Protein AF-0000000083335358 (afdb_homodimer)

Organism: NCBI:txid2582917

InterPro domains:
  IPR008397 Alginate lyase domain [PF05426] (50-325)
  IPR008929 Chondroitin AC/alginate lyase [G3DSA:1.50.10.100] (3-378)
  IPR008929 Chondroitin AC/alginate lyase [SSF48230] (53-332)

Radius of gyration: 29.23 Å; Cα contacts (8 Å, |Δi|>4): 1429; chains: 2; bounding box: 65×88×68 Å

Solvent-accessible surface area (backbone atoms only — not comparable to full-atom values): 38250 Å² total; per-residue (Å²): 116,65,55,59,79,57,47,67,66,18,42,51,33,29,56,57,46,56,70,41,86,86,32,70,56,47,50,11,50,51,47,39,44,54,51,28,60,54,54,54,73,47,80,69,52,42,45,48,70,33,71,57,64,39,96,85,66,44,47,33,46,42,27,27,49,34,50,31,42,34,70,22,87,90,30,95,84,21,55,46,45,39,81,39,77,83,46,75,30,68,74,36,62,37,67,43,30,33,50,40,46,50,48,51,43,23,51,48,23,32,41,14,15,49,37,19,67,77,68,66,45,62,64,28,30,46,39,28,40,51,33,50,37,33,32,60,61,35,87,90,28,20,40,50,52,55,47,76,23,13,30,15,37,63,78,77,44,66,37,32,27,71,25,56,67,67,55,58,51,52,59,32,42,55,31,19,55,16,54,30,50,87,70,64,60,65,53,70,67,52,51,53,48,51,34,46,43,42,49,47,27,48,47,35,35,64,73,34,71,48,35,31,59,24,59,38,36,50,47,49,62,18,40,40,46,50,34,46,48,29,53,40,26,50,72,60,63,36,51,67,59,24,43,50,53,55,59,47,32,45,35,51,38,42,35,44,37,16,39,73,75,9,50,38,59,72,30,58,71,42,58,36,15,62,42,40,46,47,54,33,47,45,28,50,51,48,41,32,47,45,24,57,79,61,76,39,70,51,69,75,44,68,46,93,70,8,27,67,59,40,33,51,61,54,46,46,63,32,65,52,39,56,86,69,51,90,63,76,51,79,75,52,77,53,61,71,55,52,49,50,46,35,37,50,43,32,54,72,36,57,94,68,18,64,67,39,54,57,34,59,71,55,50,64,74,73,60,50,39,34,56,62,59,42,49,42,19,71,113,118,65,57,60,80,58,46,68,66,16,43,50,33,29,56,59,47,55,70,40,84,87,31,70,56,48,50,11,50,52,46,40,43,55,52,28,61,54,54,54,74,48,81,68,53,41,46,49,69,33,71,58,65,40,94,85,67,43,46,32,46,42,27,27,48,32,50,31,42,33,70,22,88,90,30,96,86,22,56,45,43,39,80,38,78,81,45,73,31,68,75,39,64,37,66,44,31,32,51,41,47,51,48,50,42,24,50,48,23,31,40,14,16,49,38,19,67,78,68,66,44,61,65,29,30,45,36,28,40,51,30,50,37,33,32,60,62,37,88,89,29,20,41,49,53,53,47,75,24,12,31,16,37,62,76,75,42,67,34,32,26,71,27,55,66,66,55,59,51,51,60,33,42,55,31,21,56,16,55,31,49,87,69,63,60,64,54,70,66,52,51,53,49,49,33,47,42,43,48,48,26,47,47,37,35,63,72,33,72,47,36,30,59,25,58,38,36,52,46,50,62,19,39,41,45,50,34,47,50,29,54,40,26,50,72,58,64,36,51,66,59,25,42,49,52,55,59,45,31,46,34,50,37,42,35,44,38,17,40,73,75,10,50,37,60,73,29,58,73,42,57,36,16,61,42,42,46,48,55,33,47,46,27,51,52,49,40,32,48,47,24,59,80,59,76,40,71,50,70,75,44,67,43,91,72,8,26,67,58,41,33,52,61,53,46,46,62,34,64,52,38,56,88,66,51,88,64,76,50,79,77,52,79,53,61,70,55,53,48,51,45,36,35,50,43,32,53,71,35,58,95,69,20,64,68,38,55,56,34,58,70,56,52,62,73,74,61,51,40,33,55,60,58,42,49,42,19,72,113

Secondary structure (DSSP, 8-state):
---SSS-HHHHHHHHHHHTSTT-THHHHHHHHHHHHHHHTTSPPP-GGG-SSPPTT--TTS---B-TTEE--TTSTT--S-EE-TT---GGGTSSSSSHHHHHHHHHHHHHHHHHHHHH--HHHHHHHHHHHHHHHT-TTTPPPS--TTTTBBTTTBS--GGGGGTTGGGHHHHHHHHHTGGGT-S-HHHHHHHHHHHHHHHHHHHHSHHHHHHHT-SSHHHHHHHHHHHHHHHHHT-HHHHHHHHHHHIIIIIIHHS-TTS--HHHHTSSSHHHHHHHHHHHHHHHHHHHHTTT--GGG--BTTB-HHHHHHHHHHHHH-GGG--S--SS---HHHHHHHHHHHHHHTGGG-HHHHHHHHTS-GGGGGSTHHHHT---/---SSS-HHHHHHHHHHHTSTT-THHHHHHHHHHHHHHHTTSPPP-GGG-SS--TT--TTS---B-TTEE--TTSTT--S-EE-TT---GGGTSSSSSHHHHHHHHHHHHHHHHHHHHH--HHHHHHHHHHHHHHHT-TTTPPPS--TTTTBBTTTBS--GGGGGTTGGGHHHHHHHHHTGGGT-S-HHHHHHHHHHHHHHHHHHHHSHHHHHHHT-SSHHHHHHHHHHHHHHHHHT-HHHHHHHHHHHIIIIIIHHS-TTS--HHHHTSSSHHHHHHHHHHHHHHHHHHHHTTT--GGG--BTTB-HHHHHHHHHHHHH-GGG--S--SS---HHHHHHHHHHHHHHTGGG-HHHHHHHTTS-GGGGGSTHHHHT---

Structure (mmCIF, N/CA/C/O backbone):
data_AF-0000000083335358-model_v1
#
loop_
_entity.id
_entity.type
_entity.pdbx_description
1 polymer 'Alginate lyase family protein'
#
loop_
_atom_site.group_PDB
_atom_site.id
_atom_site.type_symbol
_atom_site.label_atom_id
_atom_site.label_alt_id
_atom_site.label_comp_id
_atom_site.label_asym_id
_atom_site.label_entity_id
_atom_site.label_seq_id
_atom_site.pdbx_PDB_ins_code
_atom_site.Cartn_x
_atom_site.Cartn_y
_atom_site.Cartn_z
_atom_site.occupancy
_atom_site.B_iso_or_equiv
_atom_site.auth_seq_id
_atom_site.auth_comp_id
_atom_site.auth_asym_id
_atom_site.auth_atom_id
_atom_site.pdbx_PDB_model_num
ATOM 1 N N . MET A 1 1 ? 4.684 21.297 28.047 1 70.94 1 MET A N 1
ATOM 2 C CA . MET A 1 1 ? 4.016 21.484 26.766 1 70.94 1 MET A CA 1
ATOM 3 C C . MET A 1 1 ? 4.246 20.297 25.844 1 70.94 1 MET A C 1
ATOM 5 O O . MET A 1 1 ? 5.387 19.891 25.609 1 70.94 1 MET A O 1
ATOM 9 N N . LYS A 1 2 ? 3.244 19.578 25.594 1 89.81 2 LYS A N 1
ATOM 10 C CA . LYS A 1 2 ? 3.428 18.422 24.703 1 89.81 2 LYS A CA 1
ATOM 11 C C . LYS A 1 2 ? 3.025 18.766 23.266 1 89.81 2 LYS A C 1
ATOM 13 O O . LYS A 1 2 ? 1.851 19.016 23 1 89.81 2 LYS A O 1
ATOM 18 N N . LEU A 1 3 ? 4.031 18.984 22.422 1 97.69 3 LEU A N 1
ATOM 19 C CA . LEU A 1 3 ? 3.852 19.219 20.984 1 97.69 3 LEU A CA 1
ATOM 20 C C . LEU A 1 3 ? 4.262 17.984 20.172 1 97.69 3 LEU A C 1
ATOM 22 O O . LEU A 1 3 ? 5.223 17.297 20.531 1 97.69 3 LEU A O 1
ATOM 26 N N . TYR A 1 4 ? 3.564 17.688 19.156 1 98.5 4 TYR A N 1
ATOM 27 C CA . TYR A 1 4 ? 3.859 16.5 18.359 1 98.5 4 TYR A CA 1
ATOM 28 C C . TYR A 1 4 ? 4.34 16.891 16.969 1 98.5 4 TYR A C 1
ATOM 30 O O . TYR A 1 4 ? 5.223 16.234 16.406 1 98.5 4 TYR A O 1
ATOM 38 N N . THR A 1 5 ? 3.758 17.922 16.375 1 98.75 5 THR A N 1
ATOM 39 C CA . THR A 1 5 ? 4.129 18.359 15.031 1 98.75 5 THR A CA 1
ATOM 40 C C . THR A 1 5 ? 5.211 19.438 15.086 1 98.75 5 THR A C 1
ATOM 42 O O . THR A 1 5 ? 6.254 19.297 14.445 1 98.75 5 THR A O 1
ATOM 45 N N . LEU A 1 6 ? 4.969 20.469 15.891 1 98.31 6 LEU A N 1
ATOM 46 C CA . LEU A 1 6 ? 5.973 21.516 16.078 1 98.31 6 LEU A CA 1
ATOM 47 C C . LEU A 1 6 ? 7.09 21.031 17 1 98.31 6 LEU A C 1
ATOM 49 O O . LEU A 1 6 ? 6.875 20.172 17.844 1 98.31 6 LEU A O 1
ATOM 53 N N . ASP A 1 7 ? 8.234 21.516 16.766 1 97.31 7 ASP A N 1
ATOM 54 C CA . ASP A 1 7 ? 9.414 21.25 17.594 1 97.31 7 ASP A CA 1
ATOM 55 C C . ASP A 1 7 ? 9.672 22.391 18.562 1 97.31 7 ASP A C 1
ATOM 57 O O . ASP A 1 7 ? 9.953 23.516 18.156 1 97.31 7 ASP A O 1
ATOM 61 N N . GLU A 1 8 ? 9.641 22.094 19.812 1 96.31 8 GLU A N 1
ATOM 62 C CA . GLU A 1 8 ? 9.859 23.109 20.844 1 96.31 8 GLU A CA 1
ATOM 63 C C . GLU A 1 8 ? 11.188 23.828 20.625 1 96.31 8 GLU A C 1
ATOM 65 O O . GLU A 1 8 ? 11.312 25.016 20.922 1 96.31 8 GLU A O 1
ATOM 70 N N . THR A 1 9 ? 12.164 23.078 20.188 1 96.38 9 THR A N 1
ATOM 71 C CA . THR A 1 9 ? 13.477 23.672 19.938 1 96.38 9 THR A CA 1
ATOM 72 C C . THR A 1 9 ? 13.391 24.75 18.859 1 96.38 9 THR A C 1
ATOM 74 O O . THR A 1 9 ? 14.031 25.797 18.953 1 96.38 9 THR A O 1
ATOM 77 N N . CYS A 1 10 ? 12.609 24.516 17.828 1 97.12 10 CYS A N 1
ATOM 78 C CA . CYS A 1 10 ? 12.422 25.5 16.766 1 97.12 10 CYS A CA 1
ATOM 79 C C . CYS A 1 10 ? 11.711 26.734 17.297 1 97.12 10 CYS A C 1
ATOM 81 O O . CYS A 1 10 ? 12.062 27.859 16.938 1 97.12 10 CYS A O 1
ATOM 83 N N . LEU A 1 11 ? 10.711 26.562 18.141 1 97.62 11 LEU A N 1
ATOM 84 C CA . LEU A 1 11 ? 9.992 27.688 18.719 1 97.62 11 LEU A CA 1
ATOM 85 C C . LEU A 1 11 ? 10.898 28.516 19.625 1 97.62 11 LEU A C 1
ATOM 87 O O . LEU A 1 11 ? 10.836 29.734 19.625 1 97.62 11 LEU A O 1
ATOM 91 N N . GLU A 1 12 ? 11.75 27.844 20.375 1 97.06 12 GLU A N 1
ATOM 92 C CA . GLU A 1 12 ? 12.711 28.531 21.234 1 97.06 12 GLU A CA 1
ATOM 93 C C . GLU A 1 12 ? 13.727 29.328 20.406 1 97.06 12 GLU A C 1
ATOM 95 O O . GLU A 1 12 ? 14.102 30.438 20.781 1 97.06 12 GLU A O 1
ATOM 100 N N . ASN A 1 13 ? 14.164 28.688 19.328 1 96.75 13 ASN A N 1
ATOM 101 C CA . ASN A 1 13 ? 15.047 29.391 18.406 1 96.75 13 ASN A CA 1
ATOM 102 C C . ASN A 1 13 ? 14.406 30.672 17.875 1 96.75 13 ASN A C 1
ATOM 104 O O . ASN A 1 13 ? 15.062 31.703 17.781 1 96.75 13 ASN A O 1
ATOM 108 N N . ALA A 1 14 ? 13.156 30.562 17.531 1 97.69 14 ALA A N 1
ATOM 109 C CA . ALA A 1 14 ? 12.438 31.734 17.047 1 97.69 14 ALA A CA 1
ATOM 110 C C . ALA A 1 14 ? 12.359 32.812 18.109 1 97.69 14 ALA A C 1
ATOM 112 O O . ALA A 1 14 ? 12.555 34 17.812 1 97.69 14 ALA A O 1
ATOM 113 N N . ARG A 1 15 ? 12.07 32.469 19.312 1 96.25 15 ARG A N 1
ATOM 114 C CA . ARG A 1 15 ? 12.023 33.406 20.406 1 96.25 15 ARG A CA 1
ATOM 115 C C . ARG A 1 15 ? 13.359 34.125 20.594 1 96.25 15 ARG A C 1
ATOM 117 O O . ARG A 1 15 ? 13.414 35.344 20.797 1 96.25 15 ARG A O 1
ATOM 124 N N . ALA A 1 16 ? 14.406 33.312 20.562 1 96.38 16 ALA A N 1
ATOM 125 C CA . ALA A 1 16 ? 15.75 33.875 20.688 1 96.38 16 ALA A CA 1
ATOM 126 C C . ALA A 1 16 ? 16.078 34.812 19.547 1 96.38 16 ALA A C 1
ATOM 128 O O . ALA A 1 16 ? 16.672 35.875 19.75 1 96.38 16 ALA A O 1
ATOM 129 N N . GLY A 1 17 ? 15.656 34.375 18.359 1 95.62 17 GLY A N 1
ATOM 130 C CA . GLY A 1 17 ? 15.883 35.219 17.188 1 95.62 17 GLY A CA 1
ATOM 131 C C . GLY A 1 17 ? 15.133 36.531 17.219 1 95.62 17 GLY A C 1
ATOM 132 O O . GLY A 1 17 ? 15.617 37.562 16.719 1 95.62 17 GLY A O 1
ATOM 133 N N . LEU A 1 18 ? 14.008 36.531 17.766 1 96.25 18 LEU A N 1
ATOM 134 C CA . LEU A 1 18 ? 13.148 37.719 17.844 1 96.25 18 LEU A CA 1
ATOM 135 C C . LEU A 1 18 ? 13.719 38.75 18.797 1 96.25 18 LEU A C 1
ATOM 137 O O . LEU A 1 18 ? 13.344 39.906 18.734 1 96.25 18 LEU A O 1
ATOM 141 N N . LYS A 1 19 ? 14.625 38.375 19.625 1 94.38 19 LYS A N 1
ATOM 142 C CA . LYS A 1 19 ? 15.25 39.281 20.562 1 94.38 19 LYS A CA 1
ATOM 143 C C . LYS A 1 19 ? 16.359 40.094 19.875 1 94.38 19 LYS A C 1
ATOM 145 O O . LYS A 1 19 ? 16.781 41.125 20.406 1 94.38 19 LYS A O 1
ATOM 150 N N . GLN A 1 20 ? 16.75 39.594 18.781 1 92.81 20 GLN A N 1
ATOM 151 C CA . GLN A 1 20 ? 17.797 40.312 18.047 1 92.81 20 GLN A CA 1
ATOM 152 C C . GLN A 1 20 ? 17.234 41.531 17.312 1 92.81 20 GLN A C 1
ATOM 154 O O . GLN A 1 20 ? 16.125 41.469 16.766 1 92.81 20 GLN A O 1
ATOM 159 N N . PRO A 1 21 ? 18.078 42.594 17.328 1 89.94 21 PRO A N 1
ATOM 160 C CA . PRO A 1 21 ? 17.625 43.781 16.594 1 89.94 21 PRO A CA 1
ATOM 161 C C . PRO A 1 21 ? 17.453 43.5 15.094 1 89.94 21 PRO A C 1
ATOM 163 O O . PRO A 1 21 ? 18.281 42.812 14.492 1 89.94 21 PRO A O 1
ATOM 166 N N . PHE A 1 22 ? 16.438 43.969 14.484 1 90.12 22 PHE A N 1
ATOM 167 C CA . PHE A 1 22 ? 16.141 43.875 13.055 1 90.12 22 PHE A CA 1
ATOM 168 C C . PHE A 1 22 ? 15.984 42.438 12.617 1 90.12 22 PHE A C 1
ATOM 170 O O . PHE A 1 22 ? 16.375 42.062 11.508 1 90.12 22 PHE A O 1
ATOM 177 N N . SER A 1 23 ? 15.531 41.625 13.508 1 92.44 23 SER A N 1
ATOM 178 C CA . SER A 1 23 ? 15.281 40.219 13.172 1 92.44 23 SER A CA 1
ATOM 179 C C . SER A 1 23 ? 14.289 40.094 12.016 1 92.44 23 SER A C 1
ATOM 181 O O . SER A 1 23 ? 13.219 40.719 12.047 1 92.44 23 SER A O 1
ATOM 183 N N . PRO A 1 24 ? 14.711 39.312 11.086 1 91.25 24 PRO A N 1
ATOM 184 C CA . PRO A 1 24 ? 13.781 39.094 9.977 1 91.25 24 PRO A CA 1
ATOM 185 C C . PRO A 1 24 ? 12.5 38.375 10.414 1 91.25 24 PRO A C 1
ATOM 187 O O . PRO A 1 24 ? 11.492 38.438 9.711 1 91.25 24 PRO A O 1
ATOM 190 N N . LEU A 1 25 ? 12.477 37.781 11.586 1 96.44 25 LEU A N 1
ATOM 191 C CA . LEU A 1 25 ? 11.32 37.062 12.094 1 96.44 25 LEU A CA 1
ATOM 192 C C . LEU A 1 25 ? 10.234 38.031 12.562 1 96.44 25 LEU A C 1
ATOM 194 O O . LEU A 1 25 ? 9.086 37.625 12.766 1 96.44 25 LEU A O 1
ATOM 198 N N . GLN A 1 26 ? 10.602 39.281 12.703 1 96.25 26 GLN A N 1
ATOM 199 C CA . GLN A 1 26 ? 9.641 40.25 13.188 1 96.25 26 GLN A CA 1
ATOM 200 C C . GLN A 1 26 ? 8.477 40.406 12.211 1 96.25 26 GLN A C 1
ATOM 202 O O . GLN A 1 26 ? 7.34 40.656 12.625 1 96.25 26 GLN A O 1
ATOM 207 N N . LEU A 1 27 ? 8.789 40.281 10.938 1 96 27 LEU A N 1
ATOM 208 C CA . LEU A 1 27 ? 7.727 40.375 9.938 1 96 27 LEU A CA 1
ATOM 209 C C . LEU A 1 27 ? 6.684 39.281 10.164 1 96 27 LEU A C 1
ATOM 211 O O . LEU A 1 27 ? 5.48 39.562 10.117 1 96 27 LEU A O 1
ATOM 215 N N . ALA A 1 28 ? 7.141 38.094 10.383 1 97.44 28 ALA A N 1
ATOM 216 C CA . ALA A 1 28 ? 6.25 36.969 10.617 1 97.44 28 ALA A CA 1
ATOM 217 C C . ALA A 1 28 ? 5.488 37.125 11.93 1 97.44 28 ALA A C 1
ATOM 219 O O . ALA A 1 28 ? 4.293 36.812 12 1 97.44 28 ALA A O 1
ATOM 220 N N . LEU A 1 29 ? 6.16 37.594 12.977 1 98.12 29 LEU A N 1
ATOM 221 C CA . LEU A 1 29 ? 5.504 37.781 14.266 1 98.12 29 LEU A CA 1
ATOM 222 C C . LEU A 1 29 ? 4.426 38.844 14.172 1 98.12 29 LEU A C 1
ATOM 224 O O . LEU A 1 29 ? 3.332 38.688 14.719 1 98.12 29 LEU A O 1
ATOM 228 N N . SER A 1 30 ? 4.758 39.938 13.492 1 97.69 30 SER A N 1
ATOM 229 C CA . SER A 1 30 ? 3.801 41.031 13.359 1 97.69 30 SER A CA 1
ATOM 230 C C . SER A 1 30 ? 2.535 40.594 12.641 1 97.69 30 SER A C 1
ATOM 232 O O . SER A 1 30 ? 1.423 40.906 13.062 1 97.69 30 SER A O 1
ATOM 234 N N . LYS A 1 31 ? 2.74 39.875 11.633 1 98.12 31 LYS A N 1
ATOM 235 C CA . LYS A 1 31 ? 1.587 39.344 10.898 1 98.12 31 LYS A CA 1
ATOM 236 C C . LYS A 1 31 ? 0.794 38.375 11.75 1 98.12 31 LYS A C 1
ATOM 238 O O . LYS A 1 31 ? -0.438 38.406 11.773 1 98.12 31 LYS A O 1
ATOM 243 N N . LEU A 1 32 ? 1.484 37.469 12.414 1 98.56 32 LEU A N 1
ATOM 244 C CA . LEU A 1 32 ? 0.855 36.5 13.297 1 98.56 32 LEU A CA 1
ATOM 245 C C . LEU A 1 32 ? -0.016 37.188 14.336 1 98.56 32 LEU A C 1
ATOM 247 O O . LEU A 1 32 ? -1.168 36.781 14.547 1 98.56 32 LEU A O 1
ATOM 251 N N . VAL A 1 33 ? 0.506 38.188 14.969 1 98.56 33 VAL A N 1
ATOM 252 C CA . VAL A 1 33 ? -0.184 38.906 16.047 1 98.56 33 VAL A CA 1
ATOM 253 C C . VAL A 1 33 ? -1.38 39.656 15.492 1 98.56 33 VAL A C 1
ATOM 255 O O . VAL A 1 33 ? -2.453 39.688 16.094 1 98.56 33 VAL A O 1
ATOM 258 N N . ALA A 1 34 ? -1.176 40.281 14.344 1 98.69 34 ALA A N 1
ATOM 259 C CA . ALA A 1 34 ? -2.275 41 13.695 1 98.69 34 ALA A CA 1
ATOM 260 C C . ALA A 1 34 ? -3.436 40.062 13.391 1 98.69 34 ALA A C 1
ATOM 262 O O . ALA A 1 34 ? -4.598 40.375 13.625 1 98.69 34 ALA A O 1
ATOM 263 N N . GLU A 1 35 ? -3.111 38.906 12.859 1 98.69 35 GLU A N 1
ATOM 264 C CA . GLU A 1 35 ? -4.133 37.938 12.555 1 98.69 35 GLU A CA 1
ATOM 265 C C . GLU A 1 35 ? -4.797 37.406 13.828 1 98.69 35 GLU A C 1
ATOM 267 O O . GLU A 1 35 ? -6.016 37.25 13.867 1 98.69 35 GLU A O 1
ATOM 272 N N . ALA A 1 36 ? -4.02 37.156 14.844 1 98.81 36 ALA A N 1
ATOM 273 C CA . ALA A 1 36 ? -4.539 36.688 16.125 1 98.81 36 ALA A CA 1
ATOM 274 C C . ALA A 1 36 ? -5.496 37.688 16.75 1 98.81 36 ALA A C 1
ATOM 276 O O . ALA A 1 36 ? -6.504 37.312 17.344 1 98.81 36 ALA A O 1
ATOM 277 N N . ASP A 1 37 ? -5.18 38.938 16.594 1 98.75 37 ASP A N 1
ATOM 278 C CA . ASP A 1 37 ? -6.02 40 17.141 1 98.75 37 ASP A CA 1
ATOM 279 C C . ASP A 1 37 ? -7.398 40 16.484 1 98.75 37 ASP A C 1
ATOM 281 O O . ASP A 1 37 ? -8.406 40.281 17.156 1 98.75 37 ASP A O 1
ATOM 285 N N . ILE A 1 38 ? -7.359 39.781 15.273 1 98.62 38 ILE A N 1
ATOM 286 C CA . ILE A 1 38 ? -8.633 39.688 14.562 1 98.62 38 ILE A CA 1
ATOM 287 C C . ILE A 1 38 ? -9.398 38.438 14.992 1 98.62 38 ILE A C 1
ATOM 289 O O . ILE A 1 38 ? -10.578 38.531 15.344 1 98.62 38 ILE A O 1
ATOM 293 N N . LEU A 1 39 ? -8.75 37.312 15.031 1 98.62 39 LEU A N 1
ATOM 294 C CA . LEU A 1 39 ? -9.367 36 15.273 1 98.62 39 LEU A CA 1
ATOM 295 C C . LEU A 1 39 ? -9.93 35.938 16.688 1 98.62 39 LEU A C 1
ATOM 297 O O . LEU A 1 39 ? -10.977 35.312 16.906 1 98.62 39 LEU A O 1
ATOM 301 N N . ARG A 1 40 ? -9.266 36.531 17.656 1 98.25 40 ARG A N 1
ATOM 302 C CA . ARG A 1 40 ? -9.695 36.406 19.047 1 98.25 40 ARG A CA 1
ATOM 303 C C . ARG A 1 40 ? -11.031 37.125 19.266 1 98.25 40 ARG A C 1
ATOM 305 O O . ARG A 1 40 ? -11.727 36.844 20.25 1 98.25 40 ARG A O 1
ATOM 312 N N . ARG A 1 41 ? -11.414 38.031 18.359 1 97.25 41 ARG A N 1
ATOM 313 C CA . ARG A 1 41 ? -12.648 38.781 18.484 1 97.25 41 ARG A CA 1
ATOM 314 C C . ARG A 1 41 ? -13.773 38.188 17.672 1 97.25 41 ARG A C 1
ATOM 316 O O . ARG A 1 41 ? -14.938 38.5 17.859 1 97.25 41 ARG A O 1
ATOM 323 N N . GLU A 1 42 ? -13.414 37.281 16.844 1 97.5 42 GLU A N 1
ATOM 324 C CA . GLU A 1 42 ? -14.391 36.625 15.984 1 97.5 42 GLU A CA 1
ATOM 325 C C . GLU A 1 42 ? -15.047 35.438 16.688 1 97.5 42 GLU A C 1
ATOM 327 O O . GLU A 1 42 ? -14.43 34.781 17.531 1 97.5 42 GLU A O 1
ATOM 332 N N . ALA A 1 43 ? -16.297 35.188 16.297 1 97.5 43 ALA A N 1
ATOM 333 C CA . ALA A 1 43 ? -17 34.031 16.828 1 97.5 43 ALA A CA 1
ATOM 334 C C . ALA A 1 43 ? -16.328 32.719 16.391 1 97.5 43 ALA A C 1
ATOM 336 O O . ALA A 1 43 ? -15.836 32.625 15.258 1 97.5 43 ALA A O 1
ATOM 337 N N . PRO A 1 44 ? -16.328 31.688 17.25 1 98.25 44 PRO A N 1
ATOM 338 C CA . PRO A 1 44 ? -15.734 30.406 16.875 1 98.25 44 PRO A CA 1
ATOM 339 C C . PRO A 1 44 ? -16.453 29.734 15.703 1 98.25 44 PRO A C 1
ATOM 341 O O . PRO A 1 44 ? -17.641 29.984 15.492 1 98.25 44 PRO A O 1
ATOM 344 N N . GLU A 1 45 ? -15.719 28.938 14.969 1 98.31 45 GLU A N 1
ATOM 345 C CA . GLU A 1 45 ? -16.25 28.125 13.867 1 98.31 45 GLU A CA 1
ATOM 346 C C . GLU A 1 45 ? -16.891 26.844 14.391 1 98.31 45 GLU A C 1
ATOM 348 O O . GLU A 1 45 ? -16.438 26.281 15.383 1 98.31 45 GLU A O 1
ATOM 353 N N . SER A 1 46 ? -17.953 26.422 13.734 1 98.56 46 SER A N 1
ATOM 354 C CA . SER A 1 46 ? -18.562 25.141 14.062 1 98.56 46 SER A CA 1
ATOM 355 C C . SER A 1 46 ? -19.172 24.484 12.828 1 98.56 46 SER A C 1
ATOM 357 O O . SER A 1 46 ? -19.641 25.172 11.914 1 98.56 46 SER A O 1
ATOM 359 N N . VAL A 1 47 ? -19.266 23.172 12.859 1 98.25 47 VAL A N 1
ATOM 360 C CA . VAL A 1 47 ? -19.844 22.422 11.758 1 98.25 47 VAL A CA 1
ATOM 361 C C . VAL A 1 47 ? -21.344 22.703 11.68 1 98.25 47 VAL A C 1
ATOM 363 O O . VAL A 1 47 ? -21.953 22.547 10.617 1 98.25 47 VAL A O 1
ATOM 366 N N . VAL A 1 48 ? -21.953 23.172 12.773 1 98.44 48 VAL A N 1
ATOM 367 C CA . VAL A 1 48 ? -23.391 23.344 12.797 1 98.44 48 VAL A CA 1
ATOM 368 C C . VAL A 1 48 ? -23.766 24.656 12.117 1 98.44 48 VAL A C 1
ATOM 370 O O . VAL A 1 48 ? -24.953 24.938 11.898 1 98.44 48 VAL A O 1
ATOM 373 N N . HIS A 1 49 ? -22.797 25.438 11.766 1 97.62 49 HIS A N 1
ATOM 374 C CA . HIS A 1 49 ? -23.062 26.734 11.164 1 97.62 49 HIS A CA 1
ATOM 375 C C . HIS A 1 49 ? -23.219 26.625 9.656 1 97.62 49 HIS A C 1
ATOM 377 O O . HIS A 1 49 ? -23.531 27.625 8.984 1 97.62 49 HIS A O 1
ATOM 383 N N . LYS A 1 50 ? -23.031 25.453 9.094 1 96.88 50 LYS A N 1
ATOM 384 C CA . LYS A 1 50 ? -23.156 25.281 7.648 1 96.88 50 LYS A CA 1
ATOM 385 C C . LYS A 1 50 ? -24.609 25.438 7.203 1 96.88 50 LYS A C 1
ATOM 387 O O . LYS A 1 50 ? -25.531 25.141 7.973 1 96.88 50 LYS A O 1
ATOM 392 N N . LYS A 1 51 ? -24.719 25.812 6 1 96.38 51 LYS A N 1
ATOM 393 C CA . LYS A 1 51 ? -26.047 26.016 5.445 1 96.38 51 LYS A CA 1
ATOM 394 C C . LYS A 1 51 ? -26.641 24.688 4.961 1 96.38 51 LYS A C 1
ATOM 396 O O . LYS A 1 51 ? -27.828 24.406 5.203 1 96.38 51 LYS A O 1
ATOM 401 N N . LEU A 1 52 ? -25.859 23.906 4.297 1 95.38 52 LEU A N 1
ATOM 402 C CA . LEU A 1 52 ? -26.328 22.656 3.709 1 95.38 52 LEU A CA 1
ATOM 403 C C . LEU A 1 52 ? -26.125 21.5 4.664 1 95.38 52 LEU A C 1
ATOM 405 O O . LEU A 1 52 ? -25.062 21.375 5.281 1 95.38 52 LEU A O 1
ATOM 409 N N . ARG A 1 53 ? -27.109 20.656 4.789 1 95.5 53 ARG A N 1
ATOM 410 C CA . ARG A 1 53 ? -27 19.484 5.641 1 95.5 53 ARG A CA 1
ATOM 411 C C . ARG A 1 53 ? -26.656 18.25 4.82 1 95.5 53 ARG A C 1
ATOM 413 O O . ARG A 1 53 ? -27.078 18.109 3.674 1 95.5 53 ARG A O 1
ATOM 420 N N . PRO A 1 54 ? -25.828 17.359 5.418 1 96.81 54 PRO A N 1
ATOM 421 C CA . PRO A 1 54 ? -25.656 16.062 4.754 1 96.81 54 PRO A CA 1
ATOM 422 C C . PRO A 1 54 ? -26.938 15.219 4.754 1 96.81 54 PRO A C 1
ATOM 424 O O . PRO A 1 54 ? -27.938 15.625 5.34 1 96.81 54 PRO A O 1
ATOM 427 N N . VAL A 1 55 ? -26.938 14.102 4.074 1 96.81 55 VAL A N 1
ATOM 428 C CA . VAL A 1 55 ? -28.109 13.258 3.906 1 96.81 55 VAL A CA 1
ATOM 429 C C . VAL A 1 55 ? -28.547 12.719 5.262 1 96.81 55 VAL A C 1
ATOM 431 O O . VAL A 1 55 ? -29.719 12.352 5.438 1 96.81 55 VAL A O 1
ATOM 434 N N . SER A 1 56 ? -27.688 12.664 6.25 1 97.12 56 SER A N 1
ATOM 435 C CA . SER A 1 56 ? -28.047 12.211 7.586 1 97.12 56 SER A CA 1
ATOM 436 C C . SER A 1 56 ? -29.047 13.156 8.242 1 97.12 56 SER A C 1
ATOM 438 O O . SER A 1 56 ? -29.75 12.781 9.188 1 97.12 56 SER A O 1
ATOM 440 N N . GLY A 1 57 ? -29.047 14.414 7.926 1 97.75 57 GLY A N 1
ATOM 441 C CA . GLY A 1 57 ? -29.875 15.445 8.539 1 97.75 57 GLY A CA 1
ATOM 442 C C . GLY A 1 57 ? -29.281 16.016 9.805 1 97.75 57 GLY A C 1
ATOM 443 O O . GLY A 1 57 ? -29.797 16.984 10.367 1 97.75 57 GLY A O 1
ATOM 444 N N . ASP A 1 58 ? -28.172 15.516 10.227 1 98.25 58 ASP A N 1
ATOM 445 C CA . ASP A 1 58 ? -27.531 15.938 11.469 1 98.25 58 ASP A CA 1
ATOM 446 C C . ASP A 1 58 ? -26.531 17.062 11.219 1 98.25 58 ASP A C 1
ATOM 448 O O . ASP A 1 58 ? -25.531 16.875 10.539 1 98.25 58 ASP A O 1
ATOM 452 N N . ALA A 1 59 ? -26.719 18.203 11.812 1 97.94 59 ALA A N 1
ATOM 45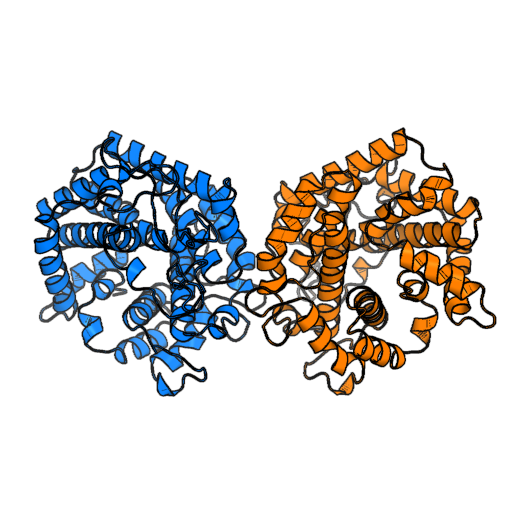3 C CA . ALA A 1 59 ? -25.844 19.359 11.625 1 97.94 59 ALA A CA 1
ATOM 454 C C . ALA A 1 59 ? -24.469 19.094 12.203 1 97.94 59 ALA A C 1
ATOM 456 O O . ALA A 1 59 ? -23.5 19.781 11.852 1 97.94 59 ALA A O 1
ATOM 457 N N . HIS A 1 60 ? -24.375 18.109 13.062 1 98.75 60 HIS A N 1
ATOM 458 C CA . HIS A 1 60 ? -23.109 17.812 13.711 1 98.75 60 HIS A CA 1
ATOM 459 C C . HIS A 1 60 ? -22.219 16.953 12.82 1 98.75 60 HIS A C 1
ATOM 461 O O . HIS A 1 60 ? -21.031 16.781 13.109 1 98.75 60 HIS A O 1
ATOM 467 N N . ASP A 1 61 ? -22.797 16.406 11.742 1 98.75 61 ASP A N 1
ATOM 468 C CA . ASP A 1 61 ? -22 15.641 10.789 1 98.75 61 ASP A CA 1
ATOM 469 C C . ASP A 1 61 ? -21.25 16.562 9.82 1 98.75 61 ASP A C 1
ATOM 471 O O . ASP A 1 61 ? -21.859 17.469 9.234 1 98.75 61 ASP A O 1
ATOM 475 N N . TYR A 1 62 ? -20 16.359 9.695 1 98.69 62 TYR A N 1
ATOM 476 C CA . TYR A 1 62 ? -19.188 17.094 8.727 1 98.69 62 TYR A CA 1
ATOM 477 C C . TYR A 1 62 ? -19.703 16.859 7.309 1 98.69 62 TYR A C 1
ATOM 479 O O . TYR A 1 62 ? -20.047 15.734 6.941 1 98.69 62 TYR A O 1
ATOM 487 N N . TYR A 1 63 ? -19.766 17.922 6.547 1 98.31 63 TYR A N 1
ATOM 488 C CA . TYR A 1 63 ? -20.266 17.828 5.176 1 98.31 63 TYR A CA 1
ATOM 489 C C . TYR A 1 63 ? -19.422 18.688 4.234 1 98.31 63 TYR A C 1
ATOM 491 O O . TYR A 1 63 ? -19.203 19.875 4.484 1 98.31 63 TYR A O 1
ATOM 499 N N . SER A 1 64 ? -18.922 18.094 3.195 1 97.81 64 SER A N 1
ATOM 500 C CA . SER A 1 64 ? -18.203 18.797 2.15 1 97.81 64 SER A CA 1
ATOM 501 C C . SER A 1 64 ? -18.422 18.156 0.786 1 97.81 64 SER A C 1
ATOM 503 O O . SER A 1 64 ? -18.906 17.031 0.698 1 97.81 64 SER A O 1
ATOM 505 N N . LEU A 1 65 ? -18.141 18.938 -0.24 1 96.19 65 LEU A N 1
ATOM 506 C CA . LEU A 1 65 ? -18.234 18.469 -1.618 1 96.19 65 LEU A CA 1
ATOM 507 C C . LEU A 1 65 ? -16.844 18.156 -2.178 1 96.19 65 LEU A C 1
ATOM 509 O O . LEU A 1 65 ? -15.852 18.734 -1.737 1 96.19 65 LEU A O 1
ATOM 513 N N . GLY A 1 66 ? -16.844 17.203 -3.127 1 95.5 66 GLY A N 1
ATOM 514 C CA . GLY A 1 66 ? -15.586 16.922 -3.797 1 95.5 66 GLY A CA 1
ATOM 515 C C . GLY A 1 66 ? -14.961 18.141 -4.441 1 95.5 66 GLY A C 1
ATOM 516 O O . GLY A 1 66 ? -15.594 18.812 -5.262 1 95.5 66 GLY A O 1
ATOM 517 N N . THR A 1 67 ? -13.742 18.391 -4.078 1 93 67 THR A N 1
ATOM 518 C CA . THR A 1 67 ? -13.047 19.625 -4.43 1 93 67 THR A CA 1
ATOM 519 C C . THR A 1 67 ? -12.992 19.797 -5.941 1 93 67 THR A C 1
ATOM 521 O O . THR A 1 67 ? -13.156 20.922 -6.445 1 93 67 THR A O 1
ATOM 524 N N . TYR A 1 68 ? -12.836 18.688 -6.695 1 92.94 68 TYR A N 1
ATOM 525 C CA . TYR A 1 68 ? -12.617 18.766 -8.133 1 92.94 68 TYR A CA 1
ATOM 526 C C . TYR A 1 68 ? -13.82 18.234 -8.906 1 92.94 68 TYR A C 1
ATOM 528 O O . TYR A 1 68 ? -13.695 17.828 -10.055 1 92.94 68 TYR A O 1
ATOM 536 N N . TRP A 1 69 ? -14.969 18.188 -8.281 1 94.62 69 TRP A N 1
ATOM 537 C CA . TRP A 1 69 ? -16.188 17.719 -8.93 1 94.62 69 TRP A CA 1
ATOM 538 C C . TRP A 1 69 ? -17.125 18.875 -9.234 1 94.62 69 TRP A C 1
ATOM 540 O O . TRP A 1 69 ? -17.469 19.656 -8.352 1 94.62 69 TRP A O 1
ATOM 550 N N . TRP A 1 70 ? -17.562 18.938 -10.445 1 95.44 70 TRP A N 1
ATOM 551 C CA . TRP A 1 70 ? -18.312 20.047 -11 1 95.44 70 TRP A CA 1
ATOM 552 C C . TRP A 1 70 ? -19.656 19.578 -11.555 1 95.44 70 TRP A C 1
ATOM 554 O O . TRP 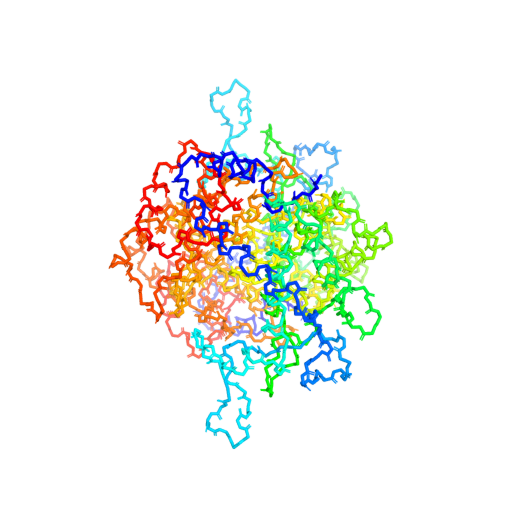A 1 70 ? -19.797 18.422 -11.953 1 95.44 70 TRP A O 1
ATOM 564 N N . PRO A 1 71 ? -20.594 20.531 -11.555 1 94.44 71 PRO A N 1
ATOM 565 C CA . PRO A 1 71 ? -21.828 20.172 -12.281 1 94.44 71 PRO A CA 1
ATOM 566 C C . PRO A 1 71 ? -21.562 19.781 -13.727 1 94.44 71 PRO A C 1
ATOM 568 O O . PRO A 1 71 ? -20.703 20.375 -14.391 1 94.44 71 PRO A O 1
ATOM 571 N N . ASN A 1 72 ? -22.312 18.781 -14.141 1 94.88 72 ASN A N 1
ATOM 572 C CA . ASN A 1 72 ? -22.203 18.312 -15.516 1 94.88 72 ASN A CA 1
ATOM 573 C C . ASN A 1 72 ? -22.938 19.25 -16.484 1 94.88 72 ASN A C 1
ATOM 575 O O . ASN A 1 72 ? -24.172 19.281 -16.5 1 94.88 72 ASN A O 1
ATOM 579 N N . PRO A 1 73 ? -22.297 19.922 -17.328 1 92.38 73 PRO A N 1
ATOM 580 C CA . PRO A 1 73 ? -22.969 20.875 -18.203 1 92.38 73 PRO A CA 1
ATOM 581 C C . PRO A 1 73 ? -23.828 20.203 -19.266 1 92.38 73 PRO A C 1
ATOM 583 O O . PRO A 1 73 ? -24.703 20.844 -19.859 1 92.38 73 PRO A O 1
ATOM 586 N N . ARG A 1 74 ? -23.734 18.969 -19.438 1 93.12 74 ARG A N 1
ATOM 587 C CA . ARG A 1 74 ? -24.453 18.25 -20.469 1 93.12 74 ARG A CA 1
ATOM 588 C C . ARG A 1 74 ? -25.719 17.594 -19.922 1 93.12 74 ARG A C 1
ATOM 590 O O . ARG A 1 74 ? -26.438 16.891 -20.641 1 93.12 74 ARG A O 1
ATOM 597 N N . ARG A 1 75 ? -25.844 17.844 -18.656 1 91.12 75 ARG A N 1
ATOM 598 C CA . ARG A 1 75 ? -27 17.25 -18 1 91.12 75 ARG A CA 1
ATOM 599 C C . ARG A 1 75 ? -27.922 18.328 -17.438 1 91.12 75 ARG A C 1
ATOM 601 O O . ARG A 1 75 ? -27.453 19.344 -16.922 1 91.12 75 ARG A O 1
ATOM 608 N N . PRO A 1 76 ? -29.219 18.203 -17.672 1 89 76 PRO A N 1
ATOM 609 C CA . PRO A 1 76 ? -30.188 19.219 -17.281 1 89 76 PRO A CA 1
ATOM 610 C C . PRO A 1 76 ? -30.031 19.656 -15.836 1 89 76 PRO A C 1
ATOM 612 O O . PRO A 1 76 ? -30.062 20.859 -15.539 1 89 76 PRO A O 1
ATOM 615 N N . ASN A 1 77 ? -29.906 18.875 -14.805 1 92.12 77 ASN A N 1
ATOM 616 C CA . ASN A 1 77 ? -29.781 19.281 -13.406 1 92.12 77 ASN A CA 1
ATOM 617 C C . ASN A 1 77 ? -28.328 19.234 -12.938 1 92.12 77 ASN A C 1
ATOM 619 O O . ASN A 1 77 ? -28.047 19.359 -11.742 1 92.12 77 ASN A O 1
ATOM 623 N N . GLY A 1 78 ? -27.453 19.141 -13.906 1 94 78 GLY A N 1
ATOM 624 C CA . GLY A 1 78 ? -26.016 19.156 -13.625 1 94 78 GLY A CA 1
ATOM 625 C C . GLY A 1 78 ? -25.516 17.875 -12.984 1 94 78 GLY A C 1
ATOM 626 O O . GLY A 1 78 ? -24.375 17.797 -12.562 1 94 78 GLY A O 1
ATOM 627 N N . LEU A 1 79 ? -26.5 16.922 -12.844 1 93.62 79 LEU A N 1
ATOM 628 C CA . LEU A 1 79 ? -26.125 15.695 -12.156 1 93.62 79 LEU A CA 1
ATOM 629 C C . LEU A 1 79 ? -26.016 14.531 -13.141 1 93.62 79 LEU A C 1
ATOM 631 O O . LEU A 1 79 ? -26.766 14.461 -14.109 1 93.62 79 LEU A O 1
ATOM 635 N N . PRO A 1 80 ? -25.062 13.641 -12.867 1 95.56 80 PRO A N 1
ATOM 636 C CA . PRO A 1 80 ? -24.047 13.609 -11.805 1 95.56 80 PRO A CA 1
ATOM 637 C C . PRO A 1 80 ? -22.891 14.562 -12.062 1 95.56 80 PRO A C 1
ATOM 639 O O . PRO A 1 80 ? -22.609 14.898 -13.219 1 95.56 80 PRO A O 1
ATOM 642 N N . TYR A 1 81 ? -22.281 15.062 -10.992 1 95.62 81 TYR A N 1
ATOM 643 C CA . TYR A 1 81 ? -21.094 15.906 -11.117 1 95.62 81 TYR A CA 1
ATOM 644 C C . TYR A 1 81 ? -19.984 15.18 -11.867 1 95.62 81 TYR A C 1
ATOM 646 O O . TYR A 1 81 ? -19.938 13.945 -11.883 1 95.62 81 TYR A O 1
ATOM 654 N N . ILE A 1 82 ? -19.156 15.93 -12.516 1 95 82 ILE A N 1
ATOM 655 C CA . ILE A 1 82 ? -18.031 15.359 -13.242 1 95 82 ILE A CA 1
ATOM 656 C C . ILE A 1 82 ? -16.719 15.898 -12.672 1 95 82 ILE A C 1
ATOM 658 O O . ILE A 1 82 ? -16.688 17.016 -12.133 1 95 82 ILE A O 1
ATOM 662 N N . ARG A 1 83 ? -15.688 15.094 -12.797 1 93 83 ARG A N 1
ATOM 663 C CA . ARG A 1 83 ? -14.406 15.422 -12.18 1 93 83 ARG A CA 1
ATOM 664 C C . ARG A 1 83 ? -13.57 16.312 -13.102 1 93 83 ARG A C 1
ATOM 666 O O . ARG A 1 83 ? -13.523 16.078 -14.312 1 93 83 ARG A O 1
ATOM 673 N N . ARG A 1 84 ? -12.969 17.312 -12.562 1 91.81 84 ARG A N 1
ATOM 674 C CA . ARG A 1 84 ? -11.977 18.172 -13.211 1 91.81 84 ARG A CA 1
ATOM 675 C C . ARG A 1 84 ? -10.766 18.375 -12.305 1 91.81 84 ARG A C 1
ATOM 677 O O . ARG A 1 84 ? -10.664 19.406 -11.625 1 91.81 84 ARG A O 1
ATOM 684 N N . ASP A 1 85 ? -9.82 17.5 -12.406 1 89 85 ASP A N 1
ATOM 685 C CA . ASP A 1 85 ? -8.672 17.484 -11.5 1 89 85 ASP A CA 1
ATOM 686 C C . ASP A 1 85 ? -7.887 18.797 -11.594 1 89 85 ASP A C 1
ATOM 688 O O . ASP A 1 85 ? -7.605 19.281 -12.695 1 89 85 ASP A O 1
ATOM 692 N N . GLY A 1 86 ? -7.613 19.297 -10.523 1 88 86 GLY A N 1
ATOM 693 C CA . GLY A 1 86 ? -6.812 20.516 -10.453 1 88 86 GLY A CA 1
ATOM 694 C C . GLY A 1 86 ? -7.641 21.781 -10.547 1 88 86 GLY A C 1
ATOM 695 O O . GLY A 1 86 ? -7.125 22.875 -10.32 1 88 86 GLY A O 1
ATOM 696 N N . HIS A 1 87 ? -8.898 21.625 -10.852 1 91 87 HIS A N 1
ATOM 697 C CA . HIS A 1 87 ? -9.812 22.766 -10.891 1 91 87 HIS A CA 1
ATOM 698 C C . HIS A 1 87 ? -10.773 22.75 -9.711 1 91 87 HIS A C 1
ATOM 700 O O . HIS A 1 87 ? -11.742 21.984 -9.703 1 91 87 HIS A O 1
ATOM 706 N N . VAL A 1 88 ? -10.578 23.641 -8.867 1 92.19 88 VAL A N 1
ATOM 707 C CA . VAL A 1 88 ? -11.375 23.688 -7.645 1 92.19 88 VAL A CA 1
ATOM 708 C C . VAL A 1 88 ? -12.773 24.203 -7.961 1 92.19 88 VAL A C 1
ATOM 710 O O . VAL A 1 88 ? -12.938 25.219 -8.641 1 92.19 88 VAL A O 1
ATOM 713 N N . ASN A 1 89 ? -13.805 23.453 -7.531 1 93.19 89 ASN A N 1
ATOM 714 C CA . ASN A 1 89 ? -15.188 23.922 -7.574 1 93.19 89 ASN A CA 1
ATOM 715 C C . ASN A 1 89 ? -15.438 25.016 -6.547 1 93.19 89 ASN A C 1
ATOM 717 O O . ASN A 1 89 ? -15.336 24.781 -5.34 1 93.19 89 ASN A O 1
ATOM 721 N N . PRO A 1 90 ? -15.797 26.125 -6.969 1 92.88 90 PRO A N 1
ATOM 722 C CA . PRO A 1 90 ? -15.977 27.234 -6.031 1 92.88 90 PRO A CA 1
ATOM 723 C C . PRO A 1 90 ? -17.016 26.938 -4.957 1 92.88 90 PRO A C 1
ATOM 725 O O . PRO A 1 90 ? -16.969 27.516 -3.869 1 92.88 90 PRO A O 1
ATOM 728 N N . GLN A 1 91 ? -17.875 26.047 -5.234 1 90.31 91 GLN A N 1
ATOM 729 C CA . GLN A 1 91 ? -18.875 25.672 -4.246 1 90.31 91 GLN A CA 1
ATOM 730 C C . GLN A 1 91 ? -18.219 25.062 -3.008 1 90.31 91 GLN A C 1
ATOM 732 O O . GLN A 1 91 ? -18.828 25.047 -1.929 1 90.31 91 GLN A O 1
ATOM 737 N N . CYS A 1 92 ? -17.016 24.594 -3.166 1 89.69 92 CYS A N 1
ATOM 738 C CA . CYS A 1 92 ? -16.312 23.953 -2.064 1 89.69 92 CYS A CA 1
ATOM 739 C C . CYS A 1 92 ? -15.633 24.984 -1.175 1 89.69 92 CYS A C 1
ATOM 741 O O . CYS A 1 92 ? -15.211 24.672 -0.062 1 89.69 92 CYS A O 1
ATOM 743 N N . GLU A 1 93 ? -15.609 26.188 -1.612 1 90.06 93 GLU A N 1
ATOM 744 C CA . GLU A 1 93 ? -14.836 27.188 -0.899 1 90.06 93 GLU A CA 1
ATOM 745 C C . GLU A 1 93 ? -15.75 28.156 -0.156 1 90.06 93 GLU A C 1
ATOM 747 O O . GLU A 1 93 ? -15.273 29.031 0.581 1 90.06 93 GLU A O 1
ATOM 752 N N . ASN A 1 94 ? -17.031 27.984 -0.362 1 90.25 94 ASN A N 1
ATOM 753 C CA . ASN A 1 94 ? -17.938 28.891 0.344 1 90.25 94 ASN A CA 1
ATOM 754 C C . ASN A 1 94 ? -18.328 28.328 1.707 1 90.25 94 ASN A C 1
ATOM 756 O O . ASN A 1 94 ? -17.719 27.375 2.193 1 90.25 94 ASN A O 1
ATOM 760 N N . ASN A 1 95 ? -19.266 28.969 2.365 1 93.19 95 ASN A N 1
ATOM 761 C CA . ASN A 1 95 ? -19.609 28.609 3.736 1 93.19 95 ASN A CA 1
ATOM 762 C C . ASN A 1 95 ? -20.828 27.688 3.785 1 93.19 95 ASN A C 1
ATOM 764 O O . ASN A 1 95 ? -21.406 27.469 4.855 1 93.19 95 ASN A O 1
ATOM 768 N N . ASP A 1 96 ? -21.188 27.188 2.613 1 95.12 96 ASP A N 1
ATOM 769 C CA . ASP A 1 96 ? -22.359 26.328 2.588 1 95.12 96 ASP A CA 1
ATOM 770 C C . ASP A 1 96 ? -22.031 24.938 3.139 1 95.12 96 ASP A C 1
ATOM 772 O O . ASP A 1 96 ? -22.922 24.234 3.607 1 95.12 96 ASP A O 1
ATOM 776 N N . THR A 1 97 ? -20.797 24.578 3.004 1 96.5 97 THR A N 1
ATOM 777 C CA . THR A 1 97 ? -20.312 23.328 3.547 1 96.5 97 THR A CA 1
ATOM 778 C C . THR A 1 97 ? -19.141 23.562 4.508 1 96.5 97 THR A C 1
ATOM 780 O O . THR A 1 97 ? -18.891 24.703 4.906 1 96.5 97 THR A O 1
ATOM 783 N N . ASP A 1 98 ? -18.469 22.5 4.898 1 97.81 98 ASP A N 1
ATOM 784 C CA . ASP A 1 98 ? -17.594 22.641 6.055 1 97.81 98 ASP A CA 1
ATOM 785 C C . ASP A 1 98 ? -16.125 22.766 5.625 1 97.81 98 ASP A C 1
ATOM 787 O O . ASP A 1 98 ? -15.25 23.016 6.453 1 97.81 98 ASP A O 1
ATOM 791 N N . THR A 1 99 ? -15.781 22.656 4.348 1 96.5 99 THR A N 1
ATOM 792 C CA . THR A 1 99 ? -14.391 22.562 3.914 1 96.5 99 THR A CA 1
ATOM 793 C C . THR A 1 99 ? -13.609 23.812 4.344 1 96.5 99 THR A C 1
ATOM 795 O O . THR A 1 99 ? -12.57 23.703 4.996 1 96.5 99 THR A O 1
ATOM 798 N N . SER A 1 100 ? -14.117 24.984 3.957 1 96.38 100 SER A N 1
ATOM 799 C CA . SER A 1 100 ? -13.414 26.219 4.316 1 96.38 100 SER A CA 1
ATOM 800 C C . SER A 1 100 ? -13.445 26.438 5.824 1 96.38 100 SER A C 1
ATOM 802 O O . SER A 1 100 ? -12.484 26.969 6.395 1 96.38 100 SER A O 1
ATOM 804 N N . ARG A 1 101 ? -14.477 26.031 6.445 1 97.38 101 ARG A N 1
ATOM 805 C CA . ARG A 1 101 ? -14.664 26.266 7.875 1 97.38 101 ARG A CA 1
ATOM 806 C C . ARG A 1 101 ? -13.641 25.469 8.688 1 97.38 101 ARG A C 1
ATOM 808 O O . ARG A 1 101 ? -13.094 25.984 9.664 1 97.38 101 ARG A O 1
ATOM 815 N N . ILE A 1 102 ? -13.445 24.203 8.344 1 98.25 102 ILE A N 1
ATOM 816 C CA . ILE A 1 102 ? -12.508 23.406 9.117 1 98.25 102 ILE A CA 1
ATOM 817 C C . ILE A 1 102 ? -11.086 23.938 8.93 1 98.25 102 ILE A C 1
ATOM 819 O O . ILE A 1 102 ? -10.273 23.906 9.859 1 98.25 102 ILE A O 1
ATOM 823 N N . ILE A 1 103 ? -10.758 24.406 7.742 1 97.69 103 ILE A N 1
ATOM 824 C CA . ILE A 1 103 ? -9.453 25 7.492 1 97.69 103 ILE A CA 1
ATOM 825 C C . ILE A 1 103 ? -9.281 26.234 8.359 1 97.69 103 ILE A C 1
ATOM 827 O O . ILE A 1 103 ? -8.273 26.375 9.062 1 97.69 103 ILE A O 1
ATOM 831 N N . ARG A 1 104 ? -10.305 27.109 8.359 1 97.94 104 ARG A N 1
ATOM 832 C CA . ARG A 1 104 ? -10.25 28.312 9.18 1 97.94 104 ARG A CA 1
ATOM 833 C C . ARG A 1 104 ? -10.148 27.969 10.656 1 97.94 104 ARG A C 1
ATOM 835 O O . ARG A 1 104 ? -9.422 28.625 11.406 1 97.94 104 ARG A O 1
ATOM 842 N N . MET A 1 105 ? -10.906 26.984 11.047 1 98.75 105 MET A N 1
ATOM 843 C CA . MET A 1 105 ? -10.883 26.562 12.445 1 98.75 105 MET A CA 1
ATOM 844 C C . MET A 1 105 ? -9.492 26.094 12.852 1 98.75 105 MET A C 1
ATOM 846 O O . MET A 1 105 ? -8.969 26.516 13.883 1 98.75 105 MET A O 1
ATOM 850 N N . CYS A 1 106 ? -8.852 25.219 12.07 1 98.81 106 CYS A N 1
ATOM 851 C CA . CYS A 1 106 ? -7.52 24.719 12.367 1 98.81 106 CYS A CA 1
ATOM 852 C C . CYS A 1 106 ? -6.496 25.844 12.391 1 98.81 106 CYS A C 1
ATOM 854 O O . CYS A 1 106 ? -5.691 25.938 13.32 1 98.81 106 CYS A O 1
ATOM 856 N N . GLU A 1 107 ? -6.539 26.688 11.375 1 98.56 107 GLU A N 1
ATOM 857 C CA . GLU A 1 107 ? -5.613 27.812 11.281 1 98.56 107 GLU A CA 1
ATOM 858 C C . GLU A 1 107 ? -5.805 28.781 12.445 1 98.56 107 GLU A C 1
ATOM 860 O O . GLU A 1 107 ? -4.836 29.328 12.969 1 98.56 107 GLU A O 1
ATOM 865 N N . ARG A 1 108 ? -7.035 29.031 12.781 1 98.69 108 ARG A N 1
ATOM 866 C CA . ARG A 1 108 ? -7.367 29.875 13.914 1 98.69 108 ARG A CA 1
ATOM 867 C C . ARG A 1 108 ? -6.727 29.359 15.195 1 98.69 108 ARG A C 1
ATOM 869 O O . ARG A 1 108 ? -6.098 30.109 15.938 1 98.69 108 ARG A O 1
ATOM 876 N N . CYS A 1 109 ? -6.91 28.094 15.445 1 98.88 109 CYS A N 1
ATOM 877 C CA . CYS A 1 109 ? -6.316 27.484 16.625 1 98.88 109 CYS A CA 1
ATOM 878 C C . CYS A 1 109 ? -4.809 27.688 16.656 1 98.88 109 CYS A C 1
ATOM 880 O O . CYS A 1 109 ? -4.266 28.203 17.625 1 98.88 109 CYS A O 1
ATOM 882 N N . LEU A 1 110 ? -4.145 27.344 15.578 1 98.81 110 LEU A N 1
ATOM 883 C CA . LEU A 1 110 ? -2.689 27.422 15.555 1 98.81 110 LEU A CA 1
ATOM 884 C C . LEU A 1 110 ? -2.217 28.859 15.695 1 98.81 110 LEU A C 1
ATOM 886 O O . LEU A 1 110 ? -1.258 29.141 16.422 1 98.81 110 LEU A O 1
ATOM 890 N N . THR A 1 111 ? -2.893 29.75 14.953 1 98.88 111 THR A N 1
ATOM 891 C CA . THR A 1 111 ? -2.527 31.156 15.023 1 98.88 111 THR A CA 1
ATOM 892 C C . THR A 1 111 ? -2.639 31.672 16.453 1 98.88 111 THR A C 1
ATOM 894 O O . THR A 1 111 ? -1.714 32.312 16.969 1 98.88 111 THR A O 1
ATOM 897 N N . LEU A 1 112 ? -3.715 31.438 17.125 1 98.94 112 LEU A N 1
ATOM 898 C CA . LEU A 1 112 ? -3.943 31.891 18.484 1 98.94 112 LEU A CA 1
ATOM 899 C C . LEU A 1 112 ? -2.971 31.219 19.453 1 98.94 112 LEU A C 1
ATOM 901 O O . LEU A 1 112 ? -2.447 31.859 20.359 1 98.94 112 LEU A O 1
ATOM 905 N N . GLY A 1 113 ? -2.775 29.938 19.25 1 98.81 113 GLY A N 1
ATOM 906 C CA . GLY A 1 113 ? -1.808 29.234 20.078 1 98.81 113 GLY A CA 1
ATOM 907 C C . GLY A 1 113 ? -0.407 29.812 19.984 1 98.81 113 GLY A C 1
ATOM 908 O O . GLY A 1 113 ? 0.253 30.031 21 1 98.81 113 GLY A O 1
ATOM 909 N N . LEU A 1 114 ? 0.036 30.047 18.766 1 98.81 114 LEU A N 1
ATOM 910 C CA . LEU A 1 114 ? 1.359 30.625 18.547 1 98.81 114 LEU A CA 1
ATOM 911 C C . LEU A 1 114 ? 1.436 32.031 19.094 1 98.81 114 LEU A C 1
ATOM 913 O O . LEU A 1 114 ? 2.465 32.438 19.641 1 98.81 114 LEU A O 1
ATOM 917 N N . ALA A 1 115 ? 0.372 32.812 18.891 1 98.81 115 ALA A N 1
ATOM 918 C CA . ALA A 1 115 ? 0.352 34.188 19.453 1 98.81 115 ALA A CA 1
ATOM 919 C C . ALA A 1 115 ? 0.524 34.156 20.969 1 98.81 115 ALA A C 1
ATOM 921 O O . ALA A 1 115 ? 1.278 34.969 21.531 1 98.81 115 ALA A O 1
ATOM 922 N N . TRP A 1 116 ? -0.179 33.281 21.625 1 98.56 116 TRP A N 1
ATOM 923 C CA . TRP A 1 116 ? 0.012 33.125 23.062 1 98.56 116 TRP A CA 1
ATOM 924 C C . TRP A 1 116 ? 1.463 32.781 23.391 1 98.56 116 TRP A C 1
ATOM 926 O O . TRP A 1 116 ? 2.074 33.406 24.266 1 98.56 116 TRP A O 1
ATOM 936 N N . TYR A 1 117 ? 2.02 31.828 22.672 1 98.19 117 TYR A N 1
ATOM 937 C CA . TYR A 1 117 ? 3.375 31.359 22.953 1 98.19 117 TYR A CA 1
ATOM 938 C C . TYR A 1 117 ? 4.375 32.5 22.828 1 98.19 117 TYR A C 1
ATOM 940 O O . TYR A 1 117 ? 5.27 32.656 23.672 1 98.19 117 TYR A O 1
ATOM 948 N N . PHE A 1 118 ? 4.242 33.375 21.812 1 98 118 PHE A N 1
ATOM 949 C CA . PHE A 1 118 ? 5.27 34.344 21.5 1 98 118 PHE A CA 1
ATOM 950 C C . PHE A 1 118 ? 5.023 35.656 22.266 1 98 118 PHE A C 1
ATOM 952 O O . PHE A 1 118 ? 5.949 36.438 22.484 1 98 118 PHE A O 1
ATOM 959 N N . THR A 1 119 ? 3.756 35.906 22.734 1 97.62 119 THR A N 1
ATOM 960 C CA . THR A 1 119 ? 3.467 37.219 23.328 1 97.62 119 THR A CA 1
ATOM 961 C C . THR A 1 119 ? 3.166 37.094 24.812 1 97.62 119 THR A C 1
ATOM 963 O O . THR A 1 119 ? 3.246 38.062 25.562 1 97.62 119 THR A O 1
ATOM 966 N N . GLY A 1 120 ? 2.633 35.938 25.219 1 97.56 120 GLY A N 1
ATOM 967 C CA . GLY A 1 120 ? 2.25 35.719 26.609 1 97.56 120 GLY A CA 1
ATOM 968 C C . GLY A 1 120 ? 0.896 36.312 26.953 1 97.56 120 GLY A C 1
ATOM 969 O O . GLY A 1 120 ? 0.5 36.344 28.109 1 97.56 120 GLY A O 1
ATOM 970 N N . GLN A 1 121 ? 0.204 36.75 25.969 1 98.31 121 GLN A N 1
ATOM 971 C CA . GLN A 1 121 ? -1.104 37.344 26.219 1 98.31 121 GLN A CA 1
ATOM 972 C C . GLN A 1 121 ? -2.182 36.281 26.344 1 98.31 121 GLN A C 1
ATOM 974 O O . GLN A 1 121 ? -2.59 35.688 25.344 1 98.31 121 GLN A O 1
ATOM 979 N N . ARG A 1 122 ? -2.783 36.156 27.438 1 98.12 122 ARG A N 1
ATOM 980 C CA . ARG A 1 122 ? -3.654 35.031 27.812 1 98.12 122 ARG A CA 1
ATOM 981 C C . ARG A 1 122 ? -4.93 35.031 26.984 1 98.12 122 ARG A C 1
ATOM 983 O O . ARG A 1 122 ? -5.555 34 26.797 1 98.12 122 ARG A O 1
ATOM 990 N N . GLN A 1 123 ? -5.324 36.219 26.484 1 98.38 123 GLN A N 1
ATOM 991 C CA . GLN A 1 123 ? -6.547 36.312 25.703 1 98.38 123 GLN A CA 1
ATOM 992 C C . GLN A 1 123 ? -6.473 35.438 24.453 1 98.38 123 GLN A C 1
ATOM 994 O O . GLN A 1 123 ? -7.492 34.906 24 1 98.38 123 GLN A O 1
ATOM 999 N N . TYR A 1 124 ? -5.289 35.25 23.891 1 98.88 124 TYR A N 1
ATOM 1000 C CA . TYR A 1 124 ? -5.129 34.375 22.734 1 98.88 124 TYR A CA 1
ATOM 1001 C C . TYR A 1 124 ? -5.383 32.938 23.109 1 98.88 124 TYR A C 1
ATOM 1003 O O . TYR A 1 124 ? -6.074 32.188 22.391 1 98.88 124 TYR A O 1
ATOM 1011 N N . ALA A 1 125 ? -4.84 32.5 24.234 1 98.81 125 ALA A N 1
ATOM 1012 C CA . ALA A 1 125 ? -5.051 31.125 24.703 1 98.81 125 ALA A CA 1
ATOM 1013 C C . ALA A 1 125 ? -6.523 30.875 25.016 1 98.81 125 ALA A C 1
ATOM 1015 O O . ALA A 1 125 ? -7.051 29.797 24.703 1 98.81 125 ALA A O 1
ATOM 1016 N N . GLN A 1 126 ? -7.172 31.859 25.625 1 98.75 126 GLN A N 1
ATOM 1017 C CA . GLN A 1 126 ? -8.586 31.734 25.953 1 98.75 126 GLN A CA 1
ATOM 1018 C C . GLN A 1 126 ? -9.438 31.578 24.688 1 98.75 126 GLN A C 1
ATOM 1020 O O . GLN A 1 126 ? -10.344 30.75 24.641 1 98.75 126 GLN A O 1
ATOM 1025 N N . ALA A 1 127 ? -9.086 32.406 23.734 1 98.88 127 ALA A N 1
ATOM 1026 C CA . ALA A 1 127 ? -9.82 32.344 22.469 1 98.88 127 ALA A CA 1
ATOM 1027 C C . ALA A 1 127 ? -9.602 30.984 21.781 1 98.88 127 ALA A C 1
ATOM 1029 O O . ALA A 1 127 ? -10.523 30.422 21.203 1 98.88 127 ALA A O 1
ATOM 1030 N N . ALA A 1 128 ? -8.375 30.469 21.797 1 98.88 128 ALA A N 1
ATOM 1031 C CA . ALA A 1 128 ? -8.078 29.156 21.234 1 98.88 128 ALA A CA 1
ATOM 1032 C C . ALA A 1 128 ? -8.875 28.062 21.922 1 98.88 128 ALA A C 1
ATOM 1034 O O . ALA A 1 128 ? -9.445 27.188 21.266 1 98.88 128 ALA A O 1
ATOM 1035 N N . ALA A 1 129 ? -8.945 28.125 23.234 1 98.88 129 ALA A N 1
ATOM 1036 C CA . ALA A 1 129 ? -9.688 27.141 24.016 1 98.88 129 ALA A CA 1
ATOM 1037 C C . ALA A 1 129 ? -11.172 27.188 23.672 1 98.88 129 ALA A C 1
ATOM 1039 O O . ALA A 1 129 ? -11.82 26.141 23.562 1 98.88 129 ALA A O 1
ATOM 1040 N N . GLN A 1 130 ? -11.656 28.391 23.531 1 98.81 130 GLN A N 1
ATOM 1041 C CA . GLN A 1 130 ? -13.055 28.547 23.172 1 98.81 130 GLN A CA 1
ATOM 1042 C C . GLN A 1 130 ? -13.344 27.906 21.812 1 98.81 130 GLN A C 1
ATOM 1044 O O . GLN A 1 130 ? -14.352 27.203 21.656 1 98.81 130 GLN A O 1
ATOM 1049 N N . GLN A 1 131 ? -12.492 28.094 20.875 1 98.94 131 GLN A N 1
ATOM 1050 C CA . GLN A 1 131 ? -12.648 27.5 19.547 1 98.94 131 GLN A CA 1
ATOM 1051 C C . GLN A 1 131 ? -12.602 25.969 19.625 1 98.94 131 GLN A C 1
ATOM 1053 O O . GLN A 1 131 ? -13.414 25.297 19 1 98.94 131 GLN A O 1
ATOM 1058 N N . ILE A 1 132 ? -11.688 25.453 20.375 1 98.94 132 ILE A N 1
ATOM 1059 C CA . ILE A 1 132 ? -11.508 24.016 20.469 1 98.94 132 ILE A CA 1
ATOM 1060 C C . ILE A 1 132 ? -12.742 23.375 21.109 1 98.94 132 ILE A C 1
ATOM 1062 O O . ILE A 1 132 ? -13.273 22.391 20.594 1 98.94 132 ILE A O 1
ATOM 1066 N N . ARG A 1 133 ? -13.297 24 22.203 1 98.88 133 ARG A N 1
ATOM 1067 C CA . ARG A 1 133 ? -14.5 23.484 22.844 1 98.88 133 ARG A CA 1
ATOM 1068 C C . ARG A 1 133 ? -15.68 23.5 21.875 1 98.88 133 ARG A C 1
ATOM 1070 O O . ARG A 1 133 ? -16.438 22.531 21.812 1 98.88 133 ARG A O 1
ATOM 1077 N N . CYS A 1 134 ? -15.75 24.516 21.156 1 98.88 134 CYS A N 1
ATOM 1078 C CA . CYS A 1 134 ? -16.875 24.719 20.25 1 98.88 134 CYS A CA 1
ATOM 1079 C C . CYS A 1 134 ? -16.906 23.625 19.188 1 98.88 134 CYS A C 1
ATOM 1081 O O . CYS A 1 134 ? -17.984 23.109 18.859 1 98.88 134 CYS A O 1
ATOM 1083 N N . TRP A 1 135 ? -15.789 23.188 18.672 1 98.94 135 TRP A N 1
ATOM 1084 C CA . TRP A 1 135 ? -15.75 22.266 17.547 1 98.94 135 TRP A CA 1
ATOM 1085 C C . TRP A 1 135 ? -15.797 20.812 18.031 1 98.94 135 TRP A C 1
ATOM 1087 O O . TRP A 1 135 ? -16.359 19.953 17.359 1 98.94 135 TRP A O 1
ATOM 1097 N N . PHE A 1 136 ? -15.297 20.547 19.266 1 98.94 136 PHE A N 1
ATOM 1098 C CA . PHE A 1 136 ? -15.031 19.156 19.578 1 98.94 136 PHE A CA 1
ATOM 1099 C C . PHE A 1 136 ? -15.828 18.703 20.797 1 98.94 136 PHE A C 1
ATOM 1101 O O . PHE A 1 136 ? -16.078 17.516 20.984 1 98.94 136 PHE A O 1
ATOM 1108 N N . LEU A 1 137 ? -16.281 19.641 21.688 1 98.88 137 LEU A N 1
ATOM 1109 C CA . LEU A 1 137 ? -16.75 19.219 23 1 98.88 137 LEU A CA 1
ATOM 1110 C C . LEU A 1 137 ? -18.188 19.656 23.25 1 98.88 137 LEU A C 1
ATOM 1112 O O . LEU A 1 137 ? -19 18.875 23.766 1 98.88 137 LEU A O 1
ATOM 1116 N N . ASP A 1 138 ? -18.516 20.875 22.859 1 98.62 138 ASP A N 1
ATOM 1117 C CA . ASP A 1 138 ? -19.797 21.453 23.219 1 98.62 138 ASP A CA 1
ATOM 1118 C C . ASP A 1 138 ? -20.938 20.719 22.531 1 98.62 138 ASP A C 1
ATOM 1120 O O . ASP A 1 138 ? -21 20.672 21.297 1 98.62 138 ASP A O 1
ATOM 1124 N N . THR A 1 139 ? -21.875 20.25 23.25 1 98.31 139 THR A N 1
ATOM 1125 C CA . THR A 1 139 ? -22.953 19.391 22.766 1 98.31 139 THR A CA 1
ATOM 1126 C C . THR A 1 139 ? -23.766 20.078 21.672 1 98.31 139 THR A C 1
ATOM 1128 O O . THR A 1 139 ? -24.25 19.422 20.75 1 98.31 139 THR A O 1
ATOM 1131 N N . ASP A 1 140 ? -23.859 21.344 21.703 1 98.38 140 ASP A N 1
ATOM 1132 C CA . ASP A 1 140 ? -24.703 22.078 20.766 1 98.38 140 ASP A CA 1
ATOM 1133 C C . ASP A 1 140 ? -23.984 22.344 19.453 1 98.38 140 ASP A C 1
ATOM 1135 O O . ASP A 1 140 ? -24.609 22.625 18.438 1 98.38 140 ASP A O 1
ATOM 1139 N N . THR A 1 141 ? -22.578 22.219 19.469 1 98.75 141 THR A N 1
ATOM 1140 C CA . THR A 1 141 ? -21.859 22.734 18.297 1 98.75 141 THR A CA 1
ATOM 1141 C C . THR A 1 141 ? -20.844 21.719 17.797 1 98.75 141 THR A C 1
ATOM 1143 O O . THR A 1 141 ? -20.312 21.859 16.688 1 98.75 141 THR A O 1
ATOM 1146 N N . ARG A 1 142 ? -20.578 20.641 18.453 1 98.81 142 ARG A N 1
ATOM 1147 C CA . ARG A 1 142 ? -19.453 19.766 18.203 1 98.81 142 ARG A CA 1
ATOM 1148 C C . ARG A 1 142 ? -19.641 18.969 16.922 1 98.81 142 ARG A C 1
ATOM 1150 O O . ARG A 1 142 ? -20.781 18.688 16.531 1 98.81 142 ARG A O 1
ATOM 1157 N N . MET A 1 143 ? -18.547 18.641 16.359 1 98.88 143 MET A N 1
ATOM 1158 C CA . MET A 1 143 ? -18.516 17.75 15.195 1 98.88 143 MET A CA 1
ATOM 1159 C C . MET A 1 143 ? -18.484 16.281 15.633 1 98.88 143 MET A C 1
ATOM 1161 O O . MET A 1 143 ? -17.719 15.906 16.516 1 98.88 143 MET A O 1
ATOM 1165 N N . ASN A 1 144 ? -19.344 15.477 15.055 1 98.88 144 ASN A N 1
ATOM 1166 C CA . ASN A 1 144 ? -19.203 14.039 15.25 1 98.88 144 ASN A CA 1
ATOM 1167 C C . ASN A 1 144 ? -17.875 13.516 14.688 1 98.88 144 ASN A C 1
ATOM 1169 O O . ASN A 1 144 ? -17.438 13.961 13.625 1 98.88 144 ASN A O 1
ATOM 1173 N N . PRO A 1 145 ? -17.25 12.609 15.367 1 98.81 145 PRO A N 1
ATOM 1174 C CA . PRO A 1 145 ? -15.891 12.211 15.016 1 98.81 145 PRO A CA 1
ATOM 1175 C C . PRO A 1 145 ? -15.852 11.219 13.852 1 98.81 145 PRO A C 1
ATOM 1177 O O . PRO A 1 145 ? -15.352 10.102 14.008 1 98.81 145 PRO A O 1
ATOM 1180 N N . HIS A 1 146 ? -16.375 11.594 12.719 1 98.69 146 HIS A N 1
ATOM 1181 C CA . HIS A 1 146 ? -16.297 10.844 11.477 1 98.69 146 HIS A CA 1
ATOM 1182 C C . HIS A 1 146 ? -16.484 11.758 10.266 1 98.69 146 HIS A C 1
ATOM 1184 O O . HIS A 1 146 ? -16.812 12.93 10.422 1 98.69 146 HIS A O 1
ATOM 1190 N N . LEU A 1 147 ? -16.25 11.312 9.086 1 98.62 147 LEU A N 1
ATOM 1191 C CA . LEU A 1 147 ? -16.438 12.047 7.84 1 98.62 147 LEU A CA 1
ATOM 1192 C C . LEU A 1 147 ? -17.312 11.258 6.879 1 98.62 147 LEU A C 1
ATOM 1194 O O . LEU A 1 147 ? -17.047 11.219 5.676 1 98.62 147 LEU A O 1
ATOM 1198 N N . ASN A 1 148 ? -18.281 10.633 7.383 1 98.44 148 ASN A N 1
ATOM 1199 C CA . ASN A 1 148 ? -19.172 9.82 6.57 1 98.44 148 ASN A CA 1
ATOM 1200 C C . ASN A 1 148 ? -19.719 10.602 5.379 1 98.44 148 ASN A C 1
ATOM 1202 O O . ASN A 1 148 ? -20.125 10.016 4.371 1 98.44 148 ASN A O 1
ATOM 1206 N N . TYR A 1 149 ? -19.75 11.938 5.477 1 98.44 149 TYR A N 1
ATOM 1207 C CA . TYR A 1 149 ? -20.359 12.773 4.461 1 98.44 149 TYR A CA 1
ATOM 1208 C C . TYR A 1 149 ? -19.375 13.812 3.936 1 98.44 149 TYR A C 1
ATOM 1210 O O . TYR A 1 149 ? -19.781 14.891 3.494 1 98.44 149 TYR A O 1
ATOM 1218 N N . GLY A 1 150 ? -18.078 13.516 4.109 1 97.88 150 GLY A N 1
ATOM 1219 C CA . GLY A 1 150 ? -17.031 14.352 3.553 1 97.88 150 GLY A CA 1
ATOM 1220 C C . GLY A 1 150 ? -16.797 14.102 2.076 1 97.88 150 GLY A C 1
ATOM 1221 O O . GLY A 1 150 ? -16.781 12.953 1.63 1 97.88 150 GLY A O 1
ATOM 1222 N N . GLN A 1 151 ? -16.625 15.172 1.317 1 97 151 GLN A N 1
ATOM 1223 C CA . GLN A 1 151 ? -16.328 15.172 -0.111 1 97 151 GLN A CA 1
ATOM 1224 C C . GLN A 1 151 ? -17.359 14.367 -0.89 1 97 151 GLN A C 1
ATOM 1226 O O . GLN A 1 151 ? -17.016 13.508 -1.701 1 97 151 GLN A O 1
ATOM 1231 N N . ALA A 1 152 ? -18.594 14.625 -0.602 1 96.62 152 ALA A N 1
ATOM 1232 C CA . ALA A 1 152 ? -19.703 14.062 -1.354 1 96.62 152 ALA A CA 1
ATOM 1233 C C . ALA A 1 152 ? -19.656 14.484 -2.82 1 96.62 152 ALA A C 1
ATOM 1235 O O . ALA A 1 152 ? -19.094 15.539 -3.148 1 96.62 152 ALA A O 1
ATOM 1236 N N . ILE A 1 153 ? -20.156 13.633 -3.684 1 96.38 153 ILE A N 1
ATOM 1237 C CA . ILE A 1 153 ? -20.297 13.93 -5.105 1 96.38 153 ILE A CA 1
ATOM 1238 C C . ILE A 1 153 ? -21.781 13.883 -5.504 1 96.38 153 ILE A C 1
ATOM 1240 O O . ILE A 1 153 ? -22.328 12.797 -5.703 1 96.38 153 ILE A O 1
ATOM 1244 N N . PRO A 1 154 ? -22.328 15.055 -5.645 1 93.94 154 PRO A N 1
ATOM 1245 C CA . PRO A 1 154 ? -23.75 15.07 -5.984 1 93.94 154 PRO A CA 1
ATOM 1246 C C . PRO A 1 154 ? -24.094 14.172 -7.172 1 93.94 154 PRO A C 1
ATOM 1248 O O . PRO A 1 154 ? -23.453 14.266 -8.219 1 93.94 154 PRO A O 1
ATOM 1251 N N . GLY A 1 155 ? -25.047 13.344 -6.93 1 94.75 155 GLY A N 1
ATOM 1252 C CA . GLY A 1 155 ? -25.5 12.438 -7.973 1 94.75 155 GLY A CA 1
ATOM 1253 C C . GLY A 1 155 ? -24.734 11.125 -7.992 1 94.75 155 GLY A C 1
ATOM 1254 O O . GLY A 1 155 ? -25.062 10.227 -8.766 1 94.75 155 GLY A O 1
ATOM 1255 N N . ILE A 1 156 ? -23.719 10.992 -7.152 1 94.81 156 ILE A N 1
ATOM 1256 C CA . ILE A 1 156 ? -22.906 9.789 -7.219 1 94.81 156 ILE A CA 1
ATOM 1257 C C . ILE A 1 156 ? -22.781 9.172 -5.824 1 94.81 156 ILE A C 1
ATOM 1259 O O . ILE A 1 156 ? -23.156 8.016 -5.617 1 94.81 156 ILE A O 1
ATOM 1263 N N . VAL A 1 157 ? -22.297 9.891 -4.785 1 96.06 157 VAL A N 1
ATOM 1264 C CA . VAL A 1 157 ? -22.031 9.312 -3.469 1 96.06 157 VAL A CA 1
ATOM 1265 C C . VAL A 1 157 ? -22.188 10.391 -2.395 1 96.06 157 VAL A C 1
ATOM 1267 O O . VAL A 1 157 ? -21.922 11.562 -2.639 1 96.06 157 VAL A O 1
ATOM 1270 N N . SER A 1 158 ? -22.578 9.984 -1.177 1 97 158 SER A N 1
ATOM 1271 C CA . SER A 1 158 ? -22.859 10.93 -0.099 1 97 158 SER A CA 1
ATOM 1272 C C . SER A 1 158 ? -21.609 11.25 0.702 1 97 158 SER A C 1
ATOM 1274 O O . SER A 1 158 ? -21.594 12.195 1.496 1 97 158 SER A O 1
ATOM 1276 N N . GLY A 1 159 ? -20.609 10.484 0.527 1 96.81 159 GLY A N 1
ATOM 1277 C CA . GLY A 1 159 ? -19.328 10.672 1.196 1 96.81 159 GLY A CA 1
ATOM 1278 C C . GLY A 1 159 ? -18.25 9.703 0.719 1 96.81 159 GLY A C 1
ATOM 1279 O O . GLY A 1 159 ? -18.578 8.609 0.237 1 96.81 159 GLY A O 1
ATOM 1280 N N . ARG A 1 160 ? -16.984 10.094 0.86 1 95.62 160 ARG A N 1
ATOM 1281 C CA . ARG A 1 160 ? -15.844 9.297 0.429 1 95.62 160 ARG A CA 1
ATOM 1282 C C . ARG A 1 160 ? -14.68 9.43 1.406 1 95.62 160 ARG A C 1
ATOM 1284 O O . ARG A 1 160 ? -14.578 10.43 2.121 1 95.62 160 ARG A O 1
ATOM 1291 N N . GLY A 1 161 ? -13.812 8.406 1.336 1 96.56 161 GLY A N 1
ATOM 1292 C CA . GLY A 1 161 ? -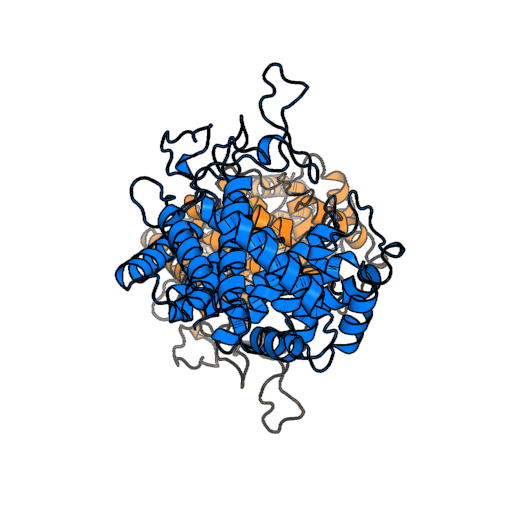12.602 8.484 2.141 1 96.56 161 GLY A CA 1
ATOM 1293 C C . GLY A 1 161 ? -11.734 9.672 1.793 1 96.56 161 GLY A C 1
ATOM 1294 O O . GLY A 1 161 ? -11.023 10.203 2.652 1 96.56 161 GLY A O 1
ATOM 1295 N N . THR A 1 162 ? -11.875 10.172 0.593 1 95.75 162 THR A N 1
ATOM 1296 C CA . THR A 1 162 ? -11.117 11.328 0.122 1 95.75 162 THR A CA 1
ATOM 1297 C C . THR A 1 162 ? -11.367 12.539 1.018 1 95.75 162 THR A C 1
ATOM 1299 O O . THR A 1 162 ? -10.547 13.461 1.059 1 95.75 162 THR A O 1
ATOM 1302 N N . GLY A 1 163 ? -12.461 12.516 1.71 1 97.31 163 GLY A N 1
ATOM 1303 C CA . GLY A 1 163 ? -12.766 13.586 2.648 1 97.31 163 GLY A CA 1
ATOM 1304 C C . GLY A 1 163 ? -11.703 13.758 3.723 1 97.31 163 GLY A C 1
ATOM 1305 O O . GLY A 1 163 ? -11.586 14.828 4.316 1 97.31 163 GLY A O 1
ATOM 1306 N N . LEU A 1 164 ? -10.906 12.781 3.895 1 98.06 164 LEU A N 1
ATOM 1307 C CA . LEU A 1 164 ? -9.875 12.828 4.93 1 98.06 164 LEU A CA 1
ATOM 1308 C C . LEU A 1 164 ? -8.789 13.836 4.57 1 98.06 164 LEU A C 1
ATOM 1310 O O . LEU A 1 164 ? -7.9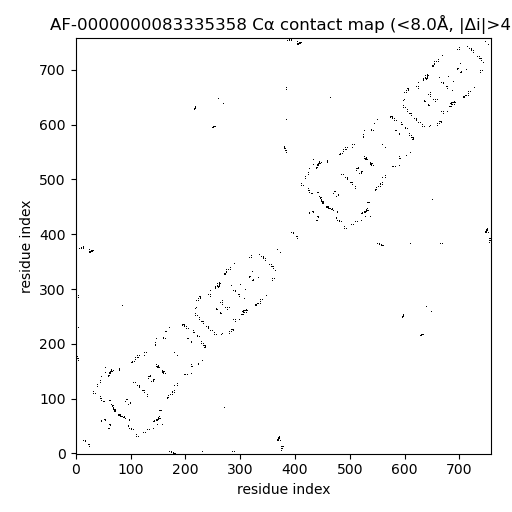96 14.227 5.43 1 98.06 164 LEU A O 1
ATOM 1314 N N . ILE A 1 165 ? -8.734 14.289 3.355 1 97.56 165 ILE A N 1
ATOM 1315 C CA . ILE A 1 165 ? -7.828 15.375 2.988 1 97.56 165 ILE A CA 1
ATOM 1316 C C . ILE A 1 165 ? -8.25 16.656 3.697 1 97.56 165 ILE A C 1
ATOM 1318 O O . ILE A 1 165 ? -7.41 17.5 4.035 1 97.56 165 ILE A O 1
ATOM 1322 N N . ASP A 1 166 ? -9.562 16.797 4 1 97.81 166 ASP A N 1
ATOM 1323 C CA . ASP A 1 166 ? -10.086 18 4.633 1 97.81 166 ASP A CA 1
ATOM 1324 C C . ASP A 1 166 ? -9.562 18.141 6.062 1 97.81 166 ASP A C 1
ATOM 1326 O O . ASP A 1 166 ? -9.445 19.266 6.578 1 97.81 166 ASP A O 1
ATOM 1330 N N . THR A 1 167 ? -9.305 17.031 6.703 1 98.5 167 THR A N 1
ATOM 1331 C CA . THR A 1 167 ? -8.961 17.078 8.117 1 98.5 167 THR A CA 1
ATOM 1332 C C . THR A 1 167 ? -7.453 16.984 8.312 1 98.5 167 THR A C 1
ATOM 1334 O O . THR A 1 167 ? -6.973 16.812 9.438 1 98.5 167 THR A O 1
ATOM 1337 N N . ARG A 1 168 ? -6.648 17.141 7.27 1 98.25 168 ARG A N 1
ATOM 1338 C CA . ARG A 1 168 ? -5.203 16.938 7.328 1 98.25 168 ARG A CA 1
ATOM 1339 C C . ARG A 1 168 ? -4.547 17.953 8.258 1 98.25 168 ARG A C 1
ATOM 1341 O O . ARG A 1 168 ? -3.445 17.719 8.758 1 98.25 168 ARG A O 1
ATOM 1348 N N . LEU A 1 169 ? -5.254 19.047 8.578 1 98.62 169 LEU A N 1
ATOM 1349 C CA . LEU A 1 169 ? -4.648 20.125 9.359 1 98.62 169 LEU A CA 1
ATOM 1350 C C . LEU A 1 169 ? -5.016 20 10.836 1 98.62 169 LEU A C 1
ATOM 1352 O O . LEU A 1 169 ? -4.602 20.812 11.656 1 98.62 169 LEU A O 1
ATOM 1356 N N . LEU A 1 170 ? -5.699 18.922 11.234 1 98.88 170 LEU A N 1
ATOM 1357 C CA . LEU A 1 170 ? -6.141 18.781 12.617 1 98.88 170 LEU A CA 1
ATOM 1358 C C . LEU A 1 170 ? -4.949 18.688 13.562 1 98.88 170 LEU A C 1
ATOM 1360 O O . LEU A 1 170 ? -5.094 18.891 14.773 1 98.88 170 LEU A O 1
ATOM 1364 N N . TRP A 1 171 ? -3.781 18.438 13.016 1 98.75 171 TRP A N 1
ATOM 1365 C CA . TRP A 1 171 ? -2.594 18.469 13.867 1 98.75 171 TRP A CA 1
ATOM 1366 C C . TRP A 1 171 ? -2.404 19.844 14.484 1 98.75 171 TRP A C 1
ATOM 1368 O O . TRP A 1 171 ? -1.85 19.969 15.578 1 98.75 171 TRP A O 1
ATOM 1378 N N . MET A 1 172 ? -2.881 20.906 13.812 1 98.88 172 MET A N 1
ATOM 1379 C CA . MET A 1 172 ? -2.771 22.266 14.328 1 98.88 172 MET A CA 1
ATOM 1380 C C . MET A 1 172 ? -3.549 22.422 15.633 1 98.88 172 MET A C 1
ATOM 1382 O O . MET A 1 172 ? -3.119 23.141 16.531 1 98.88 172 MET A O 1
ATOM 1386 N N . VAL A 1 173 ? -4.68 21.766 15.711 1 98.88 173 VAL A N 1
ATOM 1387 C CA . VAL A 1 173 ? -5.469 21.766 16.938 1 98.88 173 VAL A CA 1
ATOM 1388 C C . VAL A 1 173 ? -4.715 21.016 18.031 1 98.88 173 VAL A C 1
ATOM 1390 O O . VAL A 1 173 ? -4.594 21.516 19.156 1 98.88 173 VAL A O 1
ATOM 1393 N N . VAL A 1 174 ? -4.18 19.875 17.688 1 98.88 174 VAL A N 1
ATOM 1394 C CA . VAL A 1 174 ? -3.457 19.047 18.641 1 98.88 174 VAL A CA 1
ATOM 1395 C C . VAL A 1 174 ? -2.297 19.844 19.25 1 98.88 174 VAL A C 1
ATOM 1397 O O . VAL A 1 174 ? -2.148 19.906 20.469 1 98.88 174 VAL A O 1
ATOM 1400 N N . ASP A 1 175 ? -1.522 20.484 18.422 1 98.75 175 ASP A N 1
ATOM 1401 C CA . ASP A 1 175 ? -0.366 21.219 18.938 1 98.75 175 ASP A CA 1
ATOM 1402 C C . ASP A 1 175 ? -0.797 22.5 19.641 1 98.75 175 ASP A C 1
ATOM 1404 O O . ASP A 1 175 ? -0.108 22.969 20.547 1 98.75 175 ASP A O 1
ATOM 1408 N N . THR A 1 176 ? -1.919 23.047 19.266 1 98.88 176 THR A N 1
ATOM 1409 C CA . THR A 1 176 ? -2.439 24.203 19.984 1 98.88 176 THR A CA 1
ATOM 1410 C C . THR A 1 176 ? -2.773 23.828 21.422 1 98.88 176 THR A C 1
ATOM 1412 O O . THR A 1 176 ? -2.496 24.609 22.344 1 98.88 176 THR A O 1
ATOM 1415 N N . ILE A 1 177 ? -3.385 22.703 21.594 1 98.81 177 ILE A N 1
ATOM 1416 C CA . ILE A 1 177 ? -3.682 22.219 22.938 1 98.81 177 ILE A CA 1
ATOM 1417 C C . ILE A 1 177 ? -2.402 22.203 23.781 1 98.81 177 ILE A C 1
ATOM 1419 O O . ILE A 1 177 ? -2.408 22.609 24.938 1 98.81 177 ILE A O 1
ATOM 1423 N N . GLY A 1 178 ? -1.323 21.719 23.172 1 98.25 178 GLY A N 1
ATOM 1424 C CA . GLY A 1 178 ? -0.036 21.734 23.844 1 98.25 178 GLY A CA 1
ATOM 1425 C C . GLY A 1 178 ? 0.488 23.141 24.109 1 98.25 178 GLY A C 1
ATOM 1426 O O . GLY A 1 178 ? 1.009 23.422 25.188 1 98.25 178 GLY A O 1
ATOM 1427 N N . LEU A 1 179 ? 0.365 24 23.156 1 98.44 179 LEU A N 1
ATOM 1428 C CA . LEU A 1 179 ? 0.875 25.375 23.266 1 98.44 179 LEU A CA 1
ATOM 1429 C C . LEU A 1 179 ? 0.198 26.109 24.406 1 98.44 179 LEU A C 1
ATOM 1431 O O . LEU A 1 179 ? 0.853 26.859 25.141 1 98.44 179 LEU A O 1
ATOM 1435 N N . ILE A 1 180 ? -1.085 25.891 24.594 1 98.38 180 ILE A N 1
ATOM 1436 C CA . ILE A 1 180 ? -1.828 26.75 25.516 1 98.38 180 ILE A CA 1
ATOM 1437 C C . ILE A 1 180 ? -1.963 26.031 26.859 1 98.38 180 ILE A C 1
ATOM 1439 O O . ILE A 1 180 ? -2.668 26.516 27.75 1 98.38 180 ILE A O 1
ATOM 1443 N N . ASN A 1 181 ? -1.337 24.875 26.984 1 96 181 ASN A N 1
ATOM 1444 C CA . ASN A 1 181 ? -1.454 24.078 28.203 1 96 181 ASN A CA 1
ATOM 1445 C C . ASN A 1 181 ? -1.087 24.891 29.438 1 96 181 ASN A C 1
ATOM 1447 O O . ASN A 1 181 ? -1.747 24.797 30.469 1 96 181 ASN A O 1
ATOM 1451 N N . THR A 1 182 ? -0.065 25.719 29.375 1 93.69 182 THR A N 1
ATOM 1452 C CA . THR A 1 182 ? 0.444 26.438 30.531 1 93.69 182 THR A CA 1
ATOM 1453 C C . THR A 1 182 ? -0.484 27.594 30.906 1 93.69 182 THR A C 1
ATOM 1455 O O . THR A 1 182 ? -0.379 28.156 31.984 1 93.69 182 THR A O 1
ATOM 1458 N N . ALA A 1 183 ? -1.321 27.984 29.984 1 96.62 183 ALA A N 1
ATOM 1459 C CA . ALA A 1 183 ? -2.281 29.047 30.266 1 96.62 183 ALA A CA 1
ATOM 1460 C C . ALA A 1 183 ? -3.434 28.531 31.125 1 96.62 183 ALA A C 1
ATOM 1462 O O . ALA A 1 183 ? -4.234 29.312 31.641 1 96.62 183 ALA A O 1
ATOM 1463 N N . SER A 1 184 ? -3.592 27.219 31.297 1 96.5 184 SER A N 1
ATOM 1464 C CA . SER A 1 184 ? -4.598 26.562 32.125 1 96.5 184 SER A CA 1
ATOM 1465 C C . SER A 1 184 ? -6.008 26.969 31.719 1 96.5 184 SER A C 1
ATOM 1467 O O . SER A 1 184 ? -6.844 27.281 32.562 1 96.5 184 SER A O 1
ATOM 1469 N N . VAL A 1 185 ? -6.152 27.125 30.453 1 98.12 185 VAL A N 1
ATOM 1470 C CA . VAL A 1 185 ? -7.441 27.562 29.938 1 98.12 185 VAL A CA 1
ATOM 1471 C C . VAL A 1 185 ? -8.266 26.359 29.484 1 98.12 185 VAL A C 1
ATOM 1473 O O . VAL A 1 185 ? -9.453 26.484 29.203 1 98.12 185 VAL A O 1
ATOM 1476 N N . LEU A 1 186 ? -7.746 25.156 29.359 1 97.94 186 LEU A N 1
ATOM 1477 C CA . LEU A 1 186 ? -8.422 23.875 29.203 1 97.94 186 LEU A CA 1
ATOM 1478 C C . LEU A 1 186 ? -8.289 23.031 30.453 1 97.94 186 LEU A C 1
ATOM 1480 O O . LEU A 1 186 ? -7.188 22.844 30.969 1 97.94 186 LEU A O 1
ATOM 1484 N N . ASN A 1 187 ? -9.375 22.531 30.984 1 97 187 ASN A N 1
ATOM 1485 C CA . ASN A 1 187 ? -9.312 21.719 32.188 1 97 187 ASN A CA 1
ATOM 1486 C C . ASN A 1 187 ? -9.172 20.234 31.875 1 97 187 ASN A C 1
ATOM 1488 O O . ASN A 1 187 ? -9.094 19.859 30.703 1 97 187 ASN A O 1
ATOM 1492 N N . THR A 1 188 ? -9.156 19.453 32.906 1 96.94 188 THR A N 1
ATOM 1493 C CA . THR A 1 188 ? -8.906 18.031 32.75 1 96.94 188 THR A CA 1
ATOM 1494 C C . THR A 1 188 ? -10.031 17.359 31.969 1 96.94 188 THR A C 1
ATOM 1496 O O . THR A 1 188 ? -9.781 16.484 31.141 1 96.94 188 THR A O 1
ATOM 1499 N N . ASP A 1 189 ? -11.195 17.766 32.219 1 97.69 189 ASP A N 1
ATOM 1500 C CA . ASP A 1 189 ? -12.344 17.188 31.5 1 97.69 189 ASP A CA 1
ATOM 1501 C C . ASP A 1 189 ? -12.281 17.516 30 1 97.69 189 ASP A C 1
ATOM 1503 O O . ASP A 1 189 ? -12.656 16.703 29.172 1 97.69 189 ASP A O 1
ATOM 1507 N N . ASP A 1 190 ? -11.852 18.766 29.734 1 98.25 190 ASP A N 1
ATOM 1508 C CA . ASP A 1 190 ? -11.656 19.141 28.328 1 98.25 190 ASP A CA 1
ATOM 1509 C C . ASP A 1 190 ? -10.672 18.203 27.641 1 98.25 190 ASP A C 1
ATOM 1511 O O . ASP A 1 190 ? -10.945 17.688 26.547 1 98.25 190 ASP A O 1
ATOM 1515 N N . ILE A 1 191 ? -9.625 17.938 28.328 1 98 191 ILE A N 1
ATOM 1516 C CA . ILE A 1 191 ? -8.547 17.156 27.75 1 98 191 ILE A CA 1
ATOM 1517 C C . ILE A 1 191 ? -9.016 15.711 2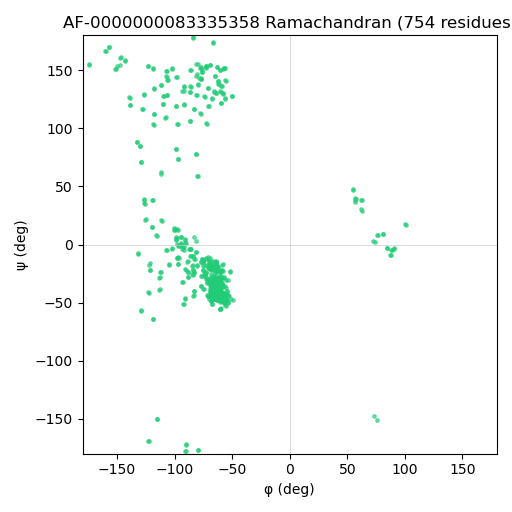7.547 1 98 191 ILE A C 1
ATOM 1519 O O . ILE A 1 191 ? -8.75 15.102 26.5 1 98 191 ILE A O 1
ATOM 1523 N N . ILE A 1 192 ? -9.734 15.148 28.5 1 98.19 192 ILE A N 1
ATOM 1524 C CA . ILE A 1 192 ? -10.273 13.797 28.391 1 98.19 192 ILE A CA 1
ATOM 1525 C C . ILE A 1 192 ? -11.227 13.703 27.203 1 98.19 192 ILE A C 1
ATOM 1527 O O . ILE A 1 192 ? -11.172 12.75 26.422 1 98.19 192 ILE A O 1
ATOM 1531 N N . GLY A 1 193 ? -12.086 14.727 27.109 1 98.62 193 GLY A N 1
ATOM 1532 C CA . GLY A 1 193 ? -13.023 14.766 26.016 1 98.62 193 GLY A CA 1
ATOM 1533 C C . GLY A 1 193 ? -12.344 14.859 24.656 1 98.62 193 GLY A C 1
ATOM 1534 O O . GLY A 1 193 ? -12.781 14.219 23.688 1 98.62 193 GLY A O 1
ATOM 1535 N N . LEU A 1 194 ? -11.289 15.641 24.609 1 98.81 194 LEU A N 1
ATOM 1536 C CA . LEU A 1 194 ? -10.547 15.805 23.359 1 98.81 194 LEU A CA 1
ATOM 1537 C C . LEU A 1 194 ? -9.828 14.516 22.984 1 98.81 194 LEU A C 1
ATOM 1539 O O . LEU A 1 194 ? -9.844 14.102 21.828 1 98.81 194 LEU A O 1
ATOM 1543 N N . HIS A 1 195 ? -9.203 13.812 23.969 1 98.69 195 HIS A N 1
ATOM 1544 C CA . HIS A 1 195 ? -8.594 12.516 23.719 1 98.69 195 HIS A CA 1
ATOM 1545 C C . HIS A 1 195 ? -9.609 11.531 23.156 1 98.69 195 HIS A C 1
ATOM 1547 O O . HIS A 1 195 ? -9.32 10.805 22.203 1 98.69 195 HIS A O 1
ATOM 1553 N N . GLN A 1 196 ? -10.742 11.586 23.719 1 98.75 196 GLN A N 1
ATOM 1554 C CA . GLN A 1 196 ? -11.781 10.648 23.312 1 98.75 196 GLN A CA 1
ATOM 1555 C C . GLN A 1 196 ? -12.242 10.938 21.875 1 98.75 196 GLN A C 1
ATOM 1557 O O . GLN A 1 196 ? -12.445 10.016 21.094 1 98.75 196 GLN A O 1
ATOM 1562 N N . TRP A 1 197 ? -12.469 12.203 21.594 1 98.81 197 TRP A N 1
ATOM 1563 C CA . TRP A 1 197 ? -12.898 12.57 20.25 1 98.81 197 TRP A CA 1
ATOM 1564 C C . TRP A 1 197 ? -11.906 12.086 19.203 1 98.81 197 TRP A C 1
ATOM 1566 O O . TRP A 1 197 ? -12.297 11.469 18.203 1 98.81 197 TRP A O 1
ATOM 1576 N N . PHE A 1 198 ? -10.602 12.32 19.406 1 98.88 198 PHE A N 1
ATOM 1577 C CA . PHE A 1 198 ? -9.578 11.938 18.453 1 98.88 198 PHE A CA 1
ATOM 1578 C C . PHE A 1 198 ? -9.438 10.422 18.391 1 98.88 198 PHE A C 1
ATOM 1580 O O . PHE A 1 198 ? -9.141 9.867 17.328 1 98.88 198 PHE A O 1
ATOM 1587 N N . ARG A 1 199 ? -9.656 9.773 19.516 1 98.75 199 ARG A N 1
ATOM 1588 C CA . ARG A 1 199 ? -9.648 8.312 19.516 1 98.75 199 ARG A CA 1
ATOM 1589 C C . ARG A 1 199 ? -10.797 7.75 18.688 1 98.75 199 ARG A C 1
ATOM 1591 O O . ARG A 1 199 ? -10.594 6.828 17.891 1 98.75 199 ARG A O 1
ATOM 1598 N N . ASP A 1 200 ? -11.992 8.297 18.875 1 98.88 200 ASP A N 1
ATOM 1599 C CA . ASP A 1 200 ? -13.156 7.867 18.109 1 98.88 200 ASP A CA 1
ATOM 1600 C C . ASP A 1 200 ? -12.953 8.125 16.625 1 98.88 200 ASP A C 1
ATOM 1602 O O . ASP A 1 200 ? -13.328 7.297 15.789 1 98.88 200 ASP A O 1
ATOM 1606 N N . PHE A 1 201 ? -12.398 9.266 16.344 1 98.81 201 PHE A N 1
ATOM 1607 C CA . PHE A 1 201 ? -12.148 9.625 14.953 1 98.81 201 PHE A CA 1
ATOM 1608 C C . PHE A 1 201 ? -11.156 8.656 14.32 1 98.81 201 PHE A C 1
ATOM 1610 O O . PHE A 1 201 ? -11.367 8.18 13.203 1 98.81 201 PHE A O 1
ATOM 1617 N N . ASN A 1 202 ? -10.078 8.359 15.023 1 98.75 202 ASN A N 1
ATOM 1618 C CA . ASN A 1 202 ? -9.07 7.41 14.547 1 98.75 202 ASN A CA 1
ATOM 1619 C C . ASN A 1 202 ? -9.664 6.016 14.359 1 98.75 202 ASN A C 1
ATOM 1621 O O . ASN A 1 202 ? -9.289 5.293 13.438 1 98.75 202 ASN A O 1
ATOM 1625 N N . HIS A 1 203 ? -10.516 5.664 15.258 1 98.44 203 HIS A N 1
ATOM 1626 C CA . HIS A 1 203 ? -11.219 4.391 15.156 1 98.44 203 HIS A CA 1
ATOM 1627 C C . HIS A 1 203 ? -12.078 4.336 13.906 1 98.44 203 HIS A C 1
ATOM 1629 O O . HIS A 1 203 ? -12.031 3.355 13.156 1 98.44 203 HIS A O 1
ATOM 1635 N N . TRP A 1 204 ? -12.828 5.379 13.68 1 98.62 204 TRP A N 1
ATOM 1636 C CA . TRP A 1 204 ? -13.648 5.469 12.477 1 98.62 204 TRP A CA 1
ATOM 1637 C C . TRP A 1 204 ? -12.781 5.371 11.227 1 98.62 204 TRP A C 1
ATOM 1639 O O . TRP A 1 204 ? -13.141 4.688 10.266 1 98.62 204 TRP A O 1
ATOM 1649 N N . MET A 1 205 ? -11.641 6.043 11.211 1 98.56 205 MET A N 1
ATOM 1650 C CA . MET A 1 205 ? -10.742 6.059 10.062 1 98.56 205 MET A CA 1
ATOM 1651 C C . MET A 1 205 ? -10.359 4.641 9.656 1 98.56 205 MET A C 1
ATOM 1653 O O . MET A 1 205 ? -10.328 4.32 8.461 1 98.56 205 MET A O 1
ATOM 1657 N N . TYR A 1 206 ? -10.078 3.812 10.594 1 96.62 206 TYR A N 1
ATOM 1658 C CA . TYR A 1 206 ? -9.516 2.51 10.258 1 96.62 206 TYR A CA 1
ATOM 1659 C C . TYR A 1 206 ? -10.609 1.457 10.133 1 96.62 206 TYR A C 1
ATOM 1661 O O . TYR A 1 206 ? -10.523 0.563 9.289 1 96.62 206 TYR A O 1
ATOM 1669 N N . TYR A 1 207 ? -11.656 1.559 10.875 1 95.38 207 TYR A N 1
ATOM 1670 C CA . TYR A 1 207 ? -12.578 0.432 10.977 1 95.38 207 TYR A CA 1
ATOM 1671 C C . TYR A 1 207 ? -13.844 0.684 10.164 1 95.38 207 TYR A C 1
ATOM 1673 O O . TYR A 1 207 ? -14.609 -0.242 9.898 1 95.38 207 TYR A O 1
ATOM 1681 N N . SER A 1 208 ? -14.102 1.895 9.797 1 96.38 208 SER A N 1
ATOM 1682 C CA . SER A 1 208 ? -15.25 2.148 8.93 1 96.38 208 SER A CA 1
ATOM 1683 C C . SER A 1 208 ? -14.906 1.871 7.465 1 96.38 208 SER A C 1
ATOM 1685 O O . SER A 1 208 ? -13.742 1.952 7.07 1 96.38 208 SER A O 1
ATOM 1687 N N . GLU A 1 209 ? -15.867 1.584 6.664 1 93.75 209 GLU A N 1
ATOM 1688 C CA . GLU A 1 209 ? -15.656 1.354 5.238 1 93.75 209 GLU A CA 1
ATOM 1689 C C . GLU A 1 209 ? -15.148 2.615 4.543 1 93.75 209 GLU A C 1
ATOM 1691 O O . GLU A 1 209 ? -14.18 2.564 3.783 1 93.75 209 GLU A O 1
ATOM 1696 N N . ILE A 1 210 ? -15.758 3.723 4.871 1 95.44 210 ILE A N 1
ATOM 1697 C CA . ILE A 1 210 ? -15.414 4.988 4.23 1 95.44 210 ILE A CA 1
ATOM 1698 C C . ILE A 1 210 ? -14.008 5.418 4.66 1 95.44 210 ILE A C 1
ATOM 1700 O O . ILE A 1 210 ? -13.164 5.734 3.818 1 95.44 210 ILE A O 1
ATOM 1704 N N . GLY A 1 211 ? -13.781 5.375 5.938 1 96.94 211 GLY A N 1
ATOM 1705 C CA . GLY A 1 211 ? -12.469 5.766 6.43 1 96.94 211 GLY A CA 1
ATOM 1706 C C . GLY A 1 211 ? -11.352 4.887 5.898 1 96.94 211 GLY A C 1
ATOM 1707 O O . GLY A 1 211 ? -10.32 5.391 5.457 1 96.94 211 GLY A O 1
ATOM 1708 N N . HIS A 1 212 ? -11.578 3.613 5.844 1 94.12 212 HIS A N 1
ATOM 1709 C CA . HIS A 1 212 ? -10.547 2.654 5.457 1 94.12 212 HIS A CA 1
ATOM 1710 C C . HIS A 1 212 ? -10.258 2.732 3.961 1 94.12 212 HIS A C 1
ATOM 1712 O O . HIS A 1 212 ? -9.148 2.404 3.521 1 94.12 212 HIS A O 1
ATOM 1718 N N . SER A 1 213 ? -11.203 3.199 3.215 1 93.38 213 SER A N 1
ATOM 1719 C CA . SER A 1 213 ? -11.023 3.27 1.768 1 93.38 213 SER A CA 1
ATOM 1720 C C . SER A 1 213 ? -9.922 4.254 1.393 1 93.38 213 SER A C 1
ATOM 1722 O O . SER A 1 213 ? -9.352 4.168 0.303 1 93.38 213 SER A O 1
ATOM 1724 N N . GLU A 1 214 ? -9.625 5.172 2.326 1 95.44 214 GLU A N 1
ATOM 1725 C CA . GLU A 1 214 ? -8.531 6.109 2.07 1 95.44 214 GLU A CA 1
ATOM 1726 C C . GLU A 1 214 ? -7.18 5.496 2.422 1 95.44 214 GLU A C 1
ATOM 1728 O O . GLU A 1 214 ? -6.152 5.871 1.853 1 95.44 214 GLU A O 1
ATOM 1733 N N . TYR A 1 215 ? -7.203 4.543 3.291 1 94.75 215 TYR A N 1
ATOM 1734 C CA . TYR A 1 215 ? -5.992 3.863 3.738 1 94.75 215 TYR A CA 1
ATOM 1735 C C . TYR A 1 215 ? -5.273 3.207 2.566 1 94.75 215 TYR A C 1
ATOM 1737 O O . TYR A 1 215 ? -4.039 3.213 2.506 1 94.75 215 TYR A O 1
ATOM 1745 N N . VAL A 1 216 ? -6.016 2.715 1.62 1 92.38 216 VAL A N 1
ATOM 1746 C CA . VAL A 1 216 ? -5.43 1.838 0.612 1 92.38 216 VAL A CA 1
ATOM 1747 C C . VAL A 1 216 ? -5.031 2.654 -0.616 1 92.38 216 VAL A C 1
ATOM 1749 O O . VAL A 1 216 ? -4.605 2.096 -1.629 1 92.38 216 VAL A O 1
ATOM 1752 N N . TRP A 1 217 ? -5.133 3.967 -0.534 1 91.25 217 TRP A N 1
ATOM 1753 C CA . TRP A 1 217 ? -4.781 4.789 -1.688 1 91.25 217 TRP A CA 1
ATOM 1754 C C . TRP A 1 217 ? -3.271 4.816 -1.896 1 91.25 217 TRP A C 1
ATOM 1756 O O . TRP A 1 217 ? -2.504 4.738 -0.933 1 91.25 217 TRP A O 1
ATOM 1766 N N . HIS A 1 218 ? -2.875 5.035 -3.1 1 87.5 218 HIS A N 1
ATOM 1767 C CA . HIS A 1 218 ? -1.506 4.789 -3.539 1 87.5 218 HIS A CA 1
ATOM 1768 C C . HIS A 1 218 ? -0.681 6.07 -3.521 1 87.5 218 HIS A C 1
ATOM 1770 O O . HIS A 1 218 ? 0.551 6.02 -3.545 1 87.5 218 HIS A O 1
ATOM 1776 N N . ASN A 1 219 ? -1.316 7.195 -3.469 1 94.81 219 ASN A N 1
ATOM 1777 C CA . ASN A 1 219 ? -0.622 8.469 -3.617 1 94.81 219 ASN A CA 1
ATOM 1778 C C . ASN A 1 219 ? -0.689 9.297 -2.336 1 94.81 219 ASN A C 1
ATOM 1780 O O . ASN A 1 219 ? -0.683 8.75 -1.234 1 94.81 219 ASN A O 1
ATOM 1784 N N . ASN A 1 220 ? -0.666 10.617 -2.465 1 97.94 220 ASN A N 1
ATOM 1785 C CA . ASN A 1 220 ? -0.617 11.477 -1.291 1 97.94 220 ASN A CA 1
ATOM 1786 C C . ASN A 1 220 ? -1.785 11.211 -0.347 1 97.94 220 ASN A C 1
ATOM 1788 O O . ASN A 1 220 ? -1.667 11.406 0.864 1 97.94 220 ASN A O 1
ATOM 1792 N N . HIS A 1 221 ? -2.916 10.758 -0.862 1 97.38 221 HIS A N 1
ATOM 1793 C CA . HIS A 1 221 ? -4.07 10.445 -0.022 1 97.38 221 HIS A CA 1
ATOM 1794 C C . HIS A 1 221 ? -3.703 9.445 1.067 1 97.38 221 HIS A C 1
ATOM 1796 O O . HIS A 1 221 ? -4.059 9.633 2.234 1 97.38 221 HIS A O 1
ATOM 1802 N N . GLY A 1 222 ? -3.002 8.406 0.66 1 97.56 222 GLY A N 1
ATOM 1803 C CA . GLY A 1 222 ? -2.551 7.434 1.644 1 97.56 222 GLY A CA 1
ATOM 1804 C C . GLY A 1 222 ? -1.576 8.016 2.652 1 97.56 222 GLY A C 1
ATOM 1805 O O . GLY A 1 222 ? -1.644 7.699 3.842 1 97.56 222 GLY A O 1
ATOM 1806 N N . THR A 1 223 ? -0.648 8.859 2.211 1 98.56 223 THR A N 1
ATOM 1807 C CA . THR A 1 223 ? 0.351 9.461 3.086 1 98.56 223 THR A CA 1
ATOM 1808 C C . THR A 1 223 ? -0.311 10.367 4.121 1 98.56 223 THR A C 1
ATOM 1810 O O . THR A 1 223 ? 0.017 10.305 5.309 1 98.56 223 THR A O 1
ATOM 1813 N N . TRP A 1 224 ? -1.213 11.203 3.643 1 98.81 224 TRP A N 1
ATOM 1814 C CA . TRP A 1 224 ? -1.923 12.094 4.555 1 98.81 224 TRP A CA 1
ATOM 1815 C C . TRP A 1 224 ? -2.777 11.297 5.539 1 98.81 224 TRP A C 1
ATOM 1817 O O . TRP A 1 224 ? -2.945 11.703 6.691 1 98.81 224 TRP A O 1
ATOM 1827 N N . TYR A 1 225 ? -3.385 10.195 5.07 1 98.62 225 TYR A N 1
ATOM 1828 C CA . TYR A 1 225 ? -4.098 9.289 5.961 1 98.62 225 TYR A CA 1
ATOM 1829 C C . TYR A 1 225 ? -3.207 8.844 7.117 1 98.62 225 TYR A C 1
ATOM 1831 O O . TYR A 1 225 ? -3.596 8.945 8.281 1 98.62 225 TYR A O 1
ATOM 1839 N N . ASP A 1 226 ? -1.989 8.391 6.82 1 98.75 226 ASP A N 1
ATOM 1840 C CA . ASP A 1 226 ? -1.05 7.902 7.828 1 98.75 226 ASP A CA 1
ATOM 1841 C C . ASP A 1 226 ? -0.62 9.023 8.766 1 98.75 226 ASP A C 1
ATOM 1843 O O . ASP A 1 226 ? -0.49 8.82 9.977 1 98.75 226 ASP A O 1
ATOM 1847 N N . ALA A 1 227 ? -0.372 10.211 8.211 1 98.88 227 ALA A N 1
ATOM 1848 C CA . ALA A 1 227 ? 0.047 11.336 9.031 1 98.88 227 ALA A CA 1
ATOM 1849 C C . ALA A 1 227 ? -1.009 11.672 10.086 1 98.88 227 ALA A C 1
ATOM 1851 O O . ALA A 1 227 ? -0.685 11.883 11.258 1 98.88 227 ALA A O 1
ATOM 1852 N N . GLN A 1 228 ? -2.246 11.688 9.656 1 98.88 228 GLN A N 1
ATOM 1853 C CA . GLN A 1 228 ? -3.34 12.016 10.562 1 98.88 228 GLN A CA 1
ATOM 1854 C C . GLN A 1 228 ? -3.494 10.953 11.648 1 98.88 228 GLN A C 1
ATOM 1856 O O . GLN A 1 228 ? -3.576 11.273 12.836 1 98.88 228 GLN A O 1
ATOM 1861 N N . ARG A 1 229 ? -3.484 9.688 11.242 1 98.81 229 ARG A N 1
ATOM 1862 C CA . ARG A 1 229 ? -3.666 8.609 12.219 1 98.81 229 ARG A CA 1
ATOM 1863 C C . ARG A 1 229 ? -2.541 8.609 13.25 1 98.81 229 ARG A C 1
ATOM 1865 O O . ARG A 1 229 ? -2.77 8.32 14.422 1 98.81 229 ARG A O 1
ATOM 1872 N N . THR A 1 230 ? -1.383 8.914 12.773 1 98.88 230 THR A N 1
ATOM 1873 C CA . THR A 1 230 ? -0.216 8.883 13.648 1 98.88 230 THR A CA 1
ATOM 1874 C C . THR A 1 230 ? -0.299 9.984 14.703 1 98.88 230 THR A C 1
ATOM 1876 O O . THR A 1 230 ? -0.135 9.727 15.891 1 98.88 230 THR A O 1
ATOM 1879 N N . VAL A 1 231 ? -0.541 11.219 14.281 1 98.88 231 VAL A N 1
ATOM 1880 C CA . VAL A 1 231 ? -0.553 12.32 15.234 1 98.88 231 VAL A CA 1
ATOM 1881 C C . VAL A 1 231 ? -1.741 12.172 16.188 1 98.88 231 VAL A C 1
ATOM 1883 O O . VAL A 1 231 ? -1.644 12.5 17.375 1 98.88 231 VAL A O 1
ATOM 1886 N N . ASN A 1 232 ? -2.908 11.68 15.68 1 98.88 232 ASN A N 1
ATOM 1887 C CA . ASN A 1 232 ? -4.023 11.375 16.562 1 98.88 232 ASN A CA 1
ATOM 1888 C C . ASN A 1 232 ? -3.621 10.383 17.656 1 98.88 232 ASN A C 1
ATOM 1890 O O . ASN A 1 232 ? -3.889 10.609 18.844 1 98.88 232 ASN A O 1
ATOM 1894 N N . ALA A 1 233 ? -2.957 9.32 17.234 1 98.88 233 ALA A N 1
ATOM 1895 C CA . ALA A 1 233 ? -2.527 8.289 18.172 1 98.88 233 ALA A CA 1
ATOM 1896 C C . ALA A 1 233 ? -1.554 8.852 19.203 1 98.88 233 ALA A C 1
ATOM 1898 O O . ALA A 1 233 ? -1.659 8.562 20.391 1 98.88 233 ALA A O 1
ATOM 1899 N N . LEU A 1 234 ? -0.596 9.641 18.766 1 98.81 234 LEU A N 1
ATOM 1900 C CA . LEU A 1 234 ? 0.336 10.281 19.688 1 98.81 234 LEU A CA 1
ATOM 1901 C C . LEU A 1 234 ? -0.408 11.141 20.703 1 98.81 234 LEU A C 1
ATOM 1903 O O . LEU A 1 234 ? -0.108 11.102 21.891 1 98.81 234 LEU A O 1
ATOM 1907 N N . PHE A 1 235 ? -1.386 11.891 20.281 1 98.69 235 PHE A N 1
ATOM 1908 C CA . PHE A 1 235 ? -2.117 12.828 21.125 1 98.69 235 PHE A CA 1
ATOM 1909 C C . PHE A 1 235 ? -2.854 12.102 22.234 1 98.69 235 PHE A C 1
ATOM 1911 O O . PHE A 1 235 ? -2.779 12.5 23.406 1 98.69 235 PHE A O 1
ATOM 1918 N N . TYR A 1 236 ? -3.576 10.969 21.844 1 98.25 236 TYR A N 1
ATOM 1919 C CA . TYR A 1 236 ? -4.328 10.297 22.891 1 98.25 236 TYR A CA 1
ATOM 1920 C C . TYR A 1 236 ? -3.488 9.211 23.547 1 98.25 236 TYR A C 1
ATOM 1922 O O . TYR A 1 236 ? -4.004 8.406 24.328 1 98.25 236 TYR A O 1
ATOM 1930 N N . GLY A 1 237 ? -2.217 9.055 23.188 1 98 237 GLY A N 1
ATOM 1931 C CA . GLY A 1 237 ? -1.251 8.328 23.984 1 98 237 GLY A CA 1
ATOM 1932 C C . GLY A 1 237 ? -1 6.918 23.484 1 98 237 GLY A C 1
ATOM 1933 O O . GLY A 1 237 ? -0.469 6.078 24.203 1 98 237 GLY A O 1
ATOM 1934 N N . ASP A 1 238 ? -1.329 6.594 22.312 1 98.12 238 ASP A N 1
ATOM 1935 C CA . ASP A 1 238 ? -1.096 5.273 21.75 1 98.12 238 ASP A CA 1
ATOM 1936 C C . ASP A 1 238 ? 0.181 5.254 20.906 1 98.12 238 ASP A C 1
ATOM 1938 O O . ASP A 1 238 ? 0.128 5.074 19.688 1 98.12 238 ASP A O 1
ATOM 1942 N N . LYS A 1 239 ? 1.259 5.285 21.562 1 98.06 239 LYS A N 1
ATOM 1943 C CA . LYS A 1 239 ? 2.557 5.324 20.891 1 98.06 239 LYS A CA 1
ATOM 1944 C C . LYS A 1 239 ? 2.799 4.047 20.078 1 98.06 239 LYS A C 1
ATOM 1946 O O . LYS A 1 239 ? 3.488 4.074 19.062 1 98.06 239 LYS A O 1
ATOM 1951 N N . GLY A 1 240 ? 2.225 2.947 20.594 1 97.94 240 GLY A N 1
ATOM 1952 C CA . GLY A 1 240 ? 2.354 1.7 19.859 1 97.94 240 GLY A CA 1
ATOM 1953 C C . GLY A 1 240 ? 1.744 1.76 18.469 1 97.94 240 GLY A C 1
ATOM 1954 O O . GLY A 1 240 ? 2.355 1.31 17.5 1 97.94 240 GLY A O 1
ATOM 1955 N N . LEU A 1 241 ? 0.54 2.275 18.406 1 97.75 241 LEU A N 1
ATOM 1956 C CA . LEU A 1 241 ? -0.114 2.432 17.109 1 97.75 241 LEU A CA 1
ATOM 1957 C C . LEU A 1 241 ? 0.674 3.383 16.219 1 97.75 241 LEU A C 1
ATOM 1959 O O . LEU A 1 241 ? 0.853 3.115 15.023 1 97.75 241 LEU A O 1
ATOM 1963 N N . ALA A 1 242 ? 1.152 4.504 16.797 1 98.62 242 ALA A N 1
ATOM 1964 C CA . ALA A 1 242 ? 1.947 5.457 16.031 1 98.62 242 ALA A CA 1
ATOM 1965 C C . ALA A 1 242 ? 3.178 4.781 15.43 1 98.62 242 ALA A C 1
ATOM 1967 O O . ALA A 1 242 ? 3.467 4.953 14.242 1 98.62 242 ALA A O 1
ATOM 1968 N N . ALA A 1 243 ? 3.85 3.984 16.203 1 98.31 243 ALA A N 1
ATOM 1969 C CA . ALA A 1 243 ? 5.051 3.291 15.75 1 98.31 243 ALA A CA 1
ATOM 1970 C C . ALA A 1 243 ? 4.727 2.314 14.625 1 98.31 243 ALA A C 1
ATOM 1972 O O . ALA A 1 243 ? 5.457 2.23 13.633 1 98.31 243 ALA A O 1
ATOM 1973 N N . ARG A 1 244 ? 3.676 1.603 14.781 1 96.56 244 ARG A N 1
ATOM 1974 C CA . ARG A 1 244 ? 3.275 0.619 13.781 1 96.56 244 ARG A CA 1
ATOM 1975 C C . ARG A 1 244 ? 2.969 1.289 12.445 1 96.56 244 ARG A C 1
ATOM 1977 O O . ARG A 1 244 ? 3.379 0.8 11.391 1 96.56 244 ARG A O 1
ATOM 1984 N N . ILE A 1 245 ? 2.227 2.381 12.469 1 97.69 245 ILE A N 1
ATOM 1985 C CA . ILE A 1 245 ? 1.879 3.098 11.242 1 97.69 245 ILE A CA 1
ATOM 1986 C C . ILE A 1 245 ? 3.15 3.582 10.555 1 97.69 245 ILE A C 1
ATOM 1988 O O . ILE A 1 245 ? 3.303 3.42 9.336 1 97.69 245 ILE A O 1
ATOM 1992 N N . ILE A 1 246 ? 4.043 4.145 11.336 1 98.19 246 ILE A N 1
ATOM 1993 C CA . ILE A 1 246 ? 5.285 4.691 10.805 1 98.19 246 ILE A CA 1
ATOM 1994 C C . ILE A 1 246 ? 6.117 3.574 10.18 1 98.19 246 ILE A C 1
ATOM 1996 O O . ILE A 1 246 ? 6.617 3.711 9.062 1 98.19 246 ILE A O 1
ATOM 2000 N N . GLU A 1 247 ? 6.238 2.469 10.852 1 96.44 247 GLU A N 1
ATOM 2001 C CA . GLU A 1 247 ? 7.043 1.347 10.383 1 96.44 247 GLU A CA 1
ATOM 2002 C C . GLU A 1 247 ? 6.457 0.742 9.109 1 96.44 247 GLU A C 1
ATOM 2004 O O . GLU A 1 247 ? 7.184 0.476 8.148 1 96.44 247 GLU A O 1
ATOM 2009 N N . GLN A 1 248 ? 5.188 0.558 9.125 1 94.62 248 GLN A N 1
ATOM 2010 C CA . GLN A 1 248 ? 4.523 0 7.953 1 94.62 248 GLN A CA 1
ATOM 2011 C C . GLN A 1 248 ? 4.605 0.958 6.766 1 94.62 248 GLN A C 1
ATOM 2013 O O . GLN A 1 248 ? 4.699 0.523 5.617 1 94.62 248 GLN A O 1
ATOM 2018 N N . GLY A 1 249 ? 4.594 2.209 7.094 1 96.56 249 GLY A N 1
ATOM 2019 C CA . GLY A 1 249 ? 4.621 3.23 6.059 1 96.56 249 GLY A CA 1
ATOM 2020 C C . GLY A 1 249 ? 5.945 3.297 5.32 1 96.56 249 GLY A C 1
ATOM 2021 O O . GLY A 1 249 ? 6.031 3.891 4.242 1 96.56 249 GLY A O 1
ATOM 2022 N N . ILE A 1 250 ? 7.008 2.703 5.852 1 95.94 250 ILE A N 1
ATOM 2023 C CA . ILE A 1 250 ? 8.297 2.678 5.168 1 95.94 250 ILE A CA 1
ATOM 2024 C C . ILE A 1 250 ? 8.156 1.966 3.826 1 95.94 250 ILE A C 1
ATOM 2026 O O . ILE A 1 250 ? 8.656 2.449 2.805 1 95.94 250 ILE A O 1
ATOM 2030 N N . THR A 1 251 ? 7.414 0.863 3.799 1 92.94 251 THR A N 1
ATOM 2031 C CA . THR A 1 251 ? 7.207 0.11 2.568 1 92.94 251 THR A CA 1
ATOM 2032 C C . THR A 1 251 ? 5.957 0.596 1.841 1 92.94 251 THR A C 1
ATOM 2034 O O . THR A 1 251 ? 6.016 0.953 0.662 1 92.94 251 THR A O 1
ATOM 2037 N N . GLN A 1 252 ? 4.867 0.756 2.598 1 93.62 252 GLN A N 1
ATOM 2038 C CA . GLN A 1 252 ? 3.545 1.007 2.035 1 93.62 252 GLN A CA 1
ATOM 2039 C C . GLN A 1 252 ? 3.467 2.4 1.416 1 93.62 252 GLN A C 1
ATOM 2041 O O . GLN A 1 252 ? 2.707 2.623 0.471 1 93.62 252 GLN A O 1
ATOM 2046 N N . ARG A 1 253 ? 4.242 3.355 1.931 1 97.19 253 ARG A N 1
ATOM 2047 C CA . ARG A 1 253 ? 4.156 4.746 1.489 1 97.19 253 ARG A CA 1
ATOM 2048 C C . ARG A 1 253 ? 5.473 5.211 0.881 1 97.19 253 ARG A C 1
ATOM 2050 O O . ARG A 1 253 ? 5.605 5.293 -0.342 1 97.19 253 ARG A O 1
ATOM 2057 N N . MET A 1 254 ? 6.531 5.246 1.734 1 96.88 254 MET A N 1
ATOM 2058 C CA . MET A 1 254 ? 7.793 5.848 1.32 1 96.88 254 MET A CA 1
ATOM 2059 C C . MET A 1 254 ? 8.375 5.121 0.111 1 96.88 254 MET A C 1
ATOM 2061 O O . MET A 1 254 ? 8.539 5.715 -0.956 1 96.88 254 MET A O 1
ATOM 2065 N N . ALA A 1 255 ? 8.578 3.834 0.202 1 95.12 255 ALA A N 1
ATOM 2066 C CA . ALA A 1 255 ? 9.195 3.074 -0.881 1 95.12 255 ALA A CA 1
ATOM 2067 C C . ALA A 1 255 ? 8.25 2.943 -2.07 1 95.12 255 ALA A C 1
ATOM 2069 O O . ALA A 1 255 ? 8.688 2.92 -3.223 1 95.12 255 ALA A O 1
ATOM 2070 N N . ALA A 1 256 ? 6.934 2.926 -1.776 1 95 256 ALA A N 1
ATOM 2071 C CA . ALA A 1 256 ? 5.938 2.766 -2.83 1 95 256 ALA A CA 1
ATOM 2072 C C . ALA A 1 256 ? 5.797 4.043 -3.652 1 95 256 ALA A C 1
ATOM 2074 O O . ALA A 1 256 ? 5.449 3.994 -4.836 1 95 256 ALA A O 1
ATOM 2075 N N . GLN A 1 257 ? 6.133 5.215 -3.061 1 97.12 257 GLN A N 1
ATOM 2076 C CA . GLN A 1 257 ? 5.711 6.473 -3.672 1 97.12 257 GLN A CA 1
ATOM 2077 C C . GLN A 1 257 ? 6.91 7.246 -4.215 1 97.12 257 GLN A C 1
ATOM 2079 O O . GLN A 1 257 ? 6.758 8.109 -5.086 1 97.12 257 GLN A O 1
ATOM 2084 N N . ILE A 1 258 ? 8.117 6.961 -3.656 1 97.69 258 ILE A N 1
ATOM 2085 C CA . ILE A 1 258 ? 9.312 7.688 -4.059 1 97.69 258 ILE A CA 1
ATOM 2086 C C . ILE A 1 258 ? 10.32 6.715 -4.684 1 97.69 258 ILE A C 1
ATOM 2088 O O . ILE A 1 258 ? 10.867 5.855 -3.99 1 97.69 258 ILE A O 1
ATOM 2092 N N . ASP A 1 259 ? 10.523 6.895 -5.945 1 96.31 259 ASP A N 1
ATOM 2093 C CA . ASP A 1 259 ? 11.398 5.93 -6.605 1 96.31 259 ASP A CA 1
ATOM 2094 C C . ASP A 1 259 ? 12.867 6.25 -6.34 1 96.31 259 ASP A C 1
ATOM 2096 O O . ASP A 1 259 ? 13.18 7.145 -5.551 1 96.31 259 ASP A O 1
ATOM 2100 N N . GLN A 1 260 ? 13.812 5.488 -6.926 1 95.5 260 GLN A N 1
ATOM 2101 C CA . GLN A 1 260 ? 15.234 5.594 -6.613 1 95.5 260 GLN A CA 1
ATOM 2102 C C . GLN A 1 260 ? 15.805 6.93 -7.078 1 95.5 260 GLN A C 1
ATOM 2104 O O . GLN A 1 260 ? 16.828 7.387 -6.566 1 95.5 260 GLN A O 1
ATOM 2109 N N . ASP A 1 261 ? 15.094 7.621 -7.996 1 96.31 261 ASP A N 1
ATOM 2110 C CA . ASP A 1 261 ? 15.516 8.93 -8.484 1 96.31 261 ASP A CA 1
ATOM 2111 C C . ASP A 1 261 ? 14.82 10.055 -7.715 1 96.31 261 ASP A C 1
ATOM 2113 O O . ASP A 1 261 ? 15.047 11.234 -7.988 1 96.31 261 ASP A O 1
ATOM 2117 N N . GLY A 1 262 ? 13.977 9.688 -6.789 1 97.62 262 GLY A N 1
ATOM 2118 C CA . GLY A 1 262 ? 13.266 10.648 -5.969 1 97.62 262 GLY A CA 1
ATOM 2119 C C . GLY A 1 262 ? 11.93 11.062 -6.562 1 97.62 262 GLY A C 1
ATOM 2120 O O . GLY A 1 262 ? 11.188 11.836 -5.953 1 97.62 262 GLY A O 1
ATOM 2121 N N . LYS A 1 263 ? 11.633 10.547 -7.773 1 97.5 263 LYS A N 1
ATOM 2122 C CA . LYS A 1 263 ? 10.398 10.922 -8.469 1 97.5 263 LYS A CA 1
ATOM 2123 C C . LYS A 1 263 ? 9.18 10.312 -7.785 1 97.5 263 LYS A C 1
ATOM 2125 O O . LYS A 1 263 ? 9.219 9.164 -7.332 1 97.5 263 LYS A O 1
ATOM 2130 N N . GLN A 1 264 ? 8.141 11.102 -7.598 1 97.94 264 GLN A N 1
ATOM 2131 C CA . GLN A 1 264 ? 6.828 10.664 -7.137 1 97.94 264 GLN A CA 1
ATOM 2132 C C . GLN A 1 264 ? 5.863 10.5 -8.305 1 97.94 264 GLN A C 1
ATOM 2134 O O . GLN A 1 264 ? 5.016 11.359 -8.547 1 97.94 264 GLN A O 1
ATOM 2139 N N . THR A 1 265 ? 5.945 9.391 -8.945 1 95 265 THR A N 1
ATOM 2140 C CA . THR A 1 265 ? 5.32 9.18 -10.242 1 95 265 THR A CA 1
ATOM 2141 C C . THR A 1 265 ? 3.816 9.43 -10.172 1 95 265 THR A C 1
ATOM 2143 O O . THR A 1 265 ? 3.24 10.039 -11.07 1 95 265 THR A O 1
ATOM 2146 N N . MET A 1 266 ? 3.168 8.977 -9.156 1 95.06 266 MET A N 1
ATOM 2147 C CA . MET A 1 266 ? 1.725 9.156 -9.023 1 95.06 266 MET A CA 1
ATOM 2148 C C . MET A 1 266 ? 1.365 10.641 -8.961 1 95.06 266 MET A C 1
ATOM 2150 O O . MET A 1 266 ? 0.327 11.055 -9.477 1 95.06 266 MET A O 1
ATOM 2154 N N . GLU A 1 267 ? 2.195 11.453 -8.312 1 96.81 267 GLU A N 1
ATOM 2155 C CA . GLU A 1 267 ? 1.978 12.898 -8.219 1 96.81 267 GLU A CA 1
ATOM 2156 C C . GLU A 1 267 ? 2.303 13.586 -9.547 1 96.81 267 GLU A C 1
ATOM 2158 O O . GLU A 1 267 ? 1.612 14.523 -9.945 1 96.81 267 GLU A O 1
ATOM 2163 N N . LEU A 1 268 ? 3.365 13.094 -10.203 1 95.56 268 LEU A N 1
ATOM 2164 C CA . LEU A 1 268 ? 3.848 13.719 -11.43 1 95.56 268 LEU A CA 1
ATOM 2165 C C . LEU A 1 268 ? 2.852 13.516 -12.57 1 95.56 268 LEU A C 1
ATOM 2167 O O . LEU A 1 268 ? 2.836 14.289 -13.531 1 95.56 268 LEU A O 1
ATOM 2171 N N . GLU A 1 269 ? 1.978 12.5 -12.461 1 93.38 269 GLU A N 1
ATOM 2172 C CA . GLU A 1 269 ? 1.014 12.18 -13.508 1 93.38 269 GLU A CA 1
ATOM 2173 C C . GLU A 1 269 ? -0.26 13.008 -13.359 1 93.38 269 GLU A C 1
ATOM 2175 O O . GLU A 1 269 ? -1.146 12.945 -14.211 1 93.38 269 GLU A O 1
ATOM 2180 N N . ARG A 1 270 ? -0.352 13.805 -12.297 1 92.88 270 ARG A N 1
ATOM 2181 C CA . ARG A 1 270 ? -1.526 14.633 -12.039 1 92.88 270 ARG A CA 1
ATOM 2182 C C . ARG A 1 270 ? -1.456 15.945 -12.812 1 92.88 270 ARG A C 1
ATOM 2184 O O . ARG A 1 270 ? -0.486 16.188 -13.531 1 92.88 270 ARG A O 1
ATOM 2191 N N . THR A 1 271 ? -2.484 16.781 -12.703 1 91.75 271 THR A N 1
ATOM 2192 C CA . THR A 1 271 ? -2.631 17.953 -13.555 1 91.75 271 THR A CA 1
ATOM 2193 C C . THR A 1 271 ? -1.824 19.125 -13 1 91.75 271 THR A C 1
ATOM 2195 O O . THR A 1 271 ? -1.476 20.047 -13.734 1 91.75 271 THR A O 1
ATOM 2198 N N . ILE A 1 272 ? -1.52 19.094 -11.727 1 94.19 272 ILE A N 1
ATOM 2199 C CA . ILE A 1 272 ? -0.666 20.078 -11.078 1 94.19 272 ILE A CA 1
ATOM 2200 C C . ILE A 1 272 ? 0.436 19.375 -10.289 1 94.19 272 ILE A C 1
ATOM 2202 O O . ILE A 1 272 ? 0.504 19.5 -9.062 1 94.19 272 ILE A O 1
ATOM 2206 N N . PRO A 1 273 ? 1.356 18.797 -11.023 1 95.25 273 PRO A N 1
ATOM 2207 C CA . PRO A 1 273 ? 2.285 17.828 -10.43 1 95.25 273 PRO A CA 1
ATOM 2208 C C . PRO A 1 273 ? 3.23 18.469 -9.414 1 95.25 273 PRO A C 1
ATOM 2210 O O . PRO A 1 273 ? 3.617 17.828 -8.438 1 95.25 273 PRO A O 1
ATOM 2213 N N . PHE A 1 274 ? 3.645 19.719 -9.57 1 95.81 274 PHE A N 1
ATOM 2214 C CA . PHE A 1 274 ? 4.52 20.359 -8.594 1 95.81 274 PHE A CA 1
ATOM 2215 C C . PHE A 1 274 ? 3.83 20.484 -7.246 1 95.81 274 PHE A C 1
ATOM 2217 O O . PHE A 1 274 ? 4.41 20.156 -6.211 1 95.81 274 PHE A O 1
ATOM 2224 N N . HIS A 1 275 ? 2.623 20.922 -7.316 1 95.5 275 HIS A N 1
ATOM 2225 C CA . HIS A 1 275 ? 1.823 21.031 -6.105 1 95.5 275 HIS A CA 1
ATOM 2226 C C . HIS A 1 275 ? 1.693 19.688 -5.402 1 95.5 275 HIS A C 1
ATOM 2228 O O . HIS A 1 275 ? 1.938 19.578 -4.195 1 95.5 275 HIS A O 1
ATOM 2234 N N . TYR A 1 276 ? 1.361 18.656 -6.207 1 96.62 276 TYR A N 1
ATOM 2235 C CA . TYR A 1 276 ? 1.092 17.359 -5.605 1 96.62 276 TYR A CA 1
ATOM 2236 C C . TYR A 1 276 ? 2.367 16.75 -5.043 1 96.62 276 TYR A C 1
ATOM 2238 O O . TYR A 1 276 ? 2.33 16.047 -4.035 1 96.62 276 TYR A O 1
ATOM 2246 N N . SER A 1 277 ? 3.486 16.984 -5.691 1 97.81 277 SER A N 1
ATOM 2247 C CA . SER A 1 277 ? 4.758 16.469 -5.195 1 97.81 277 SER A CA 1
ATOM 2248 C C . SER A 1 277 ? 5.125 17.109 -3.855 1 97.81 277 SER A C 1
ATOM 2250 O O . SER A 1 277 ? 5.539 16.406 -2.926 1 97.81 277 SER A O 1
ATOM 2252 N N . LEU A 1 278 ? 4.949 18.406 -3.787 1 97.94 278 LEU A N 1
ATOM 2253 C CA . LEU A 1 278 ? 5.203 19.094 -2.525 1 97.94 278 LEU A CA 1
ATOM 2254 C C . LEU A 1 278 ? 4.215 18.641 -1.455 1 97.94 278 LEU A C 1
ATOM 2256 O O . LEU A 1 278 ? 4.602 18.391 -0.313 1 97.94 278 LEU A O 1
ATOM 2260 N N . PHE A 1 279 ? 3.01 18.594 -1.895 1 98.12 279 PHE A N 1
ATOM 2261 C CA . PHE A 1 279 ? 1.916 18.234 -1 1 98.12 279 PHE A CA 1
ATOM 2262 C C . PHE A 1 279 ? 2.164 16.875 -0.356 1 98.12 279 PHE A C 1
ATOM 2264 O O . PHE A 1 279 ? 1.973 16.719 0.85 1 98.12 279 PHE A O 1
ATOM 2271 N N . ASN A 1 280 ? 2.59 15.898 -1.114 1 98.69 280 ASN A N 1
ATOM 2272 C CA . ASN A 1 280 ? 2.914 14.562 -0.61 1 98.69 280 ASN A CA 1
ATOM 2273 C C . ASN A 1 280 ? 4.105 14.602 0.344 1 98.69 280 ASN A C 1
ATOM 2275 O O . ASN A 1 280 ? 4.098 13.93 1.379 1 98.69 280 ASN A O 1
ATOM 2279 N N . LEU A 1 281 ? 5.137 15.375 0.026 1 98.75 281 LEU A N 1
ATOM 2280 C CA . LEU A 1 281 ? 6.34 15.461 0.848 1 98.75 281 LEU A CA 1
ATOM 2281 C C . LEU A 1 281 ? 6.043 16.125 2.186 1 98.75 281 LEU A C 1
ATOM 2283 O O . LEU A 1 281 ? 6.645 15.781 3.205 1 98.75 281 LEU A O 1
ATOM 2287 N N . GLU A 1 282 ? 5.078 17.078 2.186 1 98.56 282 GLU A N 1
ATOM 2288 C CA . GLU A 1 282 ? 4.664 17.656 3.457 1 98.56 282 GLU A CA 1
ATOM 2289 C C . GLU A 1 282 ? 4.184 16.578 4.426 1 98.56 282 GLU A C 1
ATOM 2291 O O . GLU A 1 282 ? 4.547 16.578 5.602 1 98.56 282 GLU A O 1
ATOM 2296 N N . ALA A 1 283 ? 3.398 15.68 3.916 1 98.81 283 ALA A N 1
ATOM 2297 C CA . ALA A 1 283 ? 2.883 14.594 4.754 1 98.81 283 ALA A CA 1
ATOM 2298 C C . ALA A 1 283 ? 4.004 13.648 5.18 1 98.81 283 ALA A C 1
ATOM 2300 O O . ALA A 1 283 ? 4.051 13.211 6.332 1 98.81 283 ALA A O 1
ATOM 2301 N N . HIS A 1 284 ? 4.91 13.32 4.254 1 98.81 284 HIS A N 1
ATOM 2302 C CA . HIS A 1 284 ? 6.047 12.477 4.602 1 98.81 284 HIS A CA 1
ATOM 2303 C C . HIS A 1 284 ? 6.906 13.125 5.68 1 98.81 284 HIS A C 1
ATOM 2305 O O . HIS A 1 284 ? 7.414 12.438 6.57 1 98.81 284 HIS A O 1
ATOM 2311 N N . LEU A 1 285 ? 7.109 14.414 5.598 1 98.69 285 LEU A N 1
ATOM 2312 C CA . LEU A 1 285 ? 7.938 15.117 6.57 1 98.69 285 LEU A CA 1
ATOM 2313 C C . LEU A 1 285 ? 7.262 15.133 7.941 1 98.69 285 LEU A C 1
ATOM 2315 O O . LEU A 1 285 ? 7.938 15.07 8.969 1 98.69 285 LEU A O 1
ATOM 2319 N N . LEU A 1 286 ? 5.938 15.281 7.965 1 98.75 286 LEU A N 1
ATOM 2320 C CA . LEU A 1 286 ? 5.227 15.148 9.234 1 98.75 286 LEU A CA 1
ATOM 2321 C C . LEU A 1 286 ? 5.445 13.766 9.836 1 98.75 286 LEU A C 1
ATOM 2323 O O . LEU A 1 286 ? 5.664 13.633 11.039 1 98.75 286 LEU A O 1
ATOM 2327 N N . LEU A 1 287 ? 5.383 12.773 8.992 1 98.88 287 LEU A N 1
ATOM 2328 C CA . LEU A 1 287 ? 5.613 11.422 9.469 1 98.88 287 LEU A CA 1
ATOM 2329 C C . LEU A 1 287 ? 7.039 11.266 10 1 98.88 287 LEU A C 1
ATOM 2331 O O . LEU A 1 287 ? 7.266 10.562 10.984 1 98.88 287 LEU A O 1
ATOM 2335 N N . ASN A 1 288 ? 8.039 11.875 9.312 1 98.75 288 ASN A N 1
ATOM 2336 C CA . ASN A 1 288 ? 9.391 11.914 9.859 1 98.75 288 ASN A CA 1
ATOM 2337 C C . ASN A 1 288 ? 9.406 12.523 11.258 1 98.75 288 ASN A C 1
ATOM 2339 O O . ASN A 1 288 ? 10.039 11.984 12.172 1 98.75 288 ASN A O 1
ATOM 2343 N N . ARG A 1 289 ? 8.758 13.625 11.422 1 98.56 289 ARG A N 1
ATOM 2344 C CA . ARG A 1 289 ? 8.688 14.312 12.703 1 98.56 289 ARG A CA 1
ATOM 2345 C C . ARG A 1 289 ? 8.023 13.438 13.766 1 98.56 289 ARG A C 1
ATOM 2347 O O . ARG A 1 289 ? 8.531 13.312 14.883 1 98.56 289 ARG A O 1
ATOM 2354 N N . TYR A 1 290 ? 6.941 12.828 13.422 1 98.81 290 TYR A N 1
ATOM 2355 C CA . TYR A 1 290 ? 6.207 12 14.375 1 98.81 290 TYR A CA 1
ATOM 2356 C C . TYR A 1 290 ? 7.023 10.781 14.773 1 98.81 290 TYR A C 1
ATOM 2358 O O . TYR A 1 290 ? 6.93 10.305 15.906 1 98.81 290 TYR A O 1
ATOM 2366 N N . ALA A 1 291 ? 7.844 10.289 13.859 1 98.81 291 ALA A N 1
ATOM 2367 C CA . ALA A 1 291 ? 8.695 9.141 14.148 1 98.81 291 ALA A CA 1
ATOM 2368 C C . ALA A 1 291 ? 9.664 9.445 15.289 1 98.81 291 ALA A C 1
ATOM 2370 O O . ALA A 1 291 ? 10.055 8.547 16.031 1 98.81 291 ALA A O 1
ATOM 2371 N N . GLU A 1 292 ? 10.039 10.68 15.477 1 98.31 292 GLU A N 1
ATOM 2372 C CA . GLU A 1 292 ? 10.93 11.086 16.562 1 98.31 292 GLU A CA 1
ATOM 2373 C C . GLU A 1 292 ? 10.312 10.758 17.922 1 98.31 292 GLU A C 1
ATOM 2375 O O . GLU A 1 292 ? 11.031 10.461 18.891 1 98.31 292 GLU A O 1
ATOM 2380 N N . HIS A 1 293 ? 9.023 10.781 18 1 98.44 293 HIS A N 1
ATOM 2381 C CA . HIS A 1 293 ? 8.328 10.57 19.266 1 98.44 293 HIS A CA 1
ATOM 2382 C C . HIS A 1 293 ? 8.297 9.094 19.641 1 98.44 293 HIS A C 1
ATOM 2384 O O . HIS A 1 293 ? 7.973 8.742 20.781 1 98.44 293 HIS A O 1
ATOM 2390 N N . VAL A 1 294 ? 8.586 8.234 18.703 1 97.88 294 VAL A N 1
ATOM 2391 C CA . VAL A 1 294 ? 8.578 6.805 18.984 1 97.88 294 VAL A CA 1
ATOM 2392 C C . VAL A 1 294 ? 9.969 6.223 18.719 1 97.88 294 VAL A C 1
ATOM 2394 O O . VAL A 1 294 ? 10.109 5.023 18.469 1 97.88 294 VAL A O 1
ATOM 2397 N N . GLU A 1 295 ? 10.945 7.047 18.609 1 96.31 295 GLU A N 1
ATOM 2398 C CA . GLU A 1 295 ? 12.359 6.715 18.531 1 96.31 295 GLU A CA 1
ATOM 2399 C C . GLU A 1 295 ? 12.664 5.875 17.297 1 96.31 295 GLU A C 1
ATOM 2401 O O . GLU A 1 295 ? 13.383 4.875 17.375 1 96.31 295 GLU A O 1
ATOM 2406 N N . PHE A 1 296 ? 12.055 6.176 16.281 1 96.94 296 PHE A N 1
ATOM 2407 C CA . PHE A 1 296 ? 12.305 5.582 14.977 1 96.94 296 PHE A CA 1
ATOM 2408 C C . PHE A 1 296 ? 12.945 6.598 14.039 1 96.94 296 PHE A C 1
ATOM 2410 O O . PHE A 1 296 ? 12.383 7.668 13.797 1 96.94 296 PHE A O 1
ATOM 2417 N N . ASP A 1 297 ? 14.094 6.332 13.531 1 97.69 297 ASP A N 1
ATOM 2418 C CA . ASP A 1 297 ? 14.789 7.27 12.648 1 97.69 297 ASP A CA 1
ATOM 2419 C C . ASP A 1 297 ? 14.266 7.172 11.219 1 97.69 297 ASP A C 1
ATOM 2421 O O . ASP A 1 297 ? 14.969 6.691 10.328 1 97.69 297 ASP A O 1
ATOM 2425 N N . ARG A 1 298 ? 13.148 7.742 10.992 1 98.06 298 ARG A N 1
ATOM 2426 C CA . ARG A 1 298 ? 12.531 7.738 9.664 1 98.06 298 ARG A CA 1
ATOM 2427 C C . ARG A 1 298 ? 13.234 8.711 8.734 1 98.06 298 ARG A C 1
ATOM 2429 O O . ARG A 1 298 ? 13.172 8.562 7.508 1 98.06 298 ARG A O 1
ATOM 2436 N N . TRP A 1 299 ? 13.945 9.711 9.25 1 98 299 TRP A N 1
ATOM 2437 C CA . TRP A 1 299 ? 14.672 10.68 8.438 1 98 299 TRP A CA 1
ATOM 2438 C C . TRP A 1 299 ? 15.695 9.992 7.543 1 98 299 TRP A C 1
ATOM 2440 O O . TRP A 1 299 ? 15.883 10.391 6.391 1 98 299 TRP A O 1
ATOM 2450 N N . ASN A 1 300 ? 16.266 8.914 8.039 1 96.94 300 ASN A N 1
ATOM 2451 C CA . ASN A 1 300 ? 17.359 8.281 7.312 1 96.94 300 ASN A CA 1
ATOM 2452 C C . ASN A 1 300 ? 16.984 6.867 6.867 1 96.94 300 ASN A C 1
ATOM 2454 O O . ASN A 1 300 ? 17.844 6.102 6.43 1 96.94 300 ASN A O 1
ATOM 2458 N N . ALA A 1 301 ? 15.758 6.551 7.062 1 96.94 301 ALA A N 1
ATOM 2459 C CA . ALA A 1 301 ? 15.312 5.23 6.621 1 96.94 301 ALA A CA 1
ATOM 2460 C C . ALA A 1 301 ? 15.375 5.117 5.098 1 96.94 301 ALA A C 1
ATOM 2462 O O . ALA A 1 301 ? 14.984 6.039 4.383 1 96.94 301 ALA A O 1
ATOM 2463 N N . ILE A 1 302 ? 15.953 4.035 4.613 1 95.75 302 ILE A N 1
ATOM 2464 C CA . ILE A 1 302 ? 16.016 3.695 3.197 1 95.75 302 ILE A CA 1
ATOM 2465 C C . ILE A 1 302 ? 15.484 2.283 2.977 1 95.75 302 ILE A C 1
ATOM 2467 O O . ILE A 1 302 ? 15.797 1.368 3.744 1 95.75 302 ILE A O 1
ATOM 2471 N N . ARG A 1 303 ? 14.594 2.131 2.068 1 93.81 303 ARG A N 1
ATOM 2472 C CA . ARG A 1 303 ? 14.086 0.831 1.643 1 93.81 303 ARG A CA 1
ATOM 2473 C C . ARG A 1 303 ? 14.172 0.676 0.128 1 93.81 303 ARG A C 1
ATOM 2475 O O . ARG A 1 303 ? 13.562 1.444 -0.618 1 93.81 303 ARG A O 1
ATOM 2482 N N . ASP A 1 304 ? 15 -0.323 -0.334 1 90.62 304 ASP A N 1
ATOM 2483 C CA . ASP A 1 304 ? 15.211 -0.582 -1.754 1 90.62 304 ASP A CA 1
ATOM 2484 C C . ASP A 1 304 ? 15.734 0.665 -2.467 1 90.62 304 ASP A C 1
ATOM 2486 O O . ASP A 1 304 ? 15.281 0.988 -3.568 1 90.62 304 ASP A O 1
ATOM 2490 N N . GLY A 1 305 ? 16.609 1.382 -1.781 1 93.31 305 GLY A N 1
ATOM 2491 C CA . GLY A 1 305 ? 17.234 2.562 -2.359 1 93.31 305 GLY A CA 1
ATOM 2492 C C . GLY A 1 305 ? 16.312 3.768 -2.387 1 93.31 305 GLY A C 1
ATOM 2493 O O . GLY A 1 305 ? 16.641 4.793 -2.988 1 93.31 305 GLY A O 1
ATOM 2494 N N . ARG A 1 306 ? 15.195 3.654 -1.771 1 95.5 306 ARG A N 1
ATOM 2495 C CA . ARG A 1 306 ? 14.164 4.684 -1.811 1 95.5 306 ARG A CA 1
ATOM 2496 C C . ARG A 1 306 ? 13.992 5.344 -0.446 1 95.5 306 ARG A C 1
ATOM 2498 O O . ARG A 1 306 ? 14.047 4.672 0.585 1 95.5 306 ARG A O 1
ATOM 2505 N N . GLY A 1 307 ? 13.852 6.727 -0.385 1 97.19 307 GLY A N 1
ATOM 2506 C CA . GLY A 1 307 ? 13.734 7.461 0.864 1 97.19 307 GLY A CA 1
ATOM 2507 C C . GLY A 1 307 ? 13.125 8.836 0.691 1 97.19 307 GLY A C 1
ATOM 2508 O O . GLY A 1 307 ? 13.039 9.352 -0.427 1 97.19 307 GLY A O 1
ATOM 2509 N N . VAL A 1 308 ? 12.727 9.461 1.77 1 98.5 308 VAL A N 1
ATOM 2510 C CA . VAL A 1 308 ? 12.078 10.773 1.757 1 98.5 308 VAL A CA 1
ATOM 2511 C C . VAL A 1 308 ? 13.062 11.828 1.271 1 98.5 308 VAL A C 1
ATOM 2513 O O . VAL A 1 308 ? 12.703 12.711 0.491 1 98.5 308 VAL A O 1
ATOM 2516 N N . LYS A 1 309 ? 14.328 11.695 1.682 1 97.94 309 LYS A N 1
ATOM 2517 C CA . LYS A 1 309 ? 15.344 12.672 1.302 1 97.94 309 LYS A CA 1
ATOM 2518 C C . LYS A 1 309 ? 15.508 12.734 -0.214 1 97.94 309 LYS A C 1
ATOM 2520 O O . LYS A 1 309 ? 15.695 13.812 -0.78 1 97.94 309 LYS A O 1
ATOM 2525 N N . GLN A 1 310 ? 15.438 11.594 -0.844 1 97.19 310 GLN A N 1
ATOM 2526 C CA . GLN A 1 310 ? 15.555 11.547 -2.297 1 97.19 310 GLN A CA 1
ATOM 2527 C C . GLN A 1 310 ? 14.422 12.328 -2.967 1 97.19 310 GLN A C 1
ATOM 2529 O O . GLN A 1 310 ? 14.641 13 -3.977 1 97.19 310 GLN A O 1
ATOM 2534 N N . GLY A 1 311 ? 13.234 12.227 -2.424 1 98.25 311 GLY A N 1
ATOM 2535 C CA . GLY A 1 311 ? 12.102 12.969 -2.949 1 98.25 311 GLY A CA 1
ATOM 2536 C C . GLY A 1 311 ? 12.273 14.477 -2.826 1 98.25 311 GLY A C 1
ATOM 2537 O O . GLY A 1 311 ? 11.938 15.219 -3.75 1 98.25 311 GLY A O 1
ATOM 2538 N N . ILE A 1 312 ? 12.797 14.898 -1.688 1 98.38 312 ILE A N 1
ATOM 2539 C CA . ILE A 1 312 ? 13.039 16.312 -1.456 1 98.38 312 ILE A CA 1
ATOM 2540 C C . ILE A 1 312 ? 14.125 16.812 -2.404 1 98.38 312 ILE A C 1
ATOM 2542 O O . ILE A 1 312 ? 13.945 17.828 -3.084 1 98.38 312 ILE A O 1
ATOM 2546 N N . ASP A 1 313 ? 15.227 16.047 -2.496 1 97.94 313 ASP A N 1
ATOM 2547 C CA . ASP A 1 313 ? 16.375 16.453 -3.311 1 97.94 313 ASP A CA 1
ATOM 2548 C C . ASP A 1 313 ? 15.984 16.547 -4.785 1 97.94 313 ASP A C 1
ATOM 2550 O O . ASP A 1 313 ? 16.516 17.375 -5.52 1 97.94 313 ASP A O 1
ATOM 2554 N N . TYR A 1 314 ? 15.047 15.773 -5.191 1 97.81 314 TYR A N 1
ATOM 2555 C CA . TYR A 1 314 ? 14.57 15.812 -6.57 1 97.81 314 TYR A CA 1
ATOM 2556 C C . TYR A 1 314 ? 13.898 17.156 -6.875 1 97.81 314 TYR A C 1
ATOM 2558 O O . TYR A 1 314 ? 14.039 17.688 -7.977 1 97.81 314 TYR A O 1
ATOM 2566 N N . LEU A 1 315 ? 13.18 17.734 -5.879 1 97.19 315 LEU A N 1
ATOM 2567 C CA . LEU A 1 315 ? 12.367 18.922 -6.129 1 97.19 315 LEU A CA 1
ATOM 2568 C C . LEU A 1 315 ? 13.18 20.188 -5.938 1 97.19 315 LEU A C 1
ATOM 2570 O O . LEU A 1 315 ? 12.844 21.234 -6.5 1 97.19 315 LEU A O 1
ATOM 2574 N N . VAL A 1 316 ? 14.258 20.125 -5.148 1 97.19 316 VAL A N 1
ATOM 2575 C CA . VAL A 1 316 ? 14.992 21.297 -4.691 1 97.19 316 VAL A CA 1
ATOM 2576 C C . VAL A 1 316 ? 15.484 22.109 -5.891 1 97.19 316 VAL A C 1
ATOM 2578 O O . VAL A 1 316 ? 15.312 23.328 -5.945 1 97.19 316 VAL A O 1
ATOM 2581 N N . PRO A 1 317 ? 16.062 21.438 -7 1 96.56 317 PRO A N 1
ATOM 2582 C CA . PRO A 1 317 ? 16.5 22.234 -8.141 1 96.56 317 PRO A CA 1
ATOM 2583 C C . PRO A 1 317 ? 15.359 22.984 -8.828 1 96.56 317 PRO A C 1
ATOM 2585 O O . PRO A 1 317 ? 15.555 24.094 -9.336 1 96.56 317 PRO A O 1
ATOM 2588 N N . PHE A 1 318 ? 14.18 22.438 -8.758 1 95.88 318 PHE A N 1
ATOM 2589 C CA . PHE A 1 318 ? 13.031 23.031 -9.438 1 95.88 318 PHE A CA 1
ATOM 2590 C C . PHE A 1 318 ? 12.414 24.125 -8.578 1 95.88 318 PHE A C 1
ATOM 2592 O O . PHE A 1 318 ? 11.727 25.016 -9.094 1 95.88 318 PHE A O 1
ATOM 2599 N N . ILE A 1 319 ? 12.57 24.047 -7.242 1 95.62 319 ILE A N 1
ATOM 2600 C CA . ILE A 1 319 ? 12.164 25.141 -6.363 1 95.62 319 ILE A CA 1
ATOM 2601 C C . ILE A 1 319 ? 13.07 26.344 -6.586 1 95.62 319 ILE A C 1
ATOM 2603 O O . ILE A 1 319 ? 12.602 27.484 -6.652 1 95.62 319 ILE A O 1
ATOM 2607 N N . ARG A 1 320 ? 14.32 26.078 -6.797 1 95 320 ARG A N 1
ATOM 2608 C CA . ARG A 1 320 ? 15.297 27.141 -7.016 1 95 320 ARG A CA 1
ATOM 2609 C C . ARG A 1 320 ? 15.094 27.797 -8.383 1 95 320 ARG A C 1
ATOM 2611 O O . ARG A 1 320 ? 15.211 29.016 -8.516 1 95 320 ARG A O 1
ATOM 2618 N N . GLU A 1 321 ? 14.891 26.938 -9.352 1 94.25 321 GLU A N 1
ATOM 2619 C CA . GLU A 1 321 ? 14.68 27.375 -10.727 1 94.25 321 GLU A CA 1
ATOM 2620 C C . GLU A 1 321 ? 13.445 26.719 -11.328 1 94.25 321 GLU A C 1
ATOM 2622 O O . GLU A 1 321 ? 13.555 25.812 -12.148 1 94.25 321 GLU A O 1
ATOM 2627 N N . PRO A 1 322 ? 12.281 27.344 -11.047 1 91.62 322 PRO A N 1
ATOM 2628 C CA . PRO A 1 322 ? 11.023 26.703 -11.461 1 91.62 322 PRO A CA 1
ATOM 2629 C C . PRO A 1 322 ? 10.93 26.516 -12.969 1 91.62 322 PRO A C 1
ATOM 2631 O O . PRO A 1 322 ? 10.227 25.609 -13.43 1 91.62 322 PRO A O 1
ATOM 2634 N N . ASP A 1 323 ? 11.641 27.266 -13.734 1 91.56 323 ASP A N 1
ATOM 2635 C CA . ASP A 1 323 ? 11.594 27.188 -15.195 1 91.56 323 ASP A CA 1
ATOM 2636 C C . ASP A 1 323 ? 12.172 25.859 -15.688 1 91.56 323 ASP A C 1
ATOM 2638 O O . ASP A 1 323 ? 11.945 25.469 -16.828 1 91.56 323 ASP A O 1
ATOM 2642 N N . LEU A 1 324 ? 12.852 25.172 -14.875 1 92.94 324 LEU A N 1
ATOM 2643 C CA . LEU A 1 324 ? 13.477 23.906 -15.242 1 92.94 324 LEU A CA 1
ATOM 2644 C C . LEU A 1 324 ? 12.5 22.75 -15.07 1 92.94 324 LEU A C 1
ATOM 2646 O O . LEU A 1 324 ? 12.781 21.625 -15.5 1 92.94 324 LEU A O 1
ATOM 2650 N N . TRP A 1 325 ? 11.32 23.031 -14.422 1 94.25 325 TRP A N 1
ATOM 2651 C CA . TRP A 1 325 ? 10.344 21.969 -14.188 1 94.25 325 TRP A CA 1
ATOM 2652 C C . TRP A 1 325 ? 9.883 21.359 -15.508 1 94.25 325 TRP A C 1
ATOM 2654 O O . TRP A 1 325 ? 9.305 22.047 -16.344 1 94.25 325 TRP A O 1
ATOM 2664 N N . PRO A 1 326 ? 10.062 20.031 -15.695 1 93.12 326 PRO A N 1
ATOM 2665 C CA . PRO A 1 326 ? 9.891 19.438 -17.031 1 93.12 326 PRO A CA 1
ATOM 2666 C C . PRO A 1 326 ? 8.461 18.969 -17.281 1 93.12 326 PRO A C 1
ATOM 2668 O O . PRO A 1 326 ? 8.18 18.375 -18.312 1 93.12 326 PRO A O 1
ATOM 2671 N N . TYR A 1 327 ? 7.578 19.141 -16.375 1 92.94 327 TYR A N 1
ATOM 2672 C CA . TYR A 1 327 ? 6.211 18.672 -16.531 1 92.94 327 TYR A CA 1
ATOM 2673 C C . TYR A 1 327 ? 5.25 19.828 -16.781 1 92.94 327 TYR A C 1
ATOM 2675 O O . TYR A 1 327 ? 5.5 20.953 -16.344 1 92.94 327 TYR A O 1
ATOM 2683 N N . SER A 1 328 ? 4.195 19.547 -17.531 1 87.62 328 SER A N 1
ATOM 2684 C CA . SER A 1 328 ? 3.113 20.516 -17.641 1 87.62 328 SER A CA 1
ATOM 2685 C C . SER A 1 328 ? 2.438 20.75 -16.297 1 87.62 328 SER A C 1
ATOM 2687 O O . SER A 1 328 ? 2.199 19.797 -15.539 1 87.62 328 SER A O 1
ATOM 2689 N N . ASP A 1 329 ? 2.273 21.984 -15.922 1 88.12 329 ASP A N 1
ATOM 2690 C CA . ASP A 1 329 ? 1.742 22.344 -14.617 1 88.12 329 ASP A CA 1
ATOM 2691 C C . ASP A 1 329 ? 0.763 23.516 -14.727 1 88.12 329 ASP A C 1
ATOM 2693 O O . ASP A 1 329 ? 1.154 24.625 -15.07 1 88.12 329 ASP A O 1
ATOM 2697 N N . LEU A 1 330 ? -0.455 23.328 -14.336 1 81.5 330 LEU A N 1
ATOM 2698 C CA . LEU A 1 330 ? -1.52 24.312 -14.5 1 81.5 330 LEU A CA 1
ATOM 2699 C C . LEU A 1 330 ? -1.333 25.469 -13.531 1 81.5 330 LEU A C 1
ATOM 2701 O O . LEU A 1 330 ? -1.843 26.562 -13.773 1 81.5 330 LEU A O 1
ATOM 2705 N N . GLN A 1 331 ? -0.777 25.391 -12.391 1 80 331 GLN A N 1
ATOM 2706 C CA . GLN A 1 331 ? -0.77 26.406 -11.336 1 80 331 GLN A CA 1
ATOM 2707 C C . GLN A 1 331 ? 0.657 26.797 -10.961 1 80 331 GLN A C 1
ATOM 2709 O O . GLN A 1 331 ? 0.878 27.859 -10.375 1 80 331 GLN A O 1
ATOM 2714 N N . GLY A 1 332 ? 1.637 26 -11.305 1 81.62 332 GLY A N 1
ATOM 2715 C CA . GLY A 1 332 ? 3 26.297 -10.883 1 81.62 332 GLY A CA 1
ATOM 2716 C C . GLY A 1 332 ? 3.25 25.984 -9.422 1 81.62 332 GLY A C 1
ATOM 2717 O O . GLY A 1 332 ? 2.586 25.125 -8.844 1 81.62 332 GLY A O 1
ATOM 2718 N N . ILE A 1 333 ? 4.199 26.75 -8.797 1 85.25 333 ILE A N 1
ATOM 2719 C CA . ILE A 1 333 ? 4.652 26.406 -7.453 1 85.25 333 ILE A CA 1
ATOM 2720 C C . ILE A 1 333 ? 3.801 27.141 -6.414 1 85.25 333 ILE A C 1
ATOM 2722 O O . ILE A 1 333 ? 3.531 28.344 -6.551 1 85.25 333 ILE A O 1
ATOM 2726 N N . VAL A 1 334 ? 3.373 26.359 -5.469 1 91 334 VAL A N 1
ATOM 2727 C CA . VAL A 1 334 ? 2.799 26.938 -4.258 1 91 334 VAL A CA 1
ATOM 2728 C C . VAL A 1 334 ? 3.906 27.234 -3.248 1 91 334 VAL A C 1
ATOM 2730 O O . VAL A 1 334 ? 4.34 26.328 -2.516 1 91 334 VAL A O 1
ATOM 2733 N N . TRP A 1 335 ? 4.234 28.406 -3.066 1 93.5 335 TRP A N 1
ATOM 2734 C CA . TRP A 1 335 ? 5.457 28.797 -2.373 1 93.5 335 TRP A CA 1
ATOM 2735 C C . TRP A 1 335 ? 5.348 28.531 -0.876 1 93.5 335 TRP A C 1
ATOM 2737 O O . TRP A 1 335 ? 6.34 28.203 -0.223 1 93.5 335 TRP A O 1
ATOM 2747 N N . ASP A 1 336 ? 4.152 28.656 -0.329 1 95 336 ASP A N 1
ATOM 2748 C CA . ASP A 1 336 ? 3.963 28.328 1.08 1 95 336 ASP A CA 1
ATOM 2749 C C . ASP A 1 336 ? 4.324 26.859 1.357 1 95 336 ASP A C 1
ATOM 2751 O O . ASP A 1 336 ? 4.945 26.562 2.379 1 95 336 ASP A O 1
ATOM 2755 N N . SER A 1 337 ? 3.912 26.062 0.446 1 95.94 337 SER A N 1
ATOM 2756 C CA . SER A 1 337 ? 4.223 24.641 0.564 1 95.94 337 SER A CA 1
ATOM 2757 C C . SER A 1 337 ? 5.719 24.375 0.426 1 95.94 337 SER A C 1
ATOM 2759 O O . SER A 1 337 ? 6.293 23.594 1.186 1 95.94 337 SER A O 1
ATOM 2761 N N . ALA A 1 338 ? 6.344 25.016 -0.534 1 97.06 338 ALA A N 1
ATOM 2762 C CA . ALA A 1 338 ? 7.789 24.906 -0.719 1 97.06 338 ALA A CA 1
ATOM 2763 C C . ALA A 1 338 ? 8.539 25.359 0.53 1 97.06 338 ALA A C 1
ATOM 2765 O O . ALA A 1 338 ? 9.508 24.719 0.946 1 97.06 338 ALA A O 1
ATOM 2766 N N . LEU A 1 339 ? 8.102 26.453 1.116 1 97.44 339 LEU A N 1
ATOM 2767 C CA . LEU A 1 339 ? 8.711 26.969 2.336 1 97.44 339 LEU A CA 1
ATOM 2768 C C . LEU A 1 339 ? 8.648 25.938 3.455 1 97.44 339 LEU A C 1
ATOM 2770 O O . LEU A 1 339 ? 9.648 25.656 4.117 1 97.44 339 LEU A O 1
ATOM 2774 N N . ARG A 1 340 ? 7.461 25.359 3.639 1 97.25 340 ARG A N 1
ATOM 2775 C CA . ARG A 1 340 ? 7.27 24.359 4.695 1 97.25 340 ARG A CA 1
ATOM 2776 C C . ARG A 1 340 ? 8.195 23.172 4.496 1 97.25 340 ARG A C 1
ATOM 2778 O O . ARG A 1 340 ? 8.859 22.734 5.438 1 97.25 340 ARG A O 1
ATOM 2785 N N . VAL A 1 341 ? 8.242 22.656 3.287 1 97.94 341 VAL A N 1
ATOM 2786 C CA . VAL A 1 341 ? 9.062 21.484 2.977 1 97.94 341 VAL A CA 1
ATOM 2787 C C . VAL A 1 341 ? 10.539 21.812 3.238 1 97.94 341 VAL A C 1
ATOM 2789 O O . VAL A 1 341 ? 11.242 21.016 3.875 1 97.94 341 VAL A O 1
ATOM 2792 N N . LEU A 1 342 ? 10.992 23 2.814 1 97.94 342 LEU A N 1
ATOM 2793 C CA . LEU A 1 342 ? 12.398 23.344 2.941 1 97.94 342 LEU A CA 1
ATOM 2794 C C . LEU A 1 342 ? 12.773 23.578 4.402 1 97.94 342 LEU A C 1
ATOM 2796 O O . LEU A 1 342 ? 13.805 23.109 4.871 1 97.94 342 LEU A O 1
ATOM 2800 N N . LEU A 1 343 ? 11.945 24.297 5.141 1 97.81 343 LEU A N 1
ATOM 2801 C CA . LEU A 1 343 ? 12.25 24.578 6.539 1 97.81 343 LEU A CA 1
ATOM 2802 C C . LEU A 1 343 ? 12.289 23.281 7.359 1 97.81 343 LEU A C 1
ATOM 2804 O O . LEU A 1 343 ? 13.18 23.094 8.188 1 97.81 343 LEU A O 1
ATOM 2808 N N . GLN A 1 344 ? 11.312 22.453 7.133 1 97.75 344 GLN A N 1
ATOM 2809 C CA . GLN A 1 344 ? 11.289 21.188 7.84 1 97.75 344 GLN A CA 1
ATOM 2810 C C . GLN A 1 344 ? 12.477 20.312 7.445 1 97.75 344 GLN A C 1
ATOM 2812 O O . GLN A 1 344 ? 13.016 19.578 8.273 1 97.75 344 GLN A O 1
ATOM 2817 N N . SER A 1 345 ? 12.875 20.375 6.156 1 98 345 SER A N 1
ATOM 2818 C CA . SER A 1 345 ? 14.039 19.625 5.691 1 98 345 SER A CA 1
ATOM 2819 C C . SER A 1 345 ? 15.32 20.125 6.336 1 98 345 SER A C 1
ATOM 2821 O O . SER A 1 345 ? 16.203 19.344 6.691 1 98 345 SER A O 1
ATOM 2823 N N . VAL A 1 346 ? 15.461 21.453 6.484 1 97.44 346 VAL A N 1
ATOM 2824 C CA . VAL A 1 346 ? 16.625 22.031 7.152 1 97.44 346 VAL A CA 1
ATOM 2825 C C . VAL A 1 346 ? 16.703 21.5 8.586 1 97.44 346 VAL A C 1
ATOM 2827 O O . VAL A 1 346 ? 17.797 21.141 9.047 1 97.44 346 VAL A O 1
ATOM 2830 N N . ARG A 1 347 ? 15.586 21.422 9.242 1 96.25 347 ARG A N 1
ATOM 2831 C CA . ARG A 1 347 ? 15.555 20.922 10.609 1 96.25 347 ARG A CA 1
ATOM 2832 C C . ARG A 1 347 ? 15.93 19.438 10.664 1 96.25 347 ARG A C 1
ATOM 2834 O O . ARG A 1 347 ? 16.734 19.031 11.5 1 96.25 347 ARG A O 1
ATOM 2841 N N . GLY A 1 348 ? 15.359 18.672 9.805 1 96.19 348 GLY A N 1
ATOM 2842 C CA . GLY A 1 348 ? 15.492 17.234 9.867 1 96.19 348 GLY A CA 1
ATOM 2843 C C . GLY A 1 348 ? 16.828 16.719 9.352 1 96.19 348 GLY A C 1
ATOM 2844 O O . GLY A 1 348 ? 17.312 15.688 9.797 1 96.19 348 GLY A O 1
ATOM 2845 N N . TYR A 1 349 ? 17.297 17.422 8.312 1 96.62 349 TYR A N 1
ATOM 2846 C CA . TYR A 1 349 ? 18.578 17.062 7.711 1 96.62 349 TYR A CA 1
ATOM 2847 C C . TYR A 1 349 ? 19.625 18.141 7.977 1 96.62 349 TYR A C 1
ATOM 2849 O O . TYR A 1 349 ? 20.297 18.609 7.051 1 96.62 349 TYR A O 1
ATOM 2857 N N . ALA A 1 350 ? 19.922 18.359 9.203 1 89.25 350 ALA A N 1
ATOM 2858 C CA . ALA A 1 350 ? 20.719 19.516 9.633 1 89.25 350 ALA A CA 1
ATOM 2859 C C . ALA A 1 350 ? 22.109 19.453 9.031 1 89.25 350 ALA A C 1
ATOM 2861 O O . ALA A 1 350 ? 22.656 20.484 8.594 1 89.25 350 ALA A O 1
ATOM 2862 N N . LYS A 1 351 ? 22.75 18.297 8.914 1 88.62 351 LYS A N 1
ATOM 2863 C CA . LYS A 1 351 ? 24.109 18.156 8.422 1 88.62 351 LYS A CA 1
ATOM 2864 C C . LYS A 1 351 ? 24.172 18.312 6.902 1 88.62 351 LYS A C 1
ATOM 2866 O O . LYS A 1 351 ? 25.219 18.656 6.348 1 88.62 351 LYS A O 1
ATOM 2871 N N . GLN A 1 352 ? 23 18.25 6.25 1 88.62 352 GLN A N 1
ATOM 2872 C CA . GLN A 1 352 ? 22.938 18.328 4.797 1 88.62 352 GLN A CA 1
ATOM 2873 C C . GLN A 1 352 ? 21.969 19.422 4.344 1 88.62 352 GLN A C 1
ATOM 2875 O O . GLN A 1 352 ? 21.25 19.25 3.352 1 88.62 352 GLN A O 1
ATOM 2880 N N . SER A 1 353 ? 22 20.453 5.137 1 92.44 353 SER A N 1
ATOM 2881 C CA . SER A 1 353 ? 20.922 21.422 4.934 1 92.44 353 SER A CA 1
ATOM 2882 C C . SER A 1 353 ? 21.359 22.547 4.012 1 92.44 353 SER A C 1
ATOM 2884 O O . SER A 1 353 ? 20.578 23.453 3.723 1 92.44 353 SER A O 1
ATOM 2886 N N . ALA A 1 354 ? 22.609 22.5 3.516 1 94.5 354 ALA A N 1
ATOM 2887 C CA . ALA A 1 354 ? 23.141 23.609 2.734 1 94.5 354 ALA A CA 1
ATOM 2888 C C . ALA A 1 354 ? 22.297 23.875 1.497 1 94.5 354 ALA A C 1
ATOM 2890 O O . ALA A 1 354 ? 21.953 25.016 1.201 1 94.5 354 ALA A O 1
ATOM 2891 N N . SER A 1 355 ? 22 22.828 0.802 1 95.12 355 SER A N 1
ATOM 2892 C CA . SER A 1 355 ? 21.234 22.984 -0.427 1 95.12 355 SER A CA 1
ATOM 2893 C C . SER A 1 355 ? 19.828 23.484 -0.137 1 95.12 355 SER A C 1
ATOM 2895 O O . SER A 1 355 ? 19.25 24.234 -0.931 1 95.12 355 SER A O 1
ATOM 2897 N N . TYR A 1 356 ? 19.203 23.109 0.958 1 97.38 356 TYR A N 1
ATOM 2898 C CA . TYR A 1 356 ? 17.875 23.578 1.341 1 97.38 356 TYR A CA 1
ATOM 2899 C C . TYR A 1 356 ? 17.891 25.047 1.711 1 97.38 356 TYR A C 1
ATOM 2901 O O . TYR A 1 356 ? 16.984 25.797 1.335 1 97.38 356 TYR A O 1
ATOM 2909 N N . ARG A 1 357 ? 18.953 25.438 2.455 1 95.94 357 ARG A N 1
ATOM 2910 C CA . ARG A 1 357 ? 19.109 26.828 2.84 1 95.94 357 ARG A CA 1
ATOM 2911 C C . ARG A 1 357 ? 19.297 27.719 1.613 1 95.94 357 ARG A C 1
ATOM 2913 O O . ARG A 1 357 ? 18.781 28.844 1.562 1 95.94 357 ARG A O 1
ATOM 2920 N N . GLU A 1 358 ? 20.047 27.219 0.634 1 96.38 358 GLU A N 1
ATOM 2921 C CA . GLU A 1 358 ? 20.219 27.953 -0.611 1 96.38 358 GLU A CA 1
ATOM 2922 C C . GLU A 1 358 ? 18.891 28.109 -1.347 1 96.38 358 GLU A C 1
ATOM 2924 O O . GLU A 1 358 ? 18.594 29.156 -1.919 1 96.38 358 GLU A O 1
ATOM 2929 N N . ALA A 1 359 ? 18.094 27.062 -1.317 1 96.75 359 ALA A N 1
ATOM 2930 C CA . ALA A 1 359 ? 16.797 27.109 -1.964 1 96.75 359 ALA A CA 1
ATOM 2931 C C . ALA A 1 359 ? 15.867 28.094 -1.262 1 96.75 359 ALA A C 1
ATOM 2933 O O . ALA A 1 359 ? 15.062 28.766 -1.909 1 96.75 359 ALA A O 1
ATOM 2934 N N . LEU A 1 360 ? 15.953 28.203 0.062 1 96.38 360 LEU A N 1
ATOM 2935 C CA . LEU A 1 360 ? 15.133 29.109 0.844 1 96.38 360 LEU A CA 1
ATOM 2936 C C . LEU A 1 360 ? 15.383 30.562 0.425 1 96.38 360 LEU A C 1
ATOM 2938 O O . LEU A 1 360 ? 14.461 31.375 0.415 1 96.38 360 LEU A O 1
ATOM 2942 N N . LYS A 1 361 ? 16.609 30.844 -0.003 1 95.12 361 LYS A N 1
ATOM 2943 C CA . LYS A 1 361 ? 16.984 32.219 -0.406 1 95.12 361 LYS A CA 1
ATOM 2944 C C . LYS A 1 361 ? 16.312 32.594 -1.722 1 95.12 361 LYS A C 1
ATOM 2946 O O . LYS A 1 361 ? 16.188 33.781 -2.043 1 95.12 361 LYS A O 1
ATOM 2951 N N . CYS A 1 362 ? 15.891 31.578 -2.422 1 95.31 362 CYS A N 1
ATOM 2952 C CA . CYS A 1 362 ? 15.328 31.828 -3.746 1 95.31 362 CYS A CA 1
ATOM 2953 C C . CYS A 1 362 ? 13.82 32 -3.68 1 95.31 362 CYS A C 1
ATOM 2955 O O . CYS A 1 362 ? 13.18 32.312 -4.684 1 95.31 362 CYS A O 1
ATOM 2957 N N . LEU A 1 363 ? 13.188 31.875 -2.482 1 96.31 363 LEU A N 1
ATOM 2958 C CA . LEU A 1 363 ? 11.742 32 -2.361 1 96.31 363 LEU A CA 1
ATOM 2959 C C . LEU A 1 363 ? 11.305 33.469 -2.412 1 96.31 363 LEU A C 1
ATOM 2961 O O . LEU A 1 363 ? 12.07 34.344 -2.057 1 96.31 363 LEU A O 1
ATOM 2965 N N . PRO A 1 364 ? 10.109 33.688 -2.857 1 95.06 364 PRO A N 1
ATOM 2966 C CA . PRO A 1 364 ? 9.594 35.062 -2.877 1 95.06 364 PRO A CA 1
ATOM 2967 C C . PRO A 1 364 ? 9.617 35.719 -1.499 1 95.06 364 PRO A C 1
ATOM 2969 O O . PRO A 1 364 ? 9.383 35.062 -0.488 1 95.06 364 PRO A O 1
ATOM 2972 N N . GLN A 1 365 ? 9.727 36.969 -1.504 1 93.81 365 GLN A N 1
ATOM 2973 C CA . GLN A 1 365 ? 9.875 37.75 -0.271 1 93.81 365 GLN A CA 1
ATOM 2974 C C . GLN A 1 365 ? 8.625 37.625 0.597 1 93.81 365 GLN A C 1
ATOM 2976 O O . GLN A 1 365 ? 8.703 37.75 1.822 1 93.81 365 GLN A O 1
ATOM 2981 N N . GLU A 1 366 ? 7.586 37.375 -0.038 1 93.75 366 GLU A N 1
ATOM 2982 C CA . GLU A 1 366 ? 6.316 37.281 0.682 1 93.75 366 GLU A CA 1
ATOM 2983 C C . GLU A 1 366 ? 6.324 36.125 1.68 1 93.75 366 GLU A C 1
ATOM 2985 O O . GLU A 1 366 ? 5.574 36.156 2.66 1 93.75 366 GLU A O 1
ATOM 2990 N N . THR A 1 367 ? 7.203 35.125 1.443 1 94.5 367 THR A N 1
ATOM 2991 C CA . THR A 1 367 ? 7.238 33.969 2.326 1 94.5 367 THR A CA 1
ATOM 2992 C C . THR A 1 367 ? 7.859 34.312 3.672 1 94.5 367 THR A C 1
ATOM 2994 O O . THR A 1 367 ? 7.727 33.562 4.645 1 94.5 367 THR A O 1
ATOM 2997 N N . LEU A 1 368 ? 8.492 35.5 3.768 1 91.88 368 LEU A N 1
ATOM 2998 C CA . LEU A 1 368 ? 9.156 35.906 4.992 1 91.88 368 LEU A CA 1
ATOM 2999 C C . LEU A 1 368 ? 8.141 36.281 6.07 1 91.88 368 LEU A C 1
ATOM 3001 O O . LEU A 1 368 ? 8.469 36.281 7.258 1 91.88 368 LEU A O 1
ATOM 3005 N N . GLN A 1 369 ? 6.941 36.531 5.645 1 95.06 369 GLN A N 1
ATOM 3006 C CA . GLN A 1 369 ? 5.922 36.969 6.598 1 95.06 369 GLN A CA 1
ATOM 3007 C C . GLN A 1 369 ? 5.117 35.781 7.117 1 95.06 369 GLN A C 1
ATOM 3009 O O . GLN A 1 369 ? 4.25 35.938 7.977 1 95.06 369 GLN A O 1
ATOM 3014 N N . LEU A 1 370 ? 5.383 34.656 6.602 1 95.75 370 LEU A N 1
ATOM 3015 C CA . LEU A 1 370 ? 4.582 33.469 6.945 1 95.75 370 LEU A CA 1
ATOM 3016 C C . LEU A 1 370 ? 4.988 32.938 8.312 1 95.75 370 LEU A C 1
ATOM 3018 O O . LEU A 1 370 ? 6.172 32.906 8.648 1 95.75 370 LEU A O 1
ATOM 3022 N N . ARG A 1 371 ? 4.035 32.469 9.07 1 96.56 371 ARG A N 1
ATOM 3023 C CA . ARG A 1 371 ? 4.27 31.953 10.414 1 96.56 371 ARG A CA 1
ATOM 3024 C C . ARG A 1 371 ? 5.188 30.734 10.391 1 96.56 371 ARG A C 1
ATOM 3026 O O . ARG A 1 371 ? 5.777 30.375 11.406 1 96.56 371 ARG A O 1
ATOM 3033 N N . GLU A 1 372 ? 5.316 30.094 9.203 1 96.88 372 GLU A N 1
ATOM 3034 C CA . GLU A 1 372 ? 6.234 28.969 9.055 1 96.88 372 GLU A CA 1
ATOM 3035 C C . GLU A 1 372 ? 7.648 29.344 9.469 1 96.88 372 GLU A C 1
ATOM 3037 O O . GLU A 1 372 ? 8.398 28.516 9.977 1 96.88 372 GLU A O 1
ATOM 3042 N N . GLN A 1 373 ? 8 30.641 9.281 1 96.38 373 GLN A N 1
ATOM 3043 C CA . GLN A 1 373 ? 9.32 31.156 9.664 1 96.38 373 GLN A CA 1
ATOM 3044 C C . GLN A 1 373 ? 9.539 31.031 11.164 1 96.38 373 GLN A C 1
ATOM 3046 O O . GLN A 1 373 ? 10.672 30.812 11.617 1 96.38 373 GLN A O 1
ATOM 3051 N N . LEU A 1 374 ? 8.453 31.188 11.914 1 97.88 374 LEU A N 1
ATOM 3052 C CA . LEU A 1 374 ? 8.516 31.094 13.367 1 97.88 374 LEU A CA 1
ATOM 3053 C C . LEU A 1 374 ? 8.445 29.641 13.812 1 97.88 374 LEU A C 1
ATOM 3055 O O . LEU A 1 374 ? 9.18 29.219 14.711 1 97.88 374 LEU A O 1
ATOM 3059 N N . MET A 1 375 ? 7.613 28.812 13.195 1 97.75 375 MET A N 1
ATOM 3060 C CA . MET A 1 375 ? 7.277 27.453 13.578 1 97.75 375 MET A CA 1
ATOM 3061 C C . MET A 1 375 ? 8.469 26.516 13.383 1 97.75 375 MET A C 1
ATOM 3063 O O . MET A 1 375 ? 8.695 25.609 14.18 1 97.75 375 MET A O 1
ATOM 3067 N N . TRP A 1 376 ? 9.188 26.719 12.297 1 96.25 376 TRP A N 1
ATOM 3068 C CA . TRP A 1 376 ? 10.227 25.781 11.891 1 96.25 376 TRP A CA 1
ATOM 3069 C C . TRP A 1 376 ? 11.586 26.453 11.844 1 96.25 376 TRP A C 1
ATOM 3071 O O . TRP A 1 376 ? 12.383 26.219 10.938 1 96.25 376 TRP A O 1
ATOM 3081 N N . CYS A 1 377 ? 11.844 27.344 12.797 1 91.5 377 CYS A N 1
ATOM 3082 C CA . CYS A 1 377 ? 13.109 28.062 12.906 1 91.5 377 CYS A CA 1
ATOM 3083 C C . CYS A 1 377 ? 14.227 27.156 13.391 1 91.5 377 CYS A C 1
ATOM 3085 O O . CYS A 1 377 ? 14.281 26.812 14.57 1 91.5 377 CYS A O 1
ATOM 3087 N N . ALA A 1 378 ? 15.188 26.688 12.477 1 84.56 378 ALA A N 1
ATOM 3088 C CA . ALA A 1 378 ? 16.219 25.703 12.789 1 84.56 378 ALA A CA 1
ATOM 3089 C C . ALA A 1 378 ? 17.422 26.375 13.461 1 84.56 378 ALA A C 1
ATOM 3091 O O . ALA A 1 378 ? 18.281 25.688 14.008 1 84.56 378 ALA A O 1
ATOM 3092 N N . GLY A 1 379 ? 17.422 27.656 13.812 1 77.44 379 GLY A N 1
ATOM 3093 C CA . GLY A 1 379 ? 18.547 28.344 14.43 1 77.44 379 GLY A CA 1
ATOM 3094 C C . GLY A 1 379 ? 19.625 28.734 13.43 1 77.44 379 GLY A C 1
ATOM 3095 O O . GLY A 1 379 ? 19.688 28.188 12.328 1 77.44 379 GLY A O 1
ATOM 3096 N N . MET B 1 1 ? -17.25 -29.547 -10.305 1 70.94 1 MET B N 1
ATOM 3097 C CA . MET B 1 1 ? -15.844 -29.234 -10.133 1 70.94 1 MET B CA 1
ATOM 3098 C C . MET B 1 1 ? -15.656 -27.75 -9.836 1 70.94 1 MET B C 1
ATOM 3100 O O . MET B 1 1 ? -16.141 -26.891 -10.578 1 70.94 1 MET B O 1
ATOM 3104 N N . LYS B 1 2 ? -15.25 -27.438 -8.68 1 90.06 2 LYS B N 1
ATOM 3105 C CA . LYS B 1 2 ? -15.055 -26.031 -8.367 1 90.06 2 LYS B CA 1
ATOM 3106 C C . LYS B 1 2 ? -13.586 -25.641 -8.508 1 90.06 2 LYS B C 1
ATOM 3108 O O . LYS B 1 2 ? -12.734 -26.109 -7.758 1 90.06 2 LYS B O 1
ATOM 3113 N N . LEU B 1 3 ? -13.258 -24.938 -9.609 1 97.69 3 LEU B N 1
ATOM 3114 C CA . LEU B 1 3 ? -11.93 -24.391 -9.875 1 97.69 3 LEU B CA 1
ATOM 3115 C C . LEU B 1 3 ? -11.922 -22.891 -9.688 1 97.69 3 LEU B C 1
ATOM 3117 O O . LEU B 1 3 ? -12.898 -22.203 -10 1 97.69 3 LEU B O 1
ATOM 3121 N N . TYR B 1 4 ? -10.883 -22.359 -9.148 1 98.5 4 TYR B N 1
ATOM 3122 C CA . TYR B 1 4 ? -10.812 -20.938 -8.883 1 98.5 4 TYR B CA 1
ATOM 3123 C C . TYR B 1 4 ? -9.758 -20.266 -9.766 1 98.5 4 TYR B C 1
ATOM 3125 O O . TYR B 1 4 ? -9.953 -19.141 -10.219 1 98.5 4 TYR B O 1
ATOM 3133 N N . THR B 1 5 ? -8.633 -20.922 -9.992 1 98.75 5 THR B N 1
ATOM 3134 C CA . THR B 1 5 ? -7.551 -20.359 -10.797 1 98.75 5 THR B CA 1
ATOM 3135 C C . THR B 1 5 ? -7.691 -20.781 -12.258 1 98.75 5 THR B C 1
ATOM 3137 O O . THR B 1 5 ? -7.695 -19.938 -13.156 1 98.75 5 THR B O 1
ATOM 3140 N N . LEU B 1 6 ? -7.84 -22.094 -12.477 1 98.31 6 LEU B N 1
ATOM 3141 C CA . LEU B 1 6 ? -8.047 -22.594 -13.828 1 98.31 6 LEU B CA 1
ATOM 3142 C C . LEU B 1 6 ? -9.477 -22.328 -14.289 1 98.31 6 LEU B C 1
ATOM 3144 O O . LEU B 1 6 ? -10.391 -22.234 -13.469 1 98.31 6 LEU B O 1
ATOM 3148 N N . ASP B 1 7 ? -9.633 -22.125 -15.523 1 97.31 7 ASP B N 1
ATOM 3149 C CA . ASP B 1 7 ? -10.93 -21.938 -16.172 1 97.31 7 ASP B CA 1
ATOM 3150 C C . ASP B 1 7 ? -11.414 -23.219 -16.812 1 97.31 7 ASP B C 1
ATOM 3152 O O . ASP B 1 7 ? -10.789 -23.734 -17.75 1 97.31 7 ASP B O 1
ATOM 3156 N N . GLU B 1 8 ? -12.531 -23.719 -16.391 1 96.31 8 GLU B N 1
ATOM 3157 C CA . GLU B 1 8 ? -13.078 -24.953 -16.922 1 96.31 8 GLU B CA 1
ATOM 3158 C C . GLU B 1 8 ? -13.25 -24.875 -18.438 1 96.31 8 GLU B C 1
ATOM 3160 O O . GLU B 1 8 ? -13.094 -25.875 -19.141 1 96.31 8 GLU B O 1
ATOM 3165 N N . THR B 1 9 ? -13.609 -23.703 -18.906 1 96.44 9 THR B N 1
ATOM 3166 C CA . THR B 1 9 ? -13.781 -23.516 -20.344 1 96.44 9 THR B CA 1
ATOM 3167 C C . THR B 1 9 ? -12.469 -23.75 -21.078 1 96.44 9 THR B C 1
ATOM 3169 O O . THR B 1 9 ? -12.453 -24.344 -22.156 1 96.44 9 THR B O 1
ATOM 3172 N N . CYS B 1 10 ? -11.367 -23.297 -20.516 1 97.12 10 CYS B N 1
ATOM 3173 C CA . CYS B 1 10 ? -10.055 -23.516 -21.125 1 97.12 10 CYS B CA 1
ATOM 3174 C C . CYS B 1 10 ? -9.703 -25 -21.141 1 97.12 10 CYS B C 1
ATOM 3176 O O . CYS B 1 10 ? -9.148 -25.5 -22.109 1 97.12 10 CYS B O 1
ATOM 3178 N N . LEU B 1 11 ? -9.992 -25.703 -20.062 1 97.69 11 LEU B N 1
ATOM 3179 C CA . LEU B 1 11 ? -9.711 -27.141 -19.984 1 97.69 11 LEU B CA 1
ATOM 3180 C C . LEU B 1 11 ? -10.555 -27.906 -21 1 97.69 11 LEU B C 1
ATOM 3182 O O . LEU B 1 11 ? -10.07 -28.844 -21.625 1 97.69 11 LEU B O 1
ATOM 3186 N N . GLU B 1 12 ? -11.797 -27.516 -21.172 1 97.12 12 GLU B N 1
ATOM 3187 C CA . GLU B 1 12 ? -12.672 -28.141 -22.156 1 97.12 12 GLU B CA 1
ATOM 3188 C C . GLU B 1 12 ? -12.164 -27.891 -23.578 1 97.12 12 GLU B C 1
ATOM 3190 O O . GLU B 1 12 ? -12.219 -28.781 -24.422 1 97.12 12 GLU B O 1
ATOM 3195 N N . ASN B 1 13 ? -11.727 -26.656 -23.781 1 96.75 13 ASN B N 1
ATOM 3196 C CA . ASN B 1 13 ? -11.125 -26.344 -25.078 1 96.75 13 ASN B CA 1
ATOM 3197 C C . ASN B 1 13 ? -9.93 -27.25 -25.375 1 96.75 13 ASN B C 1
ATOM 3199 O O . ASN B 1 13 ? -9.758 -27.719 -26.5 1 96.75 13 ASN B O 1
ATOM 3203 N N . ALA B 1 14 ? -9.125 -27.438 -24.375 1 97.75 14 ALA B N 1
ATOM 3204 C CA . ALA B 1 14 ? -7.957 -28.297 -24.531 1 97.75 14 ALA B CA 1
ATOM 3205 C C . ALA B 1 14 ? -8.375 -29.734 -24.859 1 97.75 14 ALA B C 1
ATOM 3207 O O . ALA B 1 14 ? -7.789 -30.375 -25.734 1 97.75 14 ALA B O 1
ATOM 3208 N N . ARG B 1 15 ? -9.359 -30.234 -24.188 1 96.25 15 ARG B N 1
ATOM 3209 C CA . ARG B 1 15 ? -9.867 -31.578 -24.469 1 96.25 15 ARG B CA 1
ATOM 3210 C C . ARG B 1 15 ? -10.359 -31.703 -25.906 1 96.25 15 ARG B C 1
ATOM 3212 O O . ARG B 1 15 ? -10.094 -32.688 -26.578 1 96.25 15 ARG B O 1
ATOM 3219 N N . ALA B 1 16 ? -11.102 -30.703 -26.312 1 96.38 16 ALA B N 1
ATOM 3220 C CA . ALA B 1 16 ? -11.617 -30.688 -27.672 1 96.38 16 ALA B CA 1
ATOM 3221 C C . ALA B 1 16 ? -10.484 -30.625 -28.688 1 96.38 16 ALA B C 1
ATOM 3223 O O . ALA B 1 16 ? -10.523 -31.297 -29.719 1 96.38 16 ALA B O 1
ATOM 3224 N N . GLY B 1 17 ? -9.5 -29.797 -28.344 1 95.69 17 GLY B N 1
ATOM 3225 C CA . GLY B 1 17 ? -8.352 -29.672 -29.234 1 95.69 17 GLY B CA 1
ATOM 3226 C C . GLY B 1 17 ? -7.547 -30.953 -29.344 1 95.69 17 GLY B C 1
ATOM 3227 O O . GLY B 1 17 ? -6.988 -31.25 -30.391 1 95.69 17 GLY B O 1
ATOM 3228 N N . LEU B 1 18 ? -7.469 -31.688 -28.328 1 96.31 18 LEU B N 1
ATOM 3229 C CA . LEU B 1 18 ? -6.691 -32.906 -28.266 1 96.31 18 LEU B CA 1
ATOM 3230 C C . LEU B 1 18 ? -7.336 -34 -29.125 1 96.31 18 LEU B C 1
ATOM 3232 O O . LEU B 1 18 ? -6.68 -34.969 -29.484 1 96.31 18 LEU B O 1
ATOM 3236 N N . LYS B 1 19 ? -8.562 -33.844 -29.484 1 94.38 19 LYS B N 1
ATOM 3237 C CA . LYS B 1 19 ? -9.258 -34.812 -30.312 1 94.38 19 LYS B CA 1
ATOM 3238 C C . LYS B 1 19 ? -8.906 -34.625 -31.781 1 94.38 19 LYS B C 1
ATOM 3240 O O . LYS B 1 19 ? -9.141 -35.531 -32.594 1 94.38 19 LYS B O 1
ATOM 3245 N N . GLN B 1 20 ? -8.391 -33.469 -32.062 1 92.75 20 GLN B N 1
ATOM 3246 C CA . GLN B 1 20 ? -8.016 -33.219 -33.438 1 92.75 20 GLN B CA 1
ATOM 3247 C C . GLN B 1 20 ? -6.707 -33.906 -33.781 1 92.75 20 GLN B C 1
ATOM 3249 O O . GLN B 1 20 ? -5.785 -33.969 -32.969 1 92.75 20 GLN B O 1
ATOM 3254 N N . PRO B 1 21 ? -6.691 -34.406 -35.062 1 90 21 PRO B N 1
ATOM 3255 C CA . PRO B 1 21 ? -5.445 -35.031 -35.5 1 90 21 PRO B CA 1
ATOM 3256 C C . PRO B 1 21 ? -4.262 -34.062 -35.5 1 90 21 PRO B C 1
ATOM 3258 O O . PRO B 1 21 ? -4.41 -32.906 -35.906 1 90 21 PRO B O 1
ATOM 3261 N N . PHE B 1 22 ? -3.135 -34.469 -35.062 1 90.06 22 PHE B N 1
ATOM 3262 C CA . PHE B 1 22 ? -1.879 -33.719 -35.062 1 90.06 22 PHE B CA 1
ATOM 3263 C C . PHE B 1 22 ? -1.998 -32.469 -34.188 1 90.06 22 PHE B C 1
ATOM 3265 O O . PHE B 1 22 ? -1.42 -31.438 -34.531 1 90.06 22 PHE B O 1
ATOM 3272 N N . SER B 1 23 ? -2.801 -32.531 -33.219 1 92.31 23 SER B N 1
ATOM 3273 C CA . SER B 1 23 ? -2.941 -31.406 -32.312 1 92.31 23 SER B CA 1
ATOM 3274 C C . SER B 1 23 ? -1.605 -31.031 -31.656 1 92.31 23 SER B C 1
ATOM 3276 O O . SER B 1 23 ? -0.914 -31.906 -31.125 1 92.31 23 SER B O 1
ATOM 3278 N N . PRO B 1 24 ? -1.338 -29.781 -31.75 1 91.25 24 PRO B N 1
ATOM 3279 C CA . PRO B 1 24 ? -0.102 -29.359 -31.094 1 91.25 24 PRO B CA 1
ATOM 3280 C C . PRO B 1 24 ? -0.137 -29.547 -29.578 1 91.25 24 PRO B C 1
ATOM 3282 O O . PRO B 1 24 ? 0.912 -29.578 -28.938 1 91.25 24 PRO B O 1
ATOM 3285 N N . LEU B 1 25 ? -1.301 -29.766 -29 1 96.5 25 LEU B N 1
ATOM 3286 C CA . LEU B 1 25 ? -1.459 -29.938 -27.562 1 96.5 25 LEU B CA 1
ATOM 3287 C C . LEU B 1 25 ? -0.981 -31.312 -27.125 1 96.5 25 LEU B C 1
ATOM 3289 O O . LEU B 1 25 ? -0.782 -31.562 -25.938 1 96.5 25 LEU B O 1
ATOM 3293 N N . GLN B 1 26 ? -0.79 -32.188 -28.094 1 96.31 26 GLN B N 1
ATOM 3294 C CA . GLN B 1 26 ? -0.374 -33.562 -27.766 1 96.31 26 GLN B CA 1
ATOM 3295 C C . GLN B 1 26 ? 1 -33.562 -27.109 1 96.31 26 GLN B C 1
ATOM 3297 O O . GLN B 1 26 ? 1.271 -34.406 -26.25 1 96.31 26 GLN B O 1
ATOM 3302 N N . LEU B 1 27 ? 1.83 -32.656 -27.531 1 96.12 27 LEU B N 1
ATOM 3303 C CA . LEU B 1 27 ? 3.15 -32.562 -26.922 1 96.12 27 LEU B CA 1
ATOM 3304 C C . LEU B 1 27 ? 3.041 -32.25 -25.438 1 96.12 27 LEU B C 1
ATOM 3306 O O . LEU B 1 27 ? 3.727 -32.906 -24.625 1 96.12 27 LEU B O 1
ATOM 3310 N N . ALA B 1 28 ? 2.211 -31.328 -25.094 1 97.5 28 ALA B N 1
ATOM 3311 C CA . ALA B 1 28 ? 2.004 -30.938 -23.703 1 97.5 28 ALA B CA 1
ATOM 3312 C C . ALA B 1 28 ? 1.352 -32.062 -22.922 1 97.5 28 ALA B C 1
ATOM 3314 O O . ALA B 1 28 ? 1.725 -32.344 -21.766 1 97.5 28 ALA B O 1
ATOM 3315 N N . LEU B 1 29 ? 0.385 -32.75 -23.516 1 98.19 29 LEU B N 1
ATOM 3316 C CA . LEU B 1 29 ? -0.289 -33.844 -22.844 1 98.19 29 LEU B CA 1
ATOM 3317 C C . LEU B 1 29 ? 0.676 -35 -22.578 1 98.19 29 LEU B C 1
ATOM 3319 O O . LEU B 1 29 ? 0.669 -35.594 -21.5 1 98.19 29 LEU B O 1
ATOM 3323 N N . SER B 1 30 ? 1.474 -35.312 -23.578 1 97.75 30 SER B N 1
ATOM 3324 C CA . SER B 1 30 ? 2.428 -36.406 -23.438 1 97.75 30 SER B CA 1
ATOM 3325 C C . SER B 1 30 ? 3.408 -36.156 -22.312 1 97.75 30 SER B C 1
ATOM 3327 O O . SER B 1 30 ? 3.693 -37.062 -21.5 1 97.75 30 SER B O 1
ATOM 3329 N N . LYS B 1 31 ? 3.871 -34.969 -22.281 1 98.19 31 LYS B N 1
ATOM 3330 C CA . LYS B 1 31 ? 4.793 -34.625 -21.203 1 98.19 31 LYS B CA 1
ATOM 3331 C C . LYS B 1 31 ? 4.094 -34.656 -19.844 1 98.19 31 LYS B C 1
ATOM 3333 O O . LYS B 1 31 ? 4.648 -35.156 -18.859 1 98.19 31 LYS B O 1
ATOM 3338 N N . LEU B 1 32 ? 2.91 -34.094 -19.781 1 98.56 32 LEU B N 1
ATOM 3339 C CA . LEU B 1 32 ? 2.119 -34.094 -18.547 1 98.56 32 LEU B CA 1
ATOM 3340 C C . LEU B 1 32 ? 1.929 -35.531 -18.016 1 98.56 32 LEU B C 1
ATOM 3342 O O . LEU B 1 32 ? 2.143 -35.781 -16.844 1 98.56 32 LEU B O 1
ATOM 3346 N N . VAL B 1 33 ? 1.554 -36.438 -18.891 1 98.62 33 VAL B N 1
ATOM 3347 C CA . VAL B 1 33 ? 1.253 -37.812 -18.5 1 98.62 33 VAL B CA 1
ATOM 3348 C C . VAL B 1 33 ? 2.535 -38.5 -18.062 1 98.62 33 VAL B C 1
ATOM 3350 O O . VAL B 1 33 ? 2.539 -39.25 -17.094 1 98.62 33 VAL B O 1
ATOM 3353 N N . ALA B 1 34 ? 3.604 -38.25 -18.797 1 98.69 34 ALA B N 1
ATOM 3354 C CA . ALA B 1 34 ? 4.891 -38.844 -18.438 1 98.69 34 ALA B CA 1
ATOM 3355 C C . ALA B 1 34 ? 5.316 -38.406 -17.031 1 98.69 34 ALA B C 1
ATOM 3357 O O . ALA B 1 34 ? 5.781 -39.219 -16.234 1 98.69 34 ALA B O 1
ATOM 3358 N N . GLU B 1 35 ? 5.184 -37.156 -16.781 1 98.69 35 GLU B N 1
ATOM 3359 C CA . GLU B 1 35 ? 5.52 -36.625 -15.461 1 98.69 35 GLU B CA 1
ATOM 3360 C C . GLU B 1 35 ? 4.598 -37.219 -14.391 1 98.69 35 GLU B C 1
ATOM 3362 O O . GLU B 1 35 ? 5.055 -37.562 -13.297 1 98.69 35 GLU B O 1
ATOM 3367 N N . ALA B 1 36 ? 3.332 -37.281 -14.672 1 98.81 36 ALA B N 1
ATOM 3368 C CA . ALA B 1 36 ? 2.355 -37.844 -13.734 1 98.81 36 ALA B CA 1
ATOM 3369 C C . ALA B 1 36 ? 2.664 -39.281 -13.398 1 98.81 36 ALA B C 1
ATOM 3371 O O . ALA B 1 36 ? 2.494 -39.719 -12.258 1 98.81 36 ALA B O 1
ATOM 3372 N N . ASP B 1 37 ? 3.111 -40.031 -14.383 1 98.81 37 ASP B N 1
ATOM 3373 C CA . ASP B 1 37 ? 3.443 -41.438 -14.195 1 98.81 37 ASP B CA 1
ATOM 3374 C C . ASP B 1 37 ? 4.602 -41.594 -13.211 1 98.81 37 ASP B C 1
ATOM 3376 O O . ASP B 1 37 ? 4.625 -42.531 -12.422 1 98.81 37 ASP B O 1
ATOM 3380 N N . ILE B 1 38 ? 5.473 -40.719 -13.344 1 98.62 38 ILE B N 1
ATOM 3381 C CA . ILE B 1 38 ? 6.598 -40.75 -12.414 1 98.62 38 ILE B CA 1
ATOM 3382 C C . ILE B 1 38 ? 6.133 -40.344 -11.023 1 98.62 38 ILE B C 1
ATOM 3384 O O . ILE B 1 38 ? 6.406 -41.062 -10.039 1 98.62 38 ILE B O 1
ATOM 3388 N N . LEU B 1 39 ? 5.387 -39.281 -10.898 1 98.62 39 LEU B N 1
ATOM 3389 C CA . LEU B 1 39 ? 4.98 -38.656 -9.633 1 98.62 39 LEU B CA 1
ATOM 3390 C C . LEU B 1 39 ? 4.066 -39.594 -8.852 1 98.62 39 LEU B C 1
ATOM 3392 O O . LEU B 1 39 ? 4.137 -39.656 -7.621 1 98.62 39 LEU B O 1
ATOM 3396 N N . ARG B 1 40 ? 3.209 -40.344 -9.531 1 98.25 40 ARG B N 1
ATOM 3397 C CA . ARG B 1 40 ? 2.238 -41.188 -8.844 1 98.25 40 ARG B CA 1
ATOM 3398 C C . ARG B 1 40 ? 2.932 -42.344 -8.117 1 98.25 40 ARG B C 1
ATOM 3400 O O . ARG B 1 40 ? 2.354 -42.938 -7.215 1 98.25 40 ARG B O 1
ATOM 3407 N N . ARG B 1 41 ? 4.168 -42.656 -8.5 1 97.25 41 ARG B N 1
ATOM 3408 C CA . ARG B 1 41 ? 4.902 -43.75 -7.898 1 97.25 41 ARG B CA 1
ATOM 3409 C C . ARG B 1 41 ? 5.852 -43.281 -6.812 1 97.25 41 ARG B C 1
ATOM 3411 O O . ARG B 1 41 ? 6.371 -44.062 -6.027 1 97.25 41 ARG B O 1
ATOM 3418 N N . GLU B 1 42 ? 6.023 -42 -6.754 1 97.5 42 GLU B N 1
ATOM 3419 C CA . GLU B 1 42 ? 6.93 -41.406 -5.773 1 97.5 42 GLU B CA 1
ATOM 3420 C C . GLU B 1 42 ? 6.219 -41.156 -4.445 1 97.5 42 GLU B C 1
ATOM 3422 O O . GLU B 1 42 ? 5.008 -40.938 -4.418 1 97.5 42 GLU B O 1
ATOM 3427 N N . ALA B 1 43 ? 7.004 -41.219 -3.377 1 97.5 43 ALA B N 1
ATOM 3428 C CA . ALA B 1 43 ? 6.449 -40.906 -2.061 1 97.5 43 ALA B CA 1
ATOM 3429 C C . ALA B 1 43 ? 6.023 -39.469 -1.965 1 97.5 43 ALA B C 1
ATOM 3431 O O . ALA B 1 43 ? 6.672 -38.562 -2.533 1 97.5 43 ALA B O 1
ATOM 3432 N N . PRO B 1 44 ? 4.934 -39.188 -1.224 1 98.25 44 PRO B N 1
ATOM 3433 C CA . PRO B 1 44 ? 4.488 -37.781 -1.066 1 98.25 44 PRO B CA 1
ATOM 3434 C C . PRO B 1 44 ? 5.512 -36.906 -0.344 1 98.25 44 PRO B C 1
ATOM 3436 O O . PRO B 1 44 ? 6.312 -37.438 0.443 1 98.25 44 PRO B O 1
ATOM 3439 N N . GLU B 1 45 ? 5.473 -35.625 -0.64 1 98.31 45 GLU B N 1
ATOM 3440 C CA . GLU B 1 45 ? 6.293 -34.625 0.025 1 98.31 45 GLU B CA 1
ATOM 3441 C C . GLU B 1 45 ? 5.688 -34.219 1.363 1 98.31 45 GLU B C 1
ATOM 3443 O O . GLU B 1 45 ? 4.465 -34.156 1.51 1 98.31 45 GLU B O 1
ATOM 3448 N N . SER B 1 46 ? 6.535 -33.906 2.318 1 98.62 46 SER B N 1
ATOM 3449 C CA . SER B 1 46 ? 6.074 -33.375 3.598 1 98.62 46 SER B CA 1
ATOM 3450 C C . SER B 1 46 ? 7.109 -32.438 4.207 1 98.62 46 SER B C 1
ATOM 3452 O O . SER B 1 46 ? 8.312 -32.625 4.012 1 98.62 46 SER B O 1
ATOM 3454 N N . VAL B 1 47 ? 6.629 -31.531 5.004 1 98.25 47 VAL B N 1
ATOM 3455 C CA . VAL B 1 47 ? 7.496 -30.578 5.688 1 98.25 47 VAL B CA 1
ATOM 3456 C C . VAL B 1 47 ? 8.352 -31.297 6.723 1 98.25 47 VAL B C 1
ATOM 3458 O O . VAL B 1 47 ? 9.43 -30.828 7.094 1 98.25 47 VAL B O 1
ATOM 3461 N N . VAL B 1 48 ? 7.91 -32.469 7.164 1 98.44 48 VAL B N 1
ATOM 3462 C CA . VAL B 1 48 ? 8.617 -33.156 8.242 1 98.44 48 VAL B CA 1
ATOM 3463 C C . VAL B 1 48 ? 9.828 -33.906 7.68 1 98.44 48 VAL B C 1
ATOM 3465 O O . VAL B 1 48 ? 10.641 -34.438 8.438 1 98.44 48 VAL B O 1
ATOM 3468 N N . HIS B 1 49 ? 9.969 -33.938 6.395 1 97.62 49 HIS B N 1
ATOM 3469 C CA . HIS B 1 49 ? 11.055 -34.656 5.77 1 97.62 49 HIS B CA 1
ATOM 3470 C C . HIS B 1 49 ? 12.312 -33.812 5.66 1 97.62 49 HIS B C 1
ATOM 3472 O O . HIS B 1 49 ? 13.359 -34.281 5.219 1 97.62 49 HIS B O 1
ATOM 3478 N N . LYS B 1 50 ? 12.242 -32.562 6.051 1 96.94 50 LYS B N 1
ATOM 3479 C CA . LYS B 1 50 ? 13.406 -31.672 5.961 1 96.94 50 LYS B CA 1
ATOM 3480 C C . LYS B 1 50 ? 14.477 -32.094 6.969 1 96.94 50 LYS B C 1
ATOM 3482 O O . LYS B 1 50 ? 14.164 -32.656 8.023 1 96.94 50 LYS B O 1
ATOM 3487 N N . LYS B 1 51 ? 15.633 -31.734 6.605 1 96.38 51 LYS B N 1
ATOM 3488 C CA . LYS B 1 51 ? 16.766 -32.094 7.469 1 96.38 51 LYS B CA 1
ATOM 3489 C C . LYS B 1 51 ? 16.922 -31.047 8.586 1 96.38 51 LYS B C 1
ATOM 3491 O O . LYS B 1 51 ? 17.156 -31.422 9.742 1 96.38 51 LYS B O 1
ATOM 3496 N N . LEU B 1 52 ? 16.828 -29.812 8.25 1 95.31 52 LEU B N 1
ATOM 3497 C CA . LEU B 1 52 ? 17.047 -28.75 9.211 1 95.31 52 LEU B CA 1
ATOM 3498 C C . LEU B 1 52 ? 15.742 -28.328 9.875 1 95.31 52 LEU B C 1
ATOM 3500 O O . LEU B 1 52 ? 14.719 -28.188 9.203 1 95.31 52 LEU B O 1
ATOM 3504 N N . ARG B 1 53 ? 15.781 -28.141 11.156 1 95.5 53 ARG B N 1
ATOM 3505 C CA . ARG B 1 53 ? 14.602 -27.688 11.898 1 95.5 53 ARG B CA 1
ATOM 3506 C C . ARG B 1 53 ? 14.648 -26.188 12.133 1 95.5 53 ARG B C 1
ATOM 3508 O O . ARG B 1 53 ? 15.727 -25.609 12.328 1 95.5 53 ARG B O 1
ATOM 3515 N N . PRO B 1 54 ? 13.461 -25.547 12.078 1 96.75 54 PRO B N 1
ATOM 3516 C CA . PRO B 1 54 ? 13.445 -24.141 12.531 1 96.75 54 PRO B CA 1
ATOM 3517 C C . PRO B 1 54 ? 13.711 -24 14.023 1 96.75 54 PRO B C 1
ATOM 3519 O O . PRO B 1 54 ? 13.844 -25 14.734 1 96.75 54 PRO B O 1
ATOM 3522 N N . VAL B 1 55 ? 13.836 -22.781 14.508 1 96.75 55 VAL B N 1
ATOM 3523 C CA . VAL B 1 55 ? 14.188 -22.5 15.898 1 96.75 55 VAL B CA 1
ATOM 3524 C C . VAL B 1 55 ? 13.094 -23.031 16.828 1 96.75 55 VAL B C 1
ATOM 3526 O O . VAL B 1 55 ? 13.344 -23.281 18 1 96.75 55 VAL B O 1
ATOM 35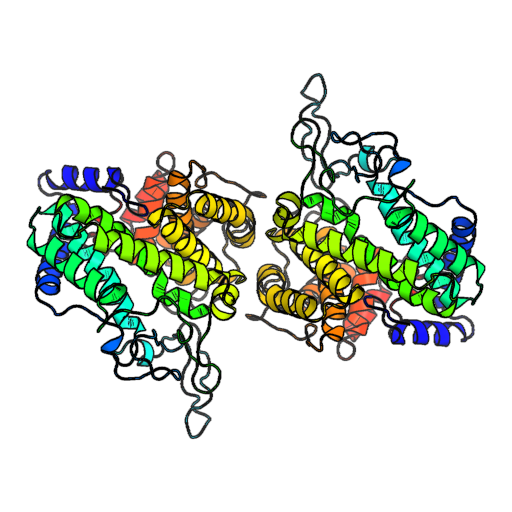29 N N . SER B 1 56 ? 11.883 -23.219 16.344 1 97.12 56 SER B N 1
ATOM 3530 C CA . SER B 1 56 ? 10.797 -23.75 17.156 1 97.12 56 SER B CA 1
ATOM 3531 C C . SER B 1 56 ? 11.078 -25.203 17.562 1 97.12 56 SER B C 1
ATOM 3533 O O . SER B 1 56 ? 10.492 -25.703 18.531 1 97.12 56 SER B O 1
ATOM 3535 N N . GLY B 1 57 ? 11.805 -25.953 16.812 1 97.75 57 GLY B N 1
ATOM 3536 C CA . GLY B 1 57 ? 12.07 -27.375 17.031 1 97.75 57 GLY B CA 1
ATOM 3537 C C . GLY B 1 57 ? 10.984 -28.266 16.469 1 97.75 57 GLY B C 1
ATOM 3538 O O . GLY B 1 57 ? 11.133 -29.5 16.469 1 97.75 57 GLY B O 1
ATOM 3539 N N . ASP B 1 58 ? 9.961 -27.719 15.945 1 98.25 58 ASP B N 1
ATOM 3540 C CA . ASP B 1 58 ? 8.82 -28.484 15.445 1 98.25 58 ASP B CA 1
ATOM 3541 C C . ASP B 1 58 ? 8.984 -28.812 13.961 1 98.25 58 ASP B C 1
ATOM 3543 O O . ASP B 1 58 ? 9.008 -27.906 13.125 1 98.25 58 ASP B O 1
ATOM 3547 N N . ALA B 1 59 ? 9 -30.047 13.602 1 97.94 59 ALA B N 1
ATOM 3548 C CA . ALA B 1 59 ? 9.188 -30.484 12.211 1 97.94 59 ALA B CA 1
ATOM 3549 C C . ALA B 1 59 ? 7.992 -30.078 11.352 1 97.94 59 ALA B C 1
ATOM 3551 O O . ALA B 1 59 ? 8.094 -30.031 10.125 1 97.94 59 ALA B O 1
ATOM 3552 N N . HIS B 1 60 ? 6.898 -29.781 12 1 98.75 60 HIS B N 1
ATOM 3553 C CA . HIS B 1 60 ? 5.684 -29.453 11.273 1 98.75 60 HIS B CA 1
ATOM 3554 C C . HIS B 1 60 ? 5.684 -27.984 10.844 1 98.75 60 HIS B C 1
ATOM 3556 O O . HIS B 1 60 ? 4.848 -27.578 10.039 1 98.75 60 HIS B O 1
ATOM 3562 N N . ASP B 1 61 ? 6.613 -27.203 11.391 1 98.75 61 ASP B N 1
ATOM 3563 C CA . ASP B 1 61 ? 6.734 -25.797 10.992 1 98.75 61 ASP B CA 1
ATOM 3564 C C . ASP B 1 61 ? 7.527 -25.672 9.695 1 98.75 61 ASP B C 1
ATOM 3566 O O . ASP B 1 61 ? 8.609 -26.25 9.562 1 98.75 61 ASP B O 1
ATOM 3570 N N . TYR B 1 62 ? 6.984 -24.984 8.758 1 98.69 62 TYR B N 1
ATOM 3571 C CA . TYR B 1 62 ? 7.676 -24.688 7.512 1 98.69 62 TYR B CA 1
ATOM 3572 C C . TYR B 1 62 ? 8.969 -23.922 7.77 1 98.69 62 TYR B C 1
ATOM 3574 O O . TYR B 1 62 ? 9 -23 8.602 1 98.69 62 TYR B O 1
ATOM 3582 N N . TYR B 1 63 ? 10.008 -24.312 7.09 1 98.38 63 TYR B N 1
ATOM 3583 C CA . TYR B 1 63 ? 11.297 -23.656 7.266 1 98.38 63 TYR B CA 1
ATOM 3584 C C . TYR B 1 63 ? 12 -23.469 5.93 1 98.38 63 TYR B C 1
ATOM 3586 O O . TYR B 1 63 ? 12.141 -24.406 5.148 1 98.38 63 TYR B O 1
ATOM 3594 N N . SER B 1 64 ? 12.398 -22.266 5.648 1 97.88 64 SER B N 1
ATOM 3595 C CA . SER B 1 64 ? 13.188 -21.938 4.461 1 97.88 64 SER B CA 1
ATOM 3596 C C . SER B 1 64 ? 14.148 -20.781 4.727 1 97.88 64 SER B C 1
ATOM 3598 O O . SER B 1 64 ? 14.016 -20.078 5.727 1 97.88 64 SER B O 1
ATOM 3600 N N . LEU B 1 65 ? 15.141 -20.688 3.877 1 96.19 65 LEU B N 1
ATOM 3601 C CA . LEU B 1 65 ? 16.109 -19.609 3.939 1 96.19 65 LEU B CA 1
ATOM 3602 C C . LEU B 1 65 ? 15.828 -18.562 2.881 1 96.19 65 LEU B C 1
ATOM 3604 O O . LEU B 1 65 ? 15.242 -18.859 1.838 1 96.19 65 LEU B O 1
ATOM 3608 N N . GLY B 1 66 ? 16.234 -17.328 3.215 1 95.5 66 GLY B N 1
ATOM 3609 C CA . GLY B 1 66 ? 16.094 -16.281 2.221 1 95.5 66 GLY B CA 1
ATOM 3610 C C . GLY B 1 66 ? 16.797 -16.594 0.911 1 95.5 66 GLY B C 1
ATOM 3611 O O . GLY B 1 66 ? 18 -16.891 0.892 1 95.5 66 GLY B O 1
ATOM 3612 N N . THR B 1 67 ? 16.031 -16.516 -0.145 1 93.06 67 THR B N 1
ATOM 3613 C CA . THR B 1 67 ? 16.469 -16.969 -1.459 1 93.06 67 THR B CA 1
ATOM 3614 C C . THR B 1 67 ? 17.734 -16.25 -1.9 1 93.06 67 THR B C 1
ATOM 3616 O O . THR B 1 67 ? 18.625 -16.859 -2.49 1 93.06 67 THR B O 1
ATOM 3619 N N . TYR B 1 68 ? 17.859 -14.945 -1.548 1 92.94 68 TYR B N 1
ATOM 3620 C CA . TYR B 1 68 ? 18.953 -14.125 -2.059 1 92.94 68 TYR B CA 1
ATOM 3621 C C . TYR B 1 68 ? 19.922 -13.758 -0.944 1 92.94 68 TYR B C 1
ATOM 3623 O O . TYR B 1 68 ? 20.641 -12.773 -1.048 1 92.94 68 TYR B O 1
ATOM 3631 N N . TRP B 1 69 ? 19.922 -14.508 0.134 1 94.69 69 TRP B N 1
ATOM 3632 C CA . TRP B 1 69 ? 20.812 -14.25 1.251 1 94.69 69 TRP B CA 1
ATOM 3633 C C . TRP B 1 69 ? 21.938 -15.289 1.306 1 94.69 69 TRP B C 1
ATOM 3635 O O . TRP B 1 69 ? 21.656 -16.5 1.326 1 94.69 69 TRP B O 1
ATOM 3645 N N . TRP B 1 70 ? 23.125 -14.82 1.387 1 95.5 70 TRP B N 1
ATOM 3646 C CA . TRP B 1 70 ? 24.344 -15.633 1.271 1 95.5 70 TRP B CA 1
ATOM 3647 C C . TRP B 1 70 ? 25.219 -15.477 2.506 1 95.5 70 TRP B C 1
ATOM 3649 O O . TRP B 1 70 ? 25.172 -14.445 3.182 1 95.5 70 TRP B O 1
ATOM 3659 N N . PRO B 1 71 ? 26 -16.547 2.738 1 94.5 71 PRO B N 1
ATOM 3660 C CA . PRO B 1 71 ? 27.016 -16.344 3.779 1 94.5 71 PRO B CA 1
ATOM 3661 C C . PRO B 1 71 ? 27.922 -15.141 3.498 1 94.5 71 PRO B C 1
ATOM 3663 O O . PRO B 1 71 ? 28.281 -14.898 2.346 1 94.5 71 PRO B O 1
ATOM 3666 N N . ASN B 1 72 ? 28.219 -14.453 4.57 1 94.94 72 ASN B N 1
ATOM 3667 C CA . ASN B 1 72 ? 29.109 -13.305 4.469 1 94.94 72 ASN B CA 1
ATOM 3668 C C . ASN B 1 72 ? 30.562 -13.734 4.355 1 94.94 72 ASN B C 1
ATOM 3670 O O . ASN B 1 72 ? 31.156 -14.211 5.328 1 94.94 72 ASN B O 1
ATOM 3674 N N . PRO B 1 73 ? 31.203 -13.539 3.289 1 92.5 73 PRO B N 1
ATOM 3675 C CA . PRO B 1 73 ? 32.594 -14.016 3.121 1 92.5 73 PRO B CA 1
ATOM 3676 C C . PRO B 1 73 ? 33.594 -13.25 3.99 1 92.5 73 PRO B C 1
ATOM 3678 O O . PRO B 1 73 ? 34.688 -13.727 4.215 1 92.5 73 PRO B O 1
ATOM 3681 N N . ARG B 1 74 ? 33.188 -12.188 4.566 1 93.19 74 ARG B N 1
ATOM 3682 C CA . ARG B 1 74 ? 34.094 -11.344 5.344 1 93.19 74 ARG B CA 1
ATOM 3683 C C . ARG B 1 74 ? 34 -11.656 6.836 1 93.19 74 ARG B C 1
ATOM 3685 O O . ARG B 1 74 ? 34.656 -11.008 7.656 1 93.19 74 ARG B O 1
ATOM 3692 N N . ARG B 1 75 ? 33.125 -12.578 7.051 1 91 75 ARG B N 1
ATOM 3693 C CA . ARG B 1 75 ? 32.906 -12.938 8.445 1 91 75 ARG B CA 1
ATOM 3694 C C . ARG B 1 75 ? 33.281 -14.398 8.695 1 91 75 ARG B C 1
ATOM 3696 O O . ARG B 1 75 ? 33.031 -15.258 7.855 1 91 75 ARG B O 1
ATOM 3703 N N . PRO B 1 76 ? 34 -14.656 9.766 1 89.31 76 PRO B N 1
ATOM 3704 C CA . PRO B 1 76 ? 34.531 -15.992 10.055 1 89.31 76 PRO B CA 1
ATOM 3705 C C . PRO B 1 76 ? 33.438 -17.062 9.977 1 89.31 76 PRO B C 1
ATOM 3707 O O . PRO B 1 76 ? 33.656 -18.125 9.398 1 89.31 76 PRO B O 1
ATOM 3710 N N . ASN B 1 77 ? 32.25 -17 10.516 1 92.25 77 ASN B N 1
ATOM 3711 C CA . ASN B 1 77 ? 31.219 -18.031 10.484 1 92.25 77 ASN B CA 1
ATOM 3712 C C . ASN B 1 77 ? 30.172 -17.719 9.43 1 92.25 77 ASN B C 1
ATOM 3714 O O . ASN B 1 77 ? 29.125 -18.375 9.383 1 92.25 77 ASN B O 1
ATOM 3718 N N . GLY B 1 78 ? 30.5 -16.766 8.578 1 94.12 78 GLY B N 1
ATOM 3719 C CA . GLY B 1 78 ? 29.625 -16.406 7.469 1 94.12 78 GLY B CA 1
ATOM 3720 C C . GLY B 1 78 ? 28.406 -15.625 7.906 1 94.12 78 GLY B C 1
ATOM 3721 O O . GLY B 1 78 ? 27.516 -15.359 7.098 1 94.12 78 GLY B O 1
ATOM 3722 N N . LEU B 1 79 ? 28.375 -15.359 9.25 1 93.62 79 LEU B N 1
ATOM 3723 C CA . LEU B 1 79 ? 27.188 -14.688 9.773 1 93.62 79 LEU B CA 1
ATOM 3724 C C . LEU B 1 79 ? 27.5 -13.234 10.125 1 93.62 79 LEU B C 1
ATOM 3726 O O . LEU B 1 79 ? 28.609 -12.922 10.578 1 93.62 79 LEU B O 1
ATOM 3730 N N . PRO B 1 80 ? 26.531 -12.352 9.898 1 95.69 80 PRO B N 1
ATOM 3731 C CA . PRO B 1 80 ? 25.188 -12.547 9.32 1 95.69 80 PRO B CA 1
ATOM 3732 C C . PRO B 1 80 ? 25.234 -12.68 7.797 1 95.69 80 PRO B C 1
ATOM 3734 O O . PRO B 1 80 ? 26.156 -12.18 7.152 1 95.69 80 PRO B O 1
ATOM 3737 N N . TYR B 1 81 ? 24.266 -13.406 7.242 1 95.62 81 TYR B N 1
ATOM 3738 C CA . TYR B 1 81 ? 24.141 -13.523 5.793 1 95.62 81 TYR B CA 1
ATOM 3739 C C . TYR B 1 81 ? 23.969 -12.156 5.145 1 95.62 81 TYR B C 1
ATOM 3741 O O . TYR B 1 81 ? 23.516 -11.211 5.789 1 95.62 81 TYR B O 1
ATOM 3749 N N . ILE B 1 82 ? 24.406 -12.039 3.934 1 95.06 82 ILE B N 1
ATOM 3750 C CA . ILE B 1 82 ? 24.266 -10.789 3.191 1 95.06 82 ILE B CA 1
ATOM 3751 C C . ILE B 1 82 ? 23.422 -11.023 1.948 1 95.06 82 ILE B C 1
ATOM 3753 O O . ILE B 1 82 ? 23.375 -12.125 1.404 1 95.06 82 ILE B O 1
ATOM 3757 N N . ARG B 1 83 ? 22.734 -9.969 1.537 1 93.06 83 ARG B N 1
ATOM 3758 C CA . ARG B 1 83 ? 21.781 -10.07 0.439 1 93.06 83 ARG B CA 1
ATOM 3759 C C . ARG B 1 83 ? 22.484 -9.906 -0.909 1 93.06 83 ARG B C 1
ATOM 3761 O O . ARG B 1 83 ? 23.359 -9.055 -1.063 1 93.06 83 ARG B O 1
ATOM 3768 N N . ARG B 1 84 ? 22.156 -10.734 -1.853 1 91.94 84 ARG B N 1
ATOM 3769 C CA . ARG B 1 84 ? 22.547 -10.641 -3.256 1 91.94 84 ARG B CA 1
ATOM 3770 C C . ARG B 1 84 ? 21.344 -10.836 -4.172 1 91.94 84 ARG B C 1
ATOM 3772 O O . ARG B 1 84 ? 21.125 -11.938 -4.688 1 91.94 84 ARG B O 1
ATOM 3779 N N . ASP B 1 85 ? 20.656 -9.781 -4.469 1 89.31 85 ASP B N 1
ATOM 3780 C CA . ASP B 1 85 ? 19.406 -9.836 -5.211 1 89.31 85 ASP B CA 1
ATOM 3781 C C . ASP B 1 85 ? 19.609 -10.469 -6.59 1 89.31 85 ASP B C 1
ATOM 3783 O O . ASP B 1 85 ? 20.547 -10.109 -7.301 1 89.31 85 ASP B O 1
ATOM 3787 N N . GLY B 1 86 ? 18.812 -11.336 -6.883 1 88.19 86 GLY B N 1
ATOM 3788 C CA . GLY B 1 86 ? 18.844 -11.977 -8.188 1 88.19 86 GLY B CA 1
ATOM 3789 C C . GLY B 1 86 ? 19.766 -13.172 -8.242 1 88.19 86 GLY B C 1
ATOM 3790 O O . GLY B 1 86 ? 19.766 -13.922 -9.219 1 88.19 86 GLY B O 1
ATOM 3791 N N . HIS B 1 87 ? 20.531 -13.359 -7.188 1 91.25 87 HIS B N 1
ATOM 3792 C CA . HIS B 1 87 ? 21.406 -14.516 -7.094 1 91.25 87 HIS B CA 1
ATOM 3793 C C . HIS B 1 87 ? 20.891 -15.523 -6.07 1 91.25 87 HIS B C 1
ATOM 3795 O O . HIS B 1 87 ? 21.031 -15.32 -4.863 1 91.25 87 HIS B O 1
ATOM 3801 N N . VAL B 1 88 ? 20.438 -16.578 -6.559 1 92.19 88 VAL B N 1
ATOM 3802 C CA . VAL B 1 88 ? 19.828 -17.594 -5.699 1 92.19 88 VAL B CA 1
ATOM 3803 C C . VAL B 1 88 ? 20.906 -18.328 -4.914 1 92.19 88 VAL B C 1
ATOM 3805 O O . VAL B 1 88 ? 21.906 -18.766 -5.484 1 92.19 88 VAL B O 1
ATOM 3808 N N . ASN B 1 89 ? 20.75 -18.375 -3.578 1 93.19 89 ASN B N 1
ATOM 3809 C CA . ASN B 1 89 ? 21.594 -19.219 -2.73 1 93.19 89 ASN B CA 1
ATOM 3810 C C . ASN B 1 89 ? 21.281 -20.703 -2.934 1 93.19 89 ASN B C 1
ATOM 3812 O O . ASN B 1 89 ? 20.172 -21.156 -2.645 1 93.19 89 ASN B O 1
ATOM 3816 N N . PRO B 1 90 ? 22.203 -21.438 -3.348 1 92.88 90 PRO B N 1
ATOM 3817 C CA . PRO B 1 90 ? 21.938 -22.844 -3.637 1 92.88 90 PRO B CA 1
ATOM 3818 C C . PRO B 1 90 ? 21.438 -23.609 -2.416 1 92.88 90 PRO B C 1
ATOM 3820 O O . PRO B 1 90 ? 20.75 -24.625 -2.561 1 92.88 90 PRO B O 1
ATOM 3823 N N . GLN B 1 91 ? 21.703 -23.125 -1.286 1 90.19 91 GLN B N 1
ATOM 3824 C CA . GLN B 1 91 ? 21.219 -23.766 -0.069 1 90.19 91 GLN B CA 1
ATOM 3825 C C . GLN B 1 91 ? 19.703 -23.75 -0.011 1 90.19 91 GLN B C 1
ATOM 3827 O O . GLN B 1 91 ? 19.094 -24.562 0.689 1 90.19 91 GLN B O 1
ATOM 3832 N N . CYS B 1 92 ? 19.109 -22.859 -0.755 1 89.62 92 CYS B N 1
ATOM 3833 C CA . CYS B 1 92 ? 17.656 -22.734 -0.753 1 89.62 92 CYS B CA 1
ATOM 3834 C C . CYS B 1 92 ? 17.016 -23.734 -1.702 1 89.62 92 CYS B C 1
ATOM 3836 O O . CYS B 1 92 ? 15.805 -23.953 -1.655 1 89.62 92 CYS B O 1
ATOM 3838 N N . GLU B 1 93 ? 17.797 -24.359 -2.467 1 90.12 93 GLU B N 1
ATOM 3839 C CA . GLU B 1 93 ? 17.25 -25.219 -3.514 1 90.12 93 GLU B CA 1
ATOM 3840 C C . GLU B 1 93 ? 17.422 -26.703 -3.166 1 90.12 93 GLU B C 1
ATOM 3842 O O . GLU B 1 93 ? 16.938 -27.578 -3.885 1 90.12 93 GLU B O 1
ATOM 3847 N N . ASN B 1 94 ? 18.094 -26.938 -2.082 1 90.12 94 ASN B N 1
ATOM 3848 C CA . ASN B 1 94 ? 18.266 -28.328 -1.703 1 90.12 94 ASN B CA 1
ATOM 3849 C C . ASN B 1 94 ? 17.141 -28.812 -0.8 1 90.12 94 ASN B C 1
ATOM 3851 O O . ASN B 1 94 ? 16.109 -28.141 -0.667 1 90.12 94 ASN B O 1
ATOM 3855 N N . ASN B 1 95 ? 17.266 -30.016 -0.263 1 93.12 95 ASN B N 1
ATOM 3856 C CA . ASN B 1 95 ? 16.188 -30.625 0.492 1 93.12 95 ASN B CA 1
ATOM 3857 C C . ASN B 1 95 ? 16.375 -30.438 1.995 1 93.12 95 ASN B C 1
ATOM 3859 O O . ASN B 1 95 ? 15.688 -31.078 2.795 1 93.12 95 ASN B O 1
ATOM 3863 N N . ASP B 1 96 ? 17.281 -29.547 2.32 1 95.06 96 ASP B N 1
ATOM 3864 C CA . ASP B 1 96 ? 17.516 -29.328 3.744 1 95.06 96 ASP B CA 1
ATOM 3865 C C . ASP B 1 96 ? 16.406 -28.484 4.359 1 95.06 96 ASP B C 1
ATOM 3867 O O . ASP B 1 96 ? 16.172 -28.562 5.566 1 95.06 96 ASP B O 1
ATOM 3871 N N . THR B 1 97 ? 15.828 -27.688 3.537 1 96.5 97 THR B N 1
ATOM 3872 C CA . THR B 1 97 ? 14.695 -26.875 3.941 1 96.5 97 THR B CA 1
ATOM 3873 C C . THR B 1 97 ? 13.484 -27.156 3.057 1 96.5 97 THR B C 1
ATOM 3875 O O . THR B 1 97 ? 13.469 -28.141 2.311 1 96.5 97 THR B O 1
ATOM 3878 N N . ASP B 1 98 ? 12.461 -26.328 3.174 1 97.88 98 ASP B N 1
ATOM 3879 C CA . ASP B 1 98 ? 11.18 -26.734 2.615 1 97.88 98 ASP B CA 1
ATOM 3880 C C . ASP B 1 98 ? 10.906 -26.031 1.285 1 97.88 98 ASP B C 1
ATOM 3882 O O . ASP B 1 98 ? 9.93 -26.344 0.6 1 97.88 98 ASP B O 1
ATOM 3886 N N . THR B 1 99 ? 11.75 -25.125 0.809 1 96.56 99 THR B N 1
ATOM 3887 C CA . THR B 1 99 ? 11.445 -24.281 -0.351 1 96.56 99 THR B CA 1
ATOM 3888 C C . THR B 1 99 ? 11.203 -25.156 -1.585 1 96.56 99 THR B C 1
ATOM 3890 O O . THR B 1 99 ? 10.164 -25.031 -2.24 1 96.56 99 THR B O 1
ATOM 3893 N N . SER B 1 100 ? 12.172 -26 -1.904 1 96.38 100 SER B N 1
ATOM 3894 C CA . SER B 1 100 ? 12.023 -26.859 -3.082 1 96.38 100 SER B CA 1
ATOM 3895 C C . SER B 1 100 ? 10.898 -27.875 -2.893 1 96.38 100 SER B C 1
ATOM 3897 O O . SER B 1 100 ? 10.203 -28.219 -3.848 1 96.38 100 SER B O 1
ATOM 3899 N N . ARG B 1 101 ? 10.711 -28.297 -1.706 1 97.38 101 ARG B N 1
ATOM 3900 C CA . ARG B 1 101 ? 9.727 -29.328 -1.396 1 97.38 101 ARG B CA 1
ATOM 3901 C C . ARG B 1 101 ? 8.305 -28.812 -1.628 1 97.38 101 ARG B C 1
ATOM 3903 O O . ARG B 1 101 ? 7.461 -29.516 -2.17 1 97.38 101 ARG B O 1
ATOM 3910 N N . ILE B 1 102 ? 8.031 -27.594 -1.154 1 98.25 102 ILE B N 1
ATOM 3911 C CA . ILE B 1 102 ? 6.676 -27.078 -1.314 1 98.25 102 ILE B CA 1
ATOM 3912 C C . ILE B 1 102 ? 6.387 -26.844 -2.795 1 98.25 102 ILE B C 1
ATOM 3914 O O . ILE B 1 102 ? 5.258 -27.016 -3.25 1 98.25 102 ILE B O 1
ATOM 3918 N N . ILE B 1 103 ? 7.371 -26.406 -3.551 1 97.75 103 ILE B N 1
ATOM 3919 C CA . ILE B 1 103 ? 7.203 -26.219 -4.988 1 97.75 103 ILE B CA 1
ATOM 3920 C C . ILE B 1 103 ? 6.887 -27.562 -5.648 1 97.75 103 ILE B C 1
ATOM 3922 O O . ILE B 1 103 ? 5.914 -27.672 -6.398 1 97.75 103 ILE B O 1
ATOM 3926 N N . ARG B 1 104 ? 7.676 -28.578 -5.297 1 98 104 ARG B N 1
ATOM 3927 C CA . ARG B 1 104 ? 7.441 -29.922 -5.848 1 98 104 ARG B CA 1
ATOM 3928 C C . ARG B 1 104 ? 6.062 -30.438 -5.445 1 98 104 ARG B C 1
ATOM 3930 O O . ARG B 1 104 ? 5.375 -31.062 -6.25 1 98 104 ARG B O 1
ATOM 3937 N N . MET B 1 105 ? 5.727 -30.203 -4.215 1 98.75 105 MET B N 1
ATOM 3938 C CA . MET B 1 105 ? 4.426 -30.656 -3.723 1 98.75 105 MET B CA 1
ATOM 3939 C C . MET B 1 105 ? 3.293 -30.016 -4.516 1 98.75 105 MET B C 1
ATOM 3941 O O . MET B 1 105 ? 2.377 -30.703 -4.969 1 98.75 105 MET B O 1
ATOM 3945 N N . CYS B 1 106 ? 3.309 -28.688 -4.699 1 98.81 106 CYS B N 1
ATOM 3946 C CA . CYS B 1 106 ? 2.271 -27.984 -5.434 1 98.81 106 CYS B CA 1
ATOM 3947 C C . CYS B 1 106 ? 2.213 -28.438 -6.883 1 98.81 106 CYS B C 1
ATOM 3949 O O . CYS B 1 106 ? 1.134 -28.734 -7.402 1 98.81 106 CYS B O 1
ATOM 3951 N N . GLU B 1 107 ? 3.367 -28.531 -7.512 1 98.56 107 GLU B N 1
ATOM 3952 C CA . GLU B 1 107 ? 3.439 -28.969 -8.898 1 98.56 107 GLU B CA 1
ATOM 3953 C C . GLU B 1 107 ? 2.953 -30.406 -9.055 1 98.56 107 GLU B C 1
ATOM 3955 O O . GLU B 1 107 ? 2.283 -30.734 -10.039 1 98.56 107 GLU B O 1
ATOM 3960 N N . ARG B 1 108 ? 3.336 -31.234 -8.125 1 98.69 108 ARG B N 1
ATOM 3961 C CA . ARG B 1 108 ? 2.879 -32.625 -8.102 1 98.69 108 ARG B CA 1
ATOM 3962 C C . ARG B 1 108 ? 1.356 -32.688 -8.078 1 98.69 108 ARG B C 1
ATOM 3964 O O . ARG B 1 108 ? 0.751 -33.438 -8.859 1 98.69 108 ARG B O 1
ATOM 3971 N N . CYS B 1 109 ? 0.771 -31.969 -7.191 1 98.88 109 CYS B N 1
ATOM 3972 C CA . CYS B 1 109 ? -0.684 -31.938 -7.094 1 98.88 109 CYS B CA 1
ATOM 3973 C C . CYS B 1 109 ? -1.312 -31.547 -8.422 1 98.88 109 CYS B C 1
ATOM 3975 O O . CYS B 1 109 ? -2.154 -32.25 -8.961 1 98.88 109 CYS B O 1
ATOM 3977 N N . LEU B 1 110 ? -0.874 -30.438 -8.984 1 98.88 110 LEU B N 1
ATOM 3978 C CA . LEU B 1 110 ? -1.485 -29.938 -10.203 1 98.88 110 LEU B CA 1
ATOM 3979 C C . LEU B 1 110 ? -1.279 -30.906 -11.359 1 98.88 110 LEU B C 1
ATOM 3981 O O . LEU B 1 110 ? -2.201 -31.156 -12.141 1 98.88 110 LEU B O 1
ATOM 3985 N N . THR B 1 111 ? -0.04 -31.406 -11.445 1 98.88 111 THR B N 1
ATOM 3986 C CA . THR B 1 111 ? 0.265 -32.344 -12.516 1 98.88 111 THR B CA 1
ATOM 3987 C C . THR B 1 111 ? -0.648 -33.594 -12.43 1 98.88 111 THR B C 1
ATOM 3989 O O . THR B 1 111 ? -1.241 -34 -13.43 1 98.88 111 THR B O 1
ATOM 3992 N N . LEU B 1 112 ? -0.791 -34.188 -11.289 1 98.94 112 LEU B N 1
ATOM 3993 C CA . LEU B 1 112 ? -1.623 -35.344 -11.086 1 98.94 112 LEU B CA 1
ATOM 3994 C C . LEU B 1 112 ? -3.096 -35.031 -11.312 1 98.94 112 LEU B C 1
ATOM 3996 O O . LEU B 1 112 ? -3.826 -35.812 -11.914 1 98.94 112 LEU B O 1
ATOM 4000 N N . GLY B 1 113 ? -3.506 -33.906 -10.797 1 98.81 113 GLY B N 1
ATOM 4001 C CA . GLY B 1 113 ? -4.879 -33.469 -11.031 1 98.81 113 GLY B CA 1
ATOM 4002 C C . GLY B 1 113 ? -5.219 -33.312 -12.5 1 98.81 113 GLY B C 1
ATOM 4003 O O . GLY B 1 113 ? -6.258 -33.812 -12.953 1 98.81 113 GLY B O 1
ATOM 4004 N N . LEU B 1 114 ? -4.344 -32.656 -13.234 1 98.81 114 LEU B N 1
ATOM 4005 C CA . LEU B 1 114 ? -4.551 -32.469 -14.664 1 98.81 114 LEU B CA 1
ATOM 4006 C C . LEU B 1 114 ? -4.5 -33.781 -15.406 1 98.81 114 LEU B C 1
ATOM 4008 O O . LEU B 1 114 ? -5.262 -34 -16.344 1 98.81 114 LEU B O 1
ATOM 4012 N N . ALA B 1 115 ? -3.564 -34.656 -15.016 1 98.81 115 ALA B N 1
ATOM 4013 C CA . ALA B 1 115 ? -3.496 -35.969 -15.648 1 98.81 115 ALA B CA 1
ATOM 4014 C C . ALA B 1 115 ? -4.809 -36.719 -15.477 1 98.81 115 ALA B C 1
ATOM 4016 O O . ALA B 1 115 ? -5.305 -37.344 -16.422 1 98.81 115 ALA B O 1
ATOM 4017 N N . TRP B 1 116 ? -5.344 -36.719 -14.289 1 98.56 116 TRP B N 1
ATOM 4018 C CA . TRP B 1 116 ? -6.656 -37.344 -14.07 1 98.56 116 TRP B CA 1
ATOM 4019 C C . TRP B 1 116 ? -7.703 -36.719 -14.992 1 98.56 116 TRP B C 1
ATOM 4021 O O . TRP B 1 116 ? -8.453 -37.438 -15.648 1 98.56 116 TRP B O 1
ATOM 4031 N N . TYR B 1 117 ? -7.746 -35.406 -15.055 1 98.19 117 TYR B N 1
ATOM 4032 C CA . TYR B 1 117 ? -8.758 -34.719 -15.844 1 98.19 117 TYR B CA 1
ATOM 4033 C C . TYR B 1 117 ? -8.688 -35.125 -17.312 1 98.19 117 TYR B C 1
ATOM 4035 O O . TYR B 1 117 ? -9.719 -35.344 -17.938 1 98.19 117 TYR B O 1
ATOM 4043 N N . PHE B 1 118 ? -7.484 -35.25 -17.875 1 98.06 118 PHE B N 1
ATOM 4044 C CA . PHE B 1 118 ? -7.332 -35.406 -19.312 1 98.06 118 PHE B CA 1
ATOM 4045 C C . PHE B 1 118 ? -7.352 -36.906 -19.688 1 98.06 118 PHE B C 1
ATOM 4047 O O . PHE B 1 118 ? -7.652 -37.25 -20.828 1 98.06 118 PHE B O 1
ATOM 4054 N N . THR B 1 119 ? -7.043 -37.844 -18.719 1 97.62 119 THR B N 1
ATOM 4055 C CA . THR B 1 119 ? -6.895 -39.219 -19.094 1 97.62 119 THR B CA 1
ATOM 4056 C C . THR B 1 119 ? -8.008 -40.062 -18.484 1 97.62 119 THR B C 1
ATOM 4058 O O . THR B 1 119 ? -8.281 -41.188 -18.953 1 97.62 119 THR B O 1
ATOM 4061 N N . GLY B 1 120 ? -8.539 -39.625 -17.328 1 97.62 120 GLY B N 1
ATOM 4062 C CA . GLY B 1 120 ? -9.562 -40.375 -16.641 1 97.62 120 GLY B CA 1
ATOM 4063 C C . GLY B 1 120 ? -9.008 -41.531 -15.805 1 97.62 120 GLY B C 1
ATOM 4064 O O . GLY B 1 120 ? -9.758 -42.344 -15.266 1 97.62 120 GLY B O 1
ATOM 4065 N N . GLN B 1 121 ? -7.738 -41.562 -15.688 1 98.31 121 GLN B N 1
ATOM 4066 C CA . GLN B 1 121 ? -7.129 -42.625 -14.914 1 98.31 121 GLN B CA 1
ATOM 4067 C C . GLN B 1 121 ? -7.137 -42.312 -13.422 1 98.31 121 GLN B C 1
ATOM 4069 O O . GLN B 1 121 ? -6.371 -41.469 -12.961 1 98.31 121 GLN B O 1
ATOM 4074 N N . ARG B 1 122 ? -7.797 -43.062 -12.633 1 98.12 122 ARG B N 1
ATOM 4075 C CA . ARG B 1 122 ? -8.117 -42.781 -11.242 1 98.12 122 ARG B CA 1
ATOM 4076 C C . ARG B 1 122 ? -6.863 -42.781 -10.375 1 98.12 122 ARG B C 1
ATOM 4078 O O . ARG B 1 122 ? -6.824 -42.156 -9.32 1 98.12 122 ARG B O 1
ATOM 4085 N N . GLN B 1 123 ? -5.855 -43.531 -10.797 1 98.38 123 GLN B N 1
ATOM 4086 C CA . GLN B 1 123 ? -4.625 -43.625 -10.023 1 98.38 123 GLN B CA 1
ATOM 4087 C C . GLN B 1 123 ? -3.979 -42.25 -9.836 1 98.38 123 GLN B C 1
ATOM 4089 O O . GLN B 1 123 ? -3.336 -42 -8.82 1 98.38 123 GLN B O 1
ATOM 4094 N N . TYR B 1 124 ? -4.125 -41.375 -10.812 1 98.88 124 TYR B N 1
ATOM 4095 C CA . TYR B 1 124 ? -3.586 -40 -10.688 1 98.88 124 TYR B CA 1
ATOM 4096 C C . TYR B 1 124 ? -4.32 -39.25 -9.602 1 98.88 124 TYR B C 1
ATOM 4098 O O . TYR B 1 124 ? -3.695 -38.562 -8.781 1 98.88 124 TYR B O 1
ATOM 4106 N N . ALA B 1 125 ? -5.637 -39.344 -9.57 1 98.81 125 ALA B N 1
ATOM 4107 C CA . ALA B 1 125 ? -6.438 -38.656 -8.555 1 98.81 125 ALA B CA 1
ATOM 4108 C C . ALA B 1 125 ? -6.105 -39.188 -7.16 1 98.81 125 ALA B C 1
ATOM 4110 O O . ALA B 1 125 ? -6.016 -38.438 -6.199 1 98.81 125 ALA B O 1
ATOM 4111 N N . GLN B 1 126 ? -5.941 -40.5 -7.062 1 98.75 126 GLN B N 1
ATOM 4112 C CA . GLN B 1 126 ? -5.605 -41.125 -5.789 1 98.75 126 GLN B CA 1
ATOM 4113 C C . GLN B 1 126 ? -4.262 -40.625 -5.266 1 98.75 126 GLN B C 1
ATOM 4115 O O . GLN B 1 126 ? -4.125 -40.344 -4.078 1 98.75 126 GLN B O 1
ATOM 4120 N N . ALA B 1 127 ? -3.336 -40.594 -6.191 1 98.88 127 ALA B N 1
ATOM 4121 C CA . ALA B 1 127 ? -2.012 -40.094 -5.809 1 98.88 127 ALA B CA 1
ATOM 4122 C C . ALA B 1 127 ? -2.062 -38.656 -5.371 1 98.88 127 ALA B C 1
ATOM 4124 O O . ALA B 1 127 ? -1.377 -38.25 -4.426 1 98.88 127 ALA B O 1
ATOM 4125 N N . ALA B 1 128 ? -2.822 -37.812 -6.082 1 98.94 128 ALA B N 1
ATOM 4126 C CA . ALA B 1 128 ? -2.986 -36.406 -5.707 1 98.94 128 ALA B CA 1
ATOM 4127 C C . ALA B 1 128 ? -3.592 -36.281 -4.312 1 98.94 128 ALA B C 1
ATOM 4129 O O . ALA B 1 128 ? -3.125 -35.469 -3.498 1 98.94 128 ALA B O 1
ATOM 4130 N N . ALA B 1 129 ? -4.594 -37.094 -4.031 1 98.88 129 ALA B N 1
ATOM 4131 C CA . ALA B 1 129 ? -5.254 -37.062 -2.729 1 98.88 129 ALA B CA 1
ATOM 4132 C C . ALA B 1 129 ? -4.281 -37.438 -1.617 1 98.88 129 ALA B C 1
ATOM 4134 O O . ALA B 1 129 ? -4.297 -36.875 -0.534 1 98.88 129 ALA B O 1
ATOM 4135 N N . GLN B 1 130 ? -3.514 -38.469 -1.93 1 98.81 130 GLN B N 1
ATOM 4136 C CA . GLN B 1 130 ? -2.518 -38.906 -0.958 1 98.81 130 GLN B CA 1
ATOM 4137 C C . GLN B 1 130 ? -1.538 -37.781 -0.629 1 98.81 130 GLN B C 1
ATOM 4139 O O . GLN B 1 130 ? -1.218 -37.531 0.54 1 98.81 130 GLN B O 1
ATOM 4144 N N . GLN B 1 131 ? -1.089 -37.062 -1.621 1 98.94 131 GLN B N 1
ATOM 4145 C CA . GLN B 1 131 ? -0.173 -35.969 -1.419 1 98.94 131 GLN B CA 1
ATOM 4146 C C . GLN B 1 131 ? -0.826 -34.844 -0.593 1 98.94 131 GLN B C 1
ATOM 4148 O O . GLN B 1 131 ? -0.206 -34.312 0.321 1 98.94 131 GLN B O 1
ATOM 4153 N N . ILE B 1 132 ? -2.029 -34.531 -0.893 1 98.94 132 ILE B N 1
ATOM 4154 C CA . ILE B 1 132 ? -2.738 -33.469 -0.219 1 98.94 132 ILE B CA 1
ATOM 4155 C C . ILE B 1 132 ? -2.92 -33.812 1.258 1 98.94 132 ILE B C 1
ATOM 4157 O O . ILE B 1 132 ? -2.627 -32.969 2.133 1 98.94 132 ILE B O 1
ATOM 4161 N N . ARG B 1 133 ? -3.336 -35.062 1.577 1 98.88 133 ARG B N 1
ATOM 4162 C CA . ARG B 1 133 ? -3.496 -35.5 2.965 1 98.88 133 ARG B CA 1
ATOM 4163 C C . ARG B 1 133 ? -2.174 -35.406 3.719 1 98.88 133 ARG B C 1
ATOM 4165 O O . ARG B 1 133 ? -2.133 -34.938 4.855 1 98.88 133 ARG B O 1
ATOM 4172 N N . CYS B 1 134 ? -1.179 -35.812 3.064 1 98.88 134 CYS B N 1
ATOM 4173 C CA . CYS B 1 134 ? 0.143 -35.875 3.678 1 98.88 134 CYS B CA 1
ATOM 4174 C C . CYS B 1 134 ? 0.619 -34.5 4.105 1 98.88 134 CYS B C 1
ATOM 4176 O O . CYS B 1 134 ? 1.172 -34.312 5.195 1 98.88 134 CYS B O 1
ATOM 4178 N N . TRP B 1 135 ? 0.359 -33.438 3.344 1 98.94 135 TRP B N 1
ATOM 4179 C CA . TRP B 1 135 ? 0.905 -32.125 3.607 1 98.94 135 TRP B CA 1
ATOM 4180 C C . TRP B 1 135 ? -0.002 -31.328 4.547 1 98.94 135 TRP B C 1
ATOM 4182 O O . TRP B 1 135 ? 0.475 -30.531 5.355 1 98.94 135 TRP B O 1
ATOM 4192 N N . PHE B 1 136 ? -1.321 -31.625 4.535 1 98.94 136 PHE B N 1
ATOM 4193 C CA . PHE B 1 136 ? -2.219 -30.656 5.16 1 98.94 136 PHE B CA 1
ATOM 4194 C C . PHE B 1 136 ? -3.01 -31.312 6.289 1 98.94 136 PHE B C 1
ATOM 4196 O O . PHE B 1 136 ? -3.492 -30.625 7.191 1 98.94 136 PHE B O 1
ATOM 4203 N N . LEU B 1 137 ? -3.174 -32.688 6.312 1 98.88 137 LEU B N 1
ATOM 4204 C CA . LEU B 1 137 ? -4.191 -33.25 7.184 1 98.88 137 LEU B CA 1
ATOM 4205 C C . LEU B 1 137 ? -3.574 -34.25 8.148 1 98.88 137 LEU B C 1
ATOM 4207 O O . LEU B 1 137 ? -3.914 -34.281 9.336 1 98.88 137 LEU B O 1
ATOM 4211 N N . ASP B 1 138 ? -2.656 -35.062 7.656 1 98.62 138 ASP B N 1
ATOM 4212 C CA . ASP B 1 138 ? -2.15 -36.188 8.453 1 98.62 138 ASP B CA 1
ATOM 4213 C C . ASP B 1 138 ? -1.343 -35.688 9.648 1 98.62 138 ASP B C 1
ATOM 4215 O O . ASP B 1 138 ? -0.34 -35 9.477 1 98.62 138 ASP B O 1
ATOM 4219 N N . THR B 1 139 ? -1.666 -36.094 10.797 1 98.25 139 THR B N 1
ATOM 4220 C CA . THR B 1 139 ? -1.117 -35.594 12.055 1 98.25 139 THR B CA 1
ATOM 4221 C C . THR B 1 139 ? 0.394 -35.812 12.102 1 98.25 139 THR B C 1
ATOM 4223 O O . THR B 1 139 ? 1.118 -34.969 12.68 1 98.25 139 THR B O 1
ATOM 4226 N N . ASP B 1 140 ? 0.888 -36.781 11.492 1 98.38 140 ASP B N 1
ATOM 4227 C CA . ASP B 1 140 ? 2.303 -37.125 11.586 1 98.38 140 ASP B CA 1
ATOM 4228 C C . ASP B 1 140 ? 3.135 -36.312 10.594 1 98.38 140 ASP B C 1
ATOM 4230 O O . ASP B 1 140 ? 4.352 -36.219 10.742 1 98.38 140 ASP B O 1
ATOM 4234 N N . THR B 1 141 ? 2.436 -35.719 9.531 1 98.75 141 THR B N 1
ATOM 4235 C CA . THR B 1 141 ? 3.244 -35.188 8.438 1 98.75 141 THR B CA 1
ATOM 4236 C C . THR B 1 141 ? 2.812 -33.781 8.078 1 98.75 141 THR B C 1
ATOM 4238 O O . THR B 1 141 ? 3.52 -33.062 7.355 1 98.75 141 THR B O 1
ATOM 4241 N N . ARG B 1 142 ? 1.763 -33.25 8.594 1 98.81 142 ARG B N 1
ATOM 4242 C CA . ARG B 1 142 ? 1.122 -32.031 8.117 1 98.81 142 ARG B CA 1
ATOM 4243 C C . ARG B 1 142 ? 1.954 -30.797 8.469 1 98.81 142 ARG B C 1
ATOM 4245 O O . ARG B 1 142 ? 2.68 -30.797 9.469 1 98.81 142 ARG B O 1
ATOM 4252 N N . MET B 1 143 ? 1.781 -29.812 7.652 1 98.88 143 MET B N 1
ATOM 4253 C CA . MET B 1 143 ? 2.371 -28.5 7.891 1 98.88 143 MET B CA 1
ATOM 4254 C C . MET B 1 143 ? 1.46 -27.641 8.766 1 98.88 143 MET B C 1
ATOM 4256 O O . MET B 1 143 ? 0.253 -27.562 8.531 1 98.88 143 MET B O 1
ATOM 4260 N N . ASN B 1 144 ? 2.012 -27.047 9.797 1 98.88 144 ASN B N 1
ATOM 4261 C CA . ASN B 1 144 ? 1.255 -26.031 10.516 1 98.88 144 ASN B CA 1
ATOM 4262 C C . ASN B 1 144 ? 0.919 -24.844 9.625 1 98.88 144 ASN B C 1
ATOM 4264 O O . ASN B 1 144 ? 1.744 -24.406 8.82 1 98.88 144 ASN B O 1
ATOM 4268 N N . PRO B 1 145 ? -0.256 -24.312 9.75 1 98.81 145 PRO B N 1
ATOM 4269 C CA . PRO B 1 145 ? -0.736 -23.297 8.805 1 98.81 145 PRO B CA 1
ATOM 4270 C C . PRO B 1 145 ? -0.188 -21.906 9.094 1 98.81 145 PRO B C 1
ATOM 4272 O O . PRO B 1 145 ? -0.959 -20.969 9.336 1 98.81 145 PRO B O 1
ATOM 4275 N N . HIS B 1 146 ? 1.106 -21.766 9.086 1 98.69 146 HIS B N 1
ATOM 4276 C CA . HIS B 1 146 ? 1.799 -20.484 9.188 1 98.69 146 HIS B CA 1
ATOM 4277 C C . HIS B 1 146 ? 3.201 -20.562 8.594 1 98.69 146 HIS B C 1
ATOM 4279 O O . HIS B 1 146 ? 3.668 -21.641 8.242 1 98.69 146 HIS B O 1
ATOM 4285 N N . LEU B 1 147 ? 3.881 -19.484 8.43 1 98.69 147 LEU B N 1
ATOM 4286 C CA . LEU B 1 147 ? 5.25 -19.406 7.922 1 98.69 147 LEU B CA 1
ATOM 4287 C C . LEU B 1 147 ? 6.137 -18.625 8.883 1 98.69 147 LEU B C 1
ATOM 4289 O O . LEU B 1 147 ? 6.977 -17.828 8.453 1 98.69 147 LEU B O 1
ATOM 4293 N N . ASN B 1 148 ? 5.938 -18.797 10.109 1 98.5 148 ASN B N 1
ATOM 4294 C CA . ASN B 1 148 ? 6.695 -18.078 11.125 1 98.5 148 ASN B CA 1
ATOM 4295 C C . ASN B 1 148 ? 8.203 -18.203 10.898 1 98.5 148 ASN B C 1
ATOM 4297 O O . ASN B 1 148 ? 8.977 -17.375 11.352 1 98.5 148 ASN B O 1
ATOM 4301 N N . TYR B 1 149 ? 8.633 -19.25 10.188 1 98.44 149 TYR B N 1
ATOM 4302 C CA . TYR B 1 149 ? 10.047 -19.547 10.023 1 98.44 149 TYR B CA 1
ATOM 4303 C C . TYR B 1 149 ? 10.414 -19.656 8.547 1 98.44 149 TYR B C 1
ATOM 4305 O O . TYR B 1 149 ? 11.359 -20.359 8.188 1 98.44 149 TYR B O 1
ATOM 4313 N N . GLY B 1 150 ? 9.57 -19.047 7.703 1 97.88 150 GLY B N 1
ATOM 4314 C CA . GLY B 1 150 ? 9.859 -18.969 6.277 1 97.88 150 GLY B CA 1
ATOM 4315 C C . GLY B 1 150 ? 10.844 -17.875 5.934 1 97.88 150 GLY B C 1
ATOM 4316 O O . GLY B 1 150 ? 10.781 -16.766 6.48 1 97.88 150 GLY B O 1
ATOM 4317 N N . GLN B 1 151 ? 11.773 -18.188 5.047 1 97.06 151 GLN B N 1
ATOM 4318 C CA . GLN B 1 151 ? 12.797 -17.281 4.523 1 97.06 151 GLN B CA 1
ATOM 4319 C C . GLN B 1 151 ? 13.602 -16.641 5.652 1 97.06 151 GLN B C 1
ATOM 4321 O O . GLN B 1 151 ? 13.773 -15.422 5.684 1 97.06 151 GLN B O 1
ATOM 4326 N N . ALA B 1 152 ? 14.023 -17.453 6.562 1 96.62 152 ALA B N 1
ATOM 4327 C CA . ALA B 1 152 ? 14.93 -17.031 7.629 1 96.62 152 ALA B CA 1
ATOM 4328 C C . ALA B 1 152 ? 16.25 -16.516 7.059 1 96.62 152 ALA B C 1
ATOM 4330 O O . ALA B 1 152 ? 16.656 -16.906 5.961 1 96.62 152 ALA B O 1
ATOM 4331 N N . ILE B 1 153 ? 16.859 -15.602 7.77 1 96.38 153 ILE B N 1
ATOM 4332 C CA . ILE B 1 153 ? 18.188 -15.086 7.438 1 96.38 153 ILE B CA 1
ATOM 4333 C C . ILE B 1 153 ? 19.156 -15.383 8.578 1 96.38 153 ILE B C 1
ATOM 4335 O O . ILE B 1 153 ? 19.172 -14.672 9.594 1 96.38 153 ILE B O 1
ATOM 4339 N N . PRO B 1 154 ? 19.969 -16.375 8.352 1 93.94 154 PRO B N 1
ATOM 4340 C CA . PRO B 1 154 ? 20.906 -16.734 9.43 1 93.94 154 PRO B CA 1
ATOM 4341 C C . PRO B 1 154 ? 21.672 -15.531 9.961 1 93.94 154 PRO B C 1
ATOM 4343 O O . PRO B 1 154 ? 22.266 -14.789 9.18 1 93.94 154 PRO B O 1
ATOM 4346 N N . GLY B 1 155 ? 21.609 -15.414 11.242 1 94.69 155 GLY B N 1
ATOM 4347 C CA . GLY B 1 155 ? 22.312 -14.328 11.898 1 94.69 155 GLY B CA 1
ATOM 4348 C C . GLY B 1 155 ? 21.5 -13.055 12.008 1 94.69 155 GLY B C 1
ATOM 4349 O O . GLY B 1 155 ? 21.938 -12.078 12.617 1 94.69 155 GLY B O 1
ATOM 4350 N N . ILE B 1 156 ? 20.312 -13.047 11.43 1 94.81 156 ILE B N 1
ATOM 4351 C CA . ILE B 1 156 ? 19.531 -11.812 11.422 1 94.81 156 ILE B CA 1
ATOM 4352 C C . ILE B 1 156 ? 18.125 -12.078 11.938 1 94.81 156 ILE B C 1
ATOM 4354 O O . ILE B 1 156 ? 17.688 -11.461 12.914 1 94.81 156 ILE B O 1
ATOM 4358 N N . VAL B 1 157 ? 17.328 -13 11.352 1 96.12 157 VAL B N 1
ATOM 4359 C CA . VAL B 1 157 ? 15.93 -13.203 11.727 1 96.12 157 VAL B CA 1
ATOM 4360 C C . VAL B 1 157 ? 15.531 -14.648 11.469 1 96.12 157 VAL B C 1
ATOM 4362 O O . VAL B 1 157 ? 16.047 -15.289 10.539 1 96.12 157 VAL B O 1
ATOM 4365 N N . SER B 1 158 ? 14.57 -15.172 12.242 1 97 158 SER B N 1
ATOM 4366 C CA . SER B 1 158 ? 14.18 -16.578 12.172 1 97 158 SER B CA 1
ATOM 4367 C C . SER B 1 158 ? 13.078 -16.781 11.133 1 97 158 SER B C 1
ATOM 4369 O O . SER B 1 158 ? 12.789 -17.922 10.758 1 97 158 SER B O 1
ATOM 4371 N N . GLY B 1 159 ? 12.477 -15.758 10.719 1 96.88 159 GLY B N 1
ATOM 4372 C CA . GLY B 1 159 ? 11.422 -15.781 9.719 1 96.88 159 GLY B CA 1
ATOM 4373 C C . GLY B 1 159 ? 10.953 -14.398 9.305 1 96.88 159 GLY B C 1
ATOM 4374 O O . GLY B 1 159 ? 11.086 -13.445 10.07 1 96.88 159 GLY B O 1
ATOM 4375 N N . ARG B 1 160 ? 10.406 -14.289 8.078 1 95.75 160 ARG B N 1
ATOM 4376 C CA . ARG B 1 160 ? 9.938 -13.031 7.512 1 95.75 160 ARG B CA 1
ATOM 4377 C C . ARG B 1 160 ? 8.672 -13.234 6.691 1 95.75 160 ARG B C 1
ATOM 4379 O O . ARG B 1 160 ? 8.414 -14.336 6.199 1 95.75 160 ARG B O 1
ATOM 4386 N N . GLY B 1 161 ? 7.953 -12.109 6.535 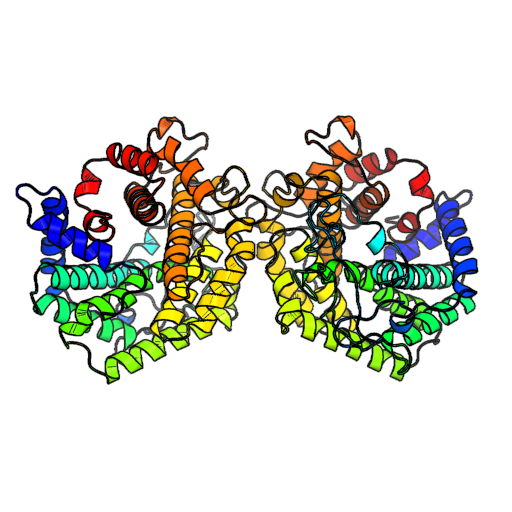1 96.69 161 GLY B N 1
ATOM 4387 C CA . GLY B 1 161 ? 6.785 -12.156 5.676 1 96.69 161 GLY B CA 1
ATOM 4388 C C . GLY B 1 161 ? 7.113 -12.531 4.242 1 96.69 161 GLY B C 1
ATOM 4389 O O . GLY B 1 161 ? 6.297 -13.133 3.547 1 96.69 161 GLY B O 1
ATOM 4390 N N . THR B 1 162 ? 8.336 -12.289 3.844 1 95.81 162 THR B N 1
ATOM 4391 C CA . THR B 1 162 ? 8.805 -12.602 2.498 1 95.81 162 THR B CA 1
ATOM 4392 C C . THR B 1 162 ? 8.641 -14.094 2.203 1 95.81 162 THR B C 1
ATOM 4394 O O . THR B 1 162 ? 8.586 -14.5 1.04 1 95.81 162 THR B O 1
ATOM 4397 N N . GLY B 1 163 ? 8.578 -14.867 3.242 1 97.38 163 GLY B N 1
ATOM 4398 C CA . GLY B 1 163 ? 8.359 -16.297 3.082 1 97.38 163 GLY B CA 1
ATOM 4399 C C . GLY B 1 163 ? 7.07 -16.625 2.346 1 97.38 163 GLY B C 1
ATOM 4400 O O . GLY B 1 163 ? 6.93 -17.703 1.777 1 97.38 163 GLY B O 1
ATOM 4401 N N . LEU B 1 164 ? 6.211 -15.688 2.271 1 98.19 164 LEU B N 1
ATOM 4402 C CA . LEU B 1 164 ? 4.922 -15.906 1.621 1 98.19 164 LEU B CA 1
ATOM 4403 C C . LEU B 1 164 ? 5.094 -16.047 0.112 1 98.19 164 LEU B C 1
ATOM 4405 O O . LEU B 1 164 ? 4.188 -16.516 -0.579 1 98.19 164 LEU B O 1
ATOM 4409 N N . ILE B 1 165 ? 6.219 -15.695 -0.433 1 97.62 165 ILE B N 1
ATOM 4410 C CA . ILE B 1 165 ? 6.512 -15.953 -1.838 1 97.62 165 ILE B CA 1
ATOM 4411 C C . ILE B 1 165 ? 6.605 -17.469 -2.07 1 97.62 165 ILE B C 1
ATOM 4413 O O . ILE B 1 165 ? 6.262 -17.953 -3.148 1 97.62 165 ILE B O 1
ATOM 4417 N N . ASP B 1 166 ? 7.012 -18.219 -1.026 1 97.88 166 ASP B N 1
ATOM 4418 C CA . ASP B 1 166 ? 7.188 -19.672 -1.152 1 97.88 166 ASP B CA 1
ATOM 4419 C C . ASP B 1 166 ? 5.852 -20.375 -1.372 1 97.88 166 ASP B C 1
ATOM 4421 O O . ASP B 1 166 ? 5.797 -21.438 -1.982 1 97.88 166 ASP B O 1
ATOM 4425 N N . THR B 1 167 ? 4.801 -19.812 -0.836 1 98.5 167 THR B N 1
ATOM 4426 C CA . THR B 1 167 ? 3.518 -20.5 -0.864 1 98.5 167 THR B CA 1
ATOM 4427 C C . THR B 1 167 ? 2.643 -19.969 -1.995 1 98.5 167 THR B C 1
ATOM 4429 O O . THR B 1 167 ? 1.452 -20.281 -2.066 1 98.5 167 THR B O 1
ATOM 4432 N N . ARG B 1 168 ? 3.174 -19.203 -2.928 1 98.25 168 ARG B N 1
ATOM 4433 C CA . ARG B 1 168 ? 2.396 -18.547 -3.973 1 98.25 168 ARG B CA 1
ATOM 4434 C C . ARG B 1 168 ? 1.728 -19.562 -4.887 1 98.25 168 ARG B C 1
ATOM 4436 O O . ARG B 1 168 ? 0.736 -19.25 -5.551 1 98.25 168 ARG B O 1
ATOM 4443 N N . LEU B 1 169 ? 2.193 -20.828 -4.855 1 98.62 169 LEU B N 1
ATOM 4444 C CA . LEU B 1 169 ? 1.689 -21.828 -5.789 1 98.62 169 LEU B CA 1
ATOM 4445 C C . LEU B 1 169 ? 0.617 -22.688 -5.129 1 98.62 169 LEU B C 1
ATOM 4447 O O . LEU B 1 169 ? 0.075 -23.594 -5.762 1 98.62 169 LEU B O 1
ATOM 4451 N N . LEU B 1 170 ? 0.205 -22.359 -3.91 1 98.88 170 LEU B N 1
ATOM 4452 C CA . LEU B 1 170 ? -0.769 -23.188 -3.199 1 98.88 170 LEU B CA 1
ATOM 4453 C C . LEU B 1 170 ? -2.107 -23.203 -3.93 1 98.88 170 LEU B C 1
ATOM 4455 O O . LEU B 1 170 ? -2.947 -24.062 -3.682 1 98.88 170 LEU B O 1
ATOM 4459 N N . TRP B 1 171 ? -2.295 -22.266 -4.836 1 98.75 171 TRP B N 1
ATOM 4460 C CA . TRP B 1 171 ? -3.506 -22.312 -5.648 1 98.75 171 TRP B CA 1
ATOM 4461 C C . TRP B 1 171 ? -3.576 -23.609 -6.449 1 98.75 171 TRP B C 1
ATOM 4463 O O . TRP B 1 171 ? -4.664 -24.109 -6.75 1 98.75 171 TRP B O 1
ATOM 4473 N N . MET B 1 172 ? -2.424 -24.219 -6.781 1 98.88 172 MET B N 1
ATOM 4474 C CA . MET B 1 172 ? -2.379 -25.469 -7.527 1 98.88 172 MET B CA 1
ATOM 4475 C C . MET B 1 172 ? -3.023 -26.594 -6.73 1 98.88 172 MET B C 1
ATOM 4477 O O . MET B 1 172 ? -3.676 -27.469 -7.301 1 98.88 172 MET B O 1
ATOM 4481 N N . VAL B 1 173 ? -2.82 -26.578 -5.434 1 98.88 173 VAL B N 1
ATOM 4482 C CA . VAL B 1 173 ? -3.453 -27.547 -4.555 1 98.88 173 VAL B CA 1
ATOM 4483 C C . VAL B 1 173 ? -4.965 -27.328 -4.531 1 98.88 173 VAL B C 1
ATOM 4485 O O . VAL B 1 173 ? -5.742 -28.281 -4.684 1 98.88 173 VAL B O 1
ATOM 4488 N N . VAL B 1 174 ? -5.352 -26.094 -4.398 1 98.88 174 VAL B N 1
ATOM 4489 C CA . VAL B 1 174 ? -6.766 -25.719 -4.332 1 98.88 174 VAL B CA 1
ATOM 4490 C C . VAL B 1 174 ? -7.48 -26.219 -5.59 1 98.88 174 VAL B C 1
ATOM 4492 O O . VAL B 1 174 ? -8.516 -26.875 -5.504 1 98.88 174 VAL B O 1
ATOM 4495 N N . ASP B 1 175 ? -6.938 -25.938 -6.738 1 98.75 175 ASP B N 1
ATOM 4496 C CA . ASP B 1 175 ? -7.602 -26.328 -7.98 1 98.75 175 ASP B CA 1
ATOM 4497 C C . ASP B 1 175 ? -7.504 -27.828 -8.195 1 98.75 175 ASP B C 1
ATOM 4499 O O . ASP B 1 175 ? -8.375 -28.422 -8.836 1 98.75 175 ASP B O 1
ATOM 4503 N N . THR B 1 176 ? -6.469 -28.453 -7.672 1 98.88 176 THR B N 1
ATOM 4504 C CA . THR B 1 176 ? -6.387 -29.906 -7.75 1 98.88 176 THR B CA 1
ATOM 4505 C C . THR B 1 176 ? -7.539 -30.562 -6.988 1 98.88 176 THR B C 1
ATOM 4507 O O . THR B 1 176 ? -8.133 -31.531 -7.457 1 98.88 176 THR B O 1
ATOM 4510 N N . ILE B 1 177 ? -7.82 -30.047 -5.824 1 98.81 177 ILE B N 1
ATOM 4511 C CA . ILE B 1 177 ? -8.953 -30.547 -5.055 1 98.81 177 ILE B CA 1
ATOM 4512 C C . ILE B 1 177 ? -10.219 -30.516 -5.914 1 98.81 177 ILE B C 1
ATOM 4514 O O . ILE B 1 177 ? -11 -31.469 -5.91 1 98.81 177 ILE B O 1
ATOM 4518 N N . GLY B 1 178 ? -10.391 -29.406 -6.645 1 98.25 178 GLY B N 1
ATOM 4519 C CA . GLY B 1 178 ? -11.523 -29.312 -7.559 1 98.25 178 GLY B CA 1
ATOM 4520 C C . GLY B 1 178 ? -11.445 -30.297 -8.703 1 98.25 178 GLY B C 1
ATOM 4521 O O . GLY B 1 178 ? -12.453 -30.922 -9.062 1 98.25 178 GLY B O 1
ATOM 4522 N N . LEU B 1 179 ? -10.297 -30.469 -9.281 1 98.44 179 LEU B N 1
ATOM 4523 C CA . LEU B 1 179 ? -10.109 -31.344 -10.43 1 98.44 179 LEU B CA 1
ATOM 4524 C C . LEU B 1 179 ? -10.445 -32.781 -10.07 1 98.44 179 LEU B C 1
ATOM 4526 O O . LEU B 1 179 ? -11.062 -33.5 -10.867 1 98.44 179 LEU B O 1
ATOM 4530 N N . ILE B 1 180 ? -10.102 -33.219 -8.875 1 98.38 180 ILE B N 1
ATOM 4531 C CA . ILE B 1 180 ? -10.195 -34.625 -8.562 1 98.38 180 ILE B CA 1
ATOM 4532 C C . ILE B 1 180 ? -11.484 -34.906 -7.793 1 98.38 180 ILE B C 1
ATOM 4534 O O . ILE B 1 180 ? -11.711 -36.031 -7.316 1 98.38 180 ILE B O 1
ATOM 4538 N N . ASN B 1 181 ? -12.297 -33.875 -7.633 1 96 181 ASN B N 1
ATOM 4539 C CA . ASN B 1 181 ? -13.523 -34 -6.852 1 96 181 ASN B CA 1
ATOM 4540 C C . ASN B 1 181 ? -14.391 -35.156 -7.355 1 96 181 ASN B C 1
ATOM 4542 O O . ASN B 1 181 ? -14.969 -35.906 -6.555 1 96 181 ASN B O 1
ATOM 4546 N N . THR B 1 182 ? -14.5 -35.344 -8.656 1 93.69 182 THR B N 1
ATOM 4547 C CA . THR B 1 182 ? -15.398 -36.344 -9.234 1 93.69 182 THR B CA 1
ATOM 4548 C C . THR B 1 182 ? -14.844 -37.75 -9.055 1 93.69 182 THR B C 1
ATOM 4550 O O . THR B 1 182 ? -15.562 -38.75 -9.242 1 93.69 182 THR B O 1
ATOM 4553 N N . ALA B 1 183 ? -13.578 -37.844 -8.773 1 96.62 183 ALA B N 1
ATOM 4554 C CA . ALA B 1 183 ? -12.977 -39.156 -8.531 1 96.62 183 ALA B CA 1
ATOM 4555 C C . ALA B 1 183 ? -13.344 -39.688 -7.148 1 96.62 183 ALA B C 1
ATOM 4557 O O . ALA B 1 183 ? -13.102 -40.844 -6.836 1 96.62 183 ALA B O 1
ATOM 4558 N N . SER B 1 184 ? -13.898 -38.875 -6.258 1 96.5 184 SER B N 1
ATOM 4559 C CA . SER B 1 184 ? -14.359 -39.219 -4.918 1 96.5 184 SER B CA 1
ATOM 4560 C C . SER B 1 184 ? -13.227 -39.844 -4.09 1 96.5 184 SER B C 1
ATOM 4562 O O . SER B 1 184 ? -13.422 -40.844 -3.414 1 96.5 184 SER B O 1
ATOM 4564 N N . VAL B 1 185 ? -12.078 -39.281 -4.301 1 98.12 185 VAL B N 1
ATOM 4565 C CA . VAL B 1 185 ? -10.906 -39.812 -3.609 1 98.12 185 VAL B CA 1
ATOM 4566 C C . VAL B 1 185 ? -10.625 -38.969 -2.367 1 98.12 185 VAL B C 1
ATOM 4568 O O . VAL B 1 185 ? -9.797 -39.344 -1.529 1 98.12 185 VAL B O 1
ATOM 4571 N N . LEU B 1 186 ? -11.211 -37.812 -2.135 1 97.94 186 LEU B N 1
ATOM 4572 C CA . LEU B 1 186 ? -11.25 -37.031 -0.909 1 97.94 186 LEU B CA 1
ATOM 4573 C C . LEU B 1 186 ? -12.641 -37.031 -0.294 1 97.94 186 LEU B C 1
ATOM 4575 O O . LEU B 1 186 ? -13.633 -36.781 -0.982 1 97.94 186 LEU B O 1
ATOM 4579 N N . ASN B 1 187 ? -12.758 -37.375 0.961 1 96.94 187 ASN B N 1
ATOM 4580 C CA . ASN B 1 187 ? -14.07 -37.406 1.599 1 96.94 187 ASN B CA 1
ATOM 4581 C C . ASN B 1 187 ? -14.422 -36.062 2.242 1 96.94 187 ASN B C 1
ATOM 4583 O O . ASN B 1 187 ? -13.656 -35.125 2.154 1 96.94 187 ASN B O 1
ATOM 4587 N N . THR B 1 188 ? -15.555 -36.062 2.867 1 96.94 188 THR B N 1
ATOM 4588 C CA . THR B 1 188 ? -16.078 -34.812 3.432 1 96.94 188 THR B CA 1
ATOM 4589 C C . THR B 1 188 ? -15.188 -34.312 4.555 1 96.94 188 THR B C 1
ATOM 4591 O O . THR B 1 188 ? -14.961 -33.094 4.676 1 96.94 188 THR B O 1
ATOM 4594 N N . ASP B 1 189 ? -14.703 -35.188 5.324 1 97.69 189 ASP B N 1
ATOM 4595 C CA . ASP B 1 189 ? -13.82 -34.781 6.426 1 97.69 189 ASP B CA 1
ATOM 4596 C C . ASP B 1 189 ? -12.523 -34.188 5.902 1 97.69 189 ASP B C 1
ATOM 4598 O O . ASP B 1 189 ? -11.984 -33.25 6.496 1 97.69 189 ASP B O 1
ATOM 4602 N N . ASP B 1 190 ? -12.031 -34.812 4.809 1 98.19 190 ASP B N 1
ATOM 4603 C CA . ASP B 1 190 ? -10.852 -34.25 4.164 1 98.19 190 ASP B CA 1
ATOM 4604 C C . ASP B 1 190 ? -11.094 -32.781 3.76 1 98.19 190 ASP B C 1
ATOM 4606 O O . ASP B 1 190 ? -10.273 -31.906 4.043 1 98.19 190 ASP B O 1
ATOM 4610 N N . ILE B 1 191 ? -12.211 -32.562 3.184 1 98 191 ILE B N 1
ATOM 4611 C CA . ILE B 1 191 ? -12.523 -31.25 2.641 1 98 191 ILE B CA 1
ATOM 4612 C C . ILE B 1 191 ? -12.688 -30.25 3.779 1 98 191 ILE B C 1
ATOM 4614 O O . ILE B 1 191 ? -12.203 -29.125 3.695 1 98 191 ILE B O 1
ATOM 4618 N N . ILE B 1 192 ? -13.344 -30.625 4.859 1 98.19 192 ILE B N 1
ATOM 4619 C CA . ILE B 1 192 ? -13.523 -29.766 6.027 1 98.19 192 ILE B CA 1
ATOM 4620 C C . ILE B 1 192 ? -12.156 -29.406 6.613 1 98.19 192 ILE B C 1
ATOM 4622 O O . ILE B 1 192 ? -11.906 -28.234 6.941 1 98.19 192 ILE B O 1
ATOM 4626 N N . GLY B 1 193 ? -11.312 -30.438 6.715 1 98.62 193 GLY B N 1
ATOM 4627 C CA . GLY B 1 193 ? -9.977 -30.203 7.234 1 98.62 193 GLY B CA 1
ATOM 4628 C C . GLY B 1 193 ? -9.156 -29.266 6.367 1 98.62 193 GLY B C 1
ATOM 4629 O O . GLY B 1 193 ? -8.422 -28.422 6.879 1 98.62 193 GLY B O 1
ATOM 4630 N N . LEU B 1 194 ? -9.305 -29.422 5.066 1 98.81 194 LEU B N 1
ATOM 4631 C CA . LEU B 1 194 ? -8.578 -28.578 4.133 1 98.81 194 LEU B CA 1
ATOM 4632 C C . LEU B 1 194 ? -9.086 -27.141 4.191 1 98.81 194 LEU B C 1
ATOM 4634 O O . LEU B 1 194 ? -8.297 -26.203 4.199 1 98.81 194 LEU B O 1
ATOM 4638 N N . HIS B 1 195 ? -10.43 -26.938 4.273 1 98.69 195 HIS B N 1
ATOM 4639 C CA . HIS B 1 195 ? -10.984 -25.609 4.453 1 98.69 195 HIS B CA 1
ATOM 4640 C C . HIS B 1 195 ? -10.438 -24.938 5.711 1 98.69 195 HIS B C 1
ATOM 4642 O O . HIS B 1 195 ? -10.062 -23.766 5.688 1 98.69 195 HIS B O 1
ATOM 4648 N N . GLN B 1 196 ? -10.359 -25.719 6.707 1 98.75 196 GLN B N 1
ATOM 4649 C CA . GLN B 1 196 ? -9.898 -25.188 7.984 1 98.75 196 GLN B CA 1
ATOM 4650 C C . GLN B 1 196 ? -8.422 -24.781 7.914 1 98.75 196 GLN B C 1
ATOM 4652 O O . GLN B 1 196 ? -8.031 -23.734 8.43 1 98.75 196 GLN B O 1
ATOM 4657 N N . TRP B 1 197 ? -7.621 -25.641 7.332 1 98.81 197 TRP B N 1
ATOM 4658 C CA . TRP B 1 197 ? -6.199 -25.344 7.211 1 98.81 197 TRP B CA 1
ATOM 4659 C C . TRP B 1 197 ? -5.984 -24.031 6.473 1 98.81 197 TRP B C 1
ATOM 4661 O O . TRP B 1 197 ? -5.234 -23.156 6.934 1 98.81 197 TRP B O 1
ATOM 4671 N N . PHE B 1 198 ? -6.656 -23.828 5.328 1 98.88 198 PHE B N 1
ATOM 4672 C CA . PHE B 1 198 ? -6.484 -22.625 4.52 1 98.88 198 PHE B CA 1
ATOM 4673 C C . PHE B 1 198 ? -7.062 -21.406 5.234 1 98.88 198 PHE B C 1
ATOM 4675 O O . PHE B 1 198 ? -6.543 -20.297 5.102 1 98.88 198 PHE B O 1
ATOM 4682 N N . ARG B 1 199 ? -8.117 -21.625 6 1 98.75 199 ARG B N 1
ATOM 4683 C CA . ARG B 1 199 ? -8.672 -20.547 6.805 1 98.75 199 ARG B CA 1
ATOM 4684 C C . ARG B 1 199 ? -7.688 -20.094 7.875 1 98.75 199 ARG B C 1
ATOM 4686 O O . ARG B 1 199 ? -7.48 -18.891 8.07 1 98.75 199 ARG B O 1
ATOM 4693 N N . ASP B 1 200 ? -7.102 -21.062 8.578 1 98.88 200 ASP B N 1
ATOM 4694 C CA . ASP B 1 200 ? -6.113 -20.75 9.609 1 98.88 200 ASP B CA 1
ATOM 4695 C C . ASP B 1 200 ? -4.898 -20.047 9.008 1 98.88 200 ASP B C 1
ATOM 4697 O O . ASP B 1 200 ? -4.367 -19.109 9.602 1 98.88 200 ASP B O 1
ATOM 4701 N N . PHE B 1 201 ? -4.5 -20.531 7.879 1 98.88 201 PHE B N 1
ATOM 4702 C CA . PHE B 1 201 ? -3.355 -19.938 7.203 1 98.88 201 PHE B CA 1
ATOM 4703 C C . PHE B 1 201 ? -3.656 -18.5 6.809 1 98.88 201 PHE B C 1
ATOM 4705 O O . PHE B 1 201 ? -2.834 -17.609 7.027 1 98.88 201 PHE B O 1
ATOM 4712 N N . ASN B 1 202 ? -4.812 -18.266 6.234 1 98.75 202 ASN B N 1
ATOM 4713 C CA . ASN B 1 202 ? -5.238 -16.922 5.852 1 98.75 202 ASN B CA 1
ATOM 4714 C C . ASN B 1 202 ? -5.348 -16 7.066 1 98.75 202 ASN B C 1
ATOM 4716 O O . ASN B 1 202 ? -5.039 -14.812 6.977 1 98.75 202 ASN B O 1
ATOM 4720 N N . HIS B 1 203 ? -5.82 -16.547 8.133 1 98.44 203 HIS B N 1
ATOM 4721 C CA . HIS B 1 203 ? -5.898 -15.812 9.383 1 98.44 203 HIS B CA 1
ATOM 4722 C C . HIS B 1 203 ? -4.512 -15.398 9.867 1 98.44 203 HIS B C 1
ATOM 4724 O O . HIS B 1 203 ? -4.297 -14.234 10.227 1 98.44 203 HIS B O 1
ATOM 4730 N N . TRP B 1 204 ? -3.604 -16.328 9.859 1 98.62 204 TRP B N 1
ATOM 4731 C CA . TRP B 1 204 ? -2.223 -16.031 10.234 1 98.62 204 TRP B CA 1
ATOM 4732 C C . TRP B 1 204 ? -1.641 -14.945 9.336 1 98.62 204 TRP B C 1
ATOM 4734 O O . TRP B 1 204 ? -0.954 -14.039 9.82 1 98.62 204 TRP B O 1
ATOM 4744 N N . MET B 1 205 ? -1.894 -15.016 8.039 1 98.56 205 MET B N 1
ATOM 4745 C CA . MET B 1 205 ? -1.367 -14.047 7.074 1 98.56 205 MET B CA 1
ATOM 4746 C C . MET B 1 205 ? -1.74 -12.625 7.469 1 98.56 205 MET B C 1
ATOM 4748 O O . MET B 1 205 ? -0.907 -11.719 7.402 1 98.56 205 MET B O 1
ATOM 4752 N N . TYR B 1 206 ? -2.943 -12.422 7.879 1 96.62 206 TYR B N 1
ATOM 4753 C CA . TYR B 1 206 ? -3.412 -11.055 8.078 1 96.62 206 TYR B CA 1
ATOM 4754 C C . TYR B 1 206 ? -3.205 -10.609 9.516 1 96.62 206 TYR B C 1
ATOM 4756 O O . TYR B 1 206 ? -2.898 -9.445 9.773 1 96.62 206 TYR B O 1
ATOM 4764 N N . TYR B 1 207 ? -3.281 -11.492 10.469 1 95.5 207 TYR B N 1
ATOM 4765 C CA . TYR B 1 207 ? -3.367 -11.047 11.852 1 95.5 207 TYR B CA 1
ATOM 4766 C C . TYR B 1 207 ? -2.039 -11.258 12.578 1 95.5 207 TYR B C 1
ATOM 4768 O O . TYR B 1 207 ? -1.815 -10.703 13.648 1 95.5 207 TYR B O 1
ATOM 4776 N N . SER B 1 208 ? -1.181 -12.062 12.062 1 96.5 208 SER B N 1
ATOM 4777 C CA . SER B 1 208 ? 0.136 -12.203 12.672 1 96.5 208 SER B CA 1
ATOM 4778 C C . SER B 1 208 ? 1.059 -11.055 12.266 1 96.5 208 SER B C 1
ATOM 4780 O O . SER B 1 208 ? 0.883 -10.461 11.203 1 96.5 208 SER B O 1
ATOM 4782 N N . GLU B 1 209 ? 2.035 -10.766 13.047 1 94 209 GLU B N 1
ATOM 4783 C CA . GLU B 1 209 ? 3.008 -9.727 12.727 1 94 209 GLU B CA 1
ATOM 4784 C C . GLU B 1 209 ? 3.811 -10.086 11.477 1 94 209 GLU B C 1
ATOM 4786 O O . GLU B 1 209 ? 3.965 -9.266 10.57 1 94 209 GLU B O 1
ATOM 4791 N N . ILE B 1 210 ? 4.238 -11.32 11.414 1 95.56 210 ILE B N 1
ATOM 4792 C CA . ILE B 1 210 ? 5.07 -11.773 10.305 1 95.56 210 ILE B CA 1
ATOM 4793 C C . ILE B 1 210 ? 4.25 -11.805 9.016 1 95.56 210 ILE B C 1
ATOM 4795 O O . ILE B 1 210 ? 4.668 -11.258 7.996 1 95.56 210 ILE B O 1
ATOM 4799 N N . GLY B 1 211 ? 3.098 -12.391 9.102 1 97.06 211 GLY B N 1
ATOM 4800 C CA . GLY B 1 211 ? 2.252 -12.461 7.922 1 97.06 211 GLY B CA 1
ATOM 4801 C C . GLY B 1 211 ? 1.842 -11.094 7.402 1 97.06 211 GLY B C 1
ATOM 4802 O O . GLY B 1 211 ? 1.918 -10.836 6.199 1 97.06 211 GLY B O 1
ATOM 4803 N N . HIS B 1 212 ? 1.504 -10.203 8.281 1 94.25 212 HIS B N 1
ATOM 4804 C CA . HIS B 1 212 ? 0.99 -8.891 7.902 1 94.25 212 HIS B CA 1
ATOM 4805 C C . HIS B 1 212 ? 2.094 -8.008 7.332 1 94.25 212 HIS B C 1
ATOM 4807 O O . HIS B 1 212 ? 1.824 -7.109 6.535 1 94.25 212 HIS B O 1
ATOM 4813 N N . SER B 1 213 ? 3.307 -8.297 7.691 1 93.62 213 SER B N 1
ATOM 4814 C CA . SER B 1 213 ? 4.422 -7.48 7.223 1 93.62 213 SER B CA 1
ATOM 4815 C C . SER B 1 213 ? 4.586 -7.586 5.711 1 93.62 213 SER B C 1
ATOM 4817 O O . SER B 1 213 ? 5.164 -6.695 5.082 1 93.62 213 SER B O 1
ATOM 4819 N N . GLU B 1 214 ? 4.047 -8.688 5.145 1 95.62 214 GLU B N 1
ATOM 4820 C CA . GLU B 1 214 ? 4.109 -8.828 3.691 1 95.62 214 GLU B CA 1
ATOM 4821 C C . GLU B 1 214 ? 2.979 -8.062 3.014 1 95.62 214 GLU B C 1
ATOM 4823 O O . GLU B 1 214 ? 3.113 -7.633 1.864 1 95.62 214 GLU B O 1
ATOM 4828 N N . TYR B 1 215 ? 1.927 -7.84 3.73 1 94.94 215 TYR B N 1
ATOM 4829 C CA . TYR B 1 215 ? 0.765 -7.121 3.219 1 94.94 215 TYR B CA 1
ATOM 4830 C C . TYR B 1 215 ? 1.146 -5.715 2.771 1 94.94 215 TYR B C 1
ATOM 4832 O O . TYR B 1 215 ? 0.645 -5.223 1.759 1 94.94 215 TYR B O 1
ATOM 4840 N N . VAL B 1 216 ? 2.062 -5.105 3.457 1 92.5 216 VAL B N 1
ATOM 4841 C CA . VAL B 1 216 ? 2.287 -3.676 3.271 1 92.5 216 VAL B CA 1
ATOM 4842 C C . VAL B 1 216 ? 3.406 -3.457 2.256 1 92.5 216 VAL B C 1
ATOM 4844 O O . VAL B 1 216 ? 3.828 -2.322 2.023 1 92.5 216 VAL B O 1
ATOM 4847 N N . TRP B 1 217 ? 3.877 -4.52 1.633 1 91.5 217 TRP B N 1
ATOM 4848 C CA . TRP B 1 217 ? 4.957 -4.359 0.664 1 91.5 217 TRP B CA 1
ATOM 4849 C C . TRP B 1 217 ? 4.445 -3.699 -0.614 1 91.5 217 TRP B C 1
ATOM 4851 O O . TRP B 1 217 ? 3.291 -3.889 -1 1 91.5 217 TRP B O 1
ATOM 4861 N N . HIS B 1 218 ? 5.32 -3.043 -1.297 1 87.75 218 HIS B N 1
ATOM 4862 C CA . HIS B 1 218 ? 4.961 -2.102 -2.352 1 87.75 218 HIS B CA 1
ATOM 4863 C C . HIS B 1 218 ? 5.047 -2.754 -3.727 1 87.75 218 HIS B C 1
ATOM 4865 O O . HIS B 1 218 ? 4.492 -2.24 -4.699 1 87.75 218 HIS B O 1
ATOM 4871 N N . ASN B 1 219 ? 5.711 -3.852 -3.826 1 94.94 219 ASN B N 1
ATOM 4872 C CA . ASN B 1 219 ? 5.992 -4.453 -5.125 1 94.94 219 ASN B CA 1
ATOM 4873 C C . ASN B 1 219 ? 5.301 -5.801 -5.281 1 94.94 219 ASN B C 1
ATOM 4875 O O . ASN B 1 219 ? 4.199 -6 -4.773 1 94.94 219 ASN B O 1
ATOM 4879 N N . ASN B 1 220 ? 5.891 -6.707 -6.059 1 97.94 220 ASN B N 1
ATOM 4880 C CA . ASN B 1 220 ? 5.25 -7.984 -6.348 1 97.94 220 ASN B CA 1
ATOM 4881 C C . ASN B 1 220 ? 4.918 -8.742 -5.066 1 97.94 220 ASN B C 1
ATOM 4883 O O . ASN B 1 220 ? 3.957 -9.516 -5.031 1 97.94 220 ASN B O 1
ATOM 4887 N N . HIS B 1 221 ? 5.676 -8.539 -4.012 1 97.44 221 HIS B N 1
ATOM 4888 C CA . HIS B 1 221 ? 5.402 -9.211 -2.742 1 97.44 221 HIS B CA 1
ATOM 4889 C C . HIS B 1 221 ? 3.979 -8.93 -2.27 1 97.44 221 HIS B C 1
ATOM 4891 O O . HIS B 1 221 ? 3.266 -9.844 -1.859 1 97.44 221 HIS B O 1
ATOM 4897 N N . GLY B 1 222 ? 3.602 -7.668 -2.332 1 97.56 222 GLY B N 1
ATOM 4898 C CA . GLY B 1 222 ? 2.236 -7.32 -1.968 1 97.56 222 GLY B CA 1
ATOM 4899 C C . GLY B 1 222 ? 1.197 -7.949 -2.879 1 97.56 222 GLY B C 1
ATOM 4900 O O . GLY B 1 222 ? 0.149 -8.398 -2.414 1 97.56 222 GLY B O 1
ATOM 4901 N N . THR B 1 223 ? 1.454 -7.98 -4.188 1 98.56 223 THR B N 1
ATOM 4902 C CA . THR B 1 223 ? 0.516 -8.539 -5.156 1 98.56 223 THR B CA 1
ATOM 4903 C C . THR B 1 223 ? 0.318 -10.031 -4.922 1 98.56 223 THR B C 1
ATOM 4905 O O . THR B 1 223 ? -0.813 -10.523 -4.918 1 98.56 223 THR B O 1
ATOM 4908 N N . TRP B 1 224 ? 1.426 -10.734 -4.746 1 98.81 224 TRP B N 1
ATOM 4909 C CA . TRP B 1 224 ? 1.343 -12.164 -4.488 1 98.81 224 TRP B CA 1
ATOM 4910 C C . TRP B 1 224 ? 0.64 -12.445 -3.164 1 98.81 224 TRP B C 1
ATOM 4912 O O . TRP B 1 224 ? -0.067 -13.445 -3.023 1 98.81 224 TRP B O 1
ATOM 4922 N N . TYR B 1 225 ? 0.883 -11.586 -2.15 1 98.62 225 TYR B N 1
ATOM 4923 C CA . TYR B 1 225 ? 0.147 -11.672 -0.894 1 98.62 225 TYR B CA 1
ATOM 4924 C C . TYR B 1 225 ? -1.356 -11.656 -1.141 1 98.62 225 TYR B C 1
ATOM 4926 O O . TYR B 1 225 ? -2.084 -12.523 -0.652 1 98.62 225 TYR B O 1
ATOM 4934 N N . ASP B 1 226 ? -1.841 -10.695 -1.924 1 98.75 226 ASP B N 1
ATOM 4935 C CA . ASP B 1 226 ? -3.264 -10.539 -2.211 1 98.75 226 ASP B CA 1
ATOM 4936 C C . ASP B 1 226 ? -3.799 -11.734 -3 1 98.75 226 ASP B C 1
ATOM 4938 O O . ASP B 1 226 ? -4.91 -12.203 -2.748 1 98.75 226 ASP B O 1
ATOM 4942 N N . ALA B 1 227 ? -3.023 -12.211 -3.973 1 98.88 227 ALA B N 1
ATOM 4943 C CA . ALA B 1 227 ? -3.461 -13.344 -4.777 1 98.88 227 ALA B CA 1
ATOM 4944 C C . ALA B 1 227 ? -3.707 -14.57 -3.902 1 98.88 227 ALA B C 1
ATOM 4946 O O . ALA B 1 227 ? -4.727 -15.25 -4.047 1 98.88 227 ALA B O 1
ATOM 4947 N N . GLN B 1 228 ? -2.799 -14.812 -2.992 1 98.88 228 GLN B N 1
ATOM 4948 C CA . GLN B 1 228 ? -2.916 -15.969 -2.115 1 98.88 228 GLN B CA 1
ATOM 4949 C C . GLN B 1 228 ? -4.117 -15.836 -1.187 1 98.88 228 GLN B C 1
ATOM 4951 O O . GLN B 1 228 ? -4.926 -16.766 -1.072 1 98.88 228 GLN B O 1
ATOM 4956 N N . ARG B 1 229 ? -4.254 -14.672 -0.567 1 98.81 229 ARG B N 1
ATOM 4957 C CA . ARG B 1 229 ? -5.359 -14.484 0.368 1 98.81 229 ARG B CA 1
ATOM 4958 C C . ARG B 1 229 ? -6.703 -14.633 -0.335 1 98.81 229 ARG B C 1
ATOM 4960 O O . ARG B 1 229 ? -7.66 -15.148 0.244 1 98.81 229 ARG B O 1
ATOM 4967 N N . THR B 1 230 ? -6.738 -14.156 -1.531 1 98.88 230 THR B N 1
ATOM 4968 C CA . THR B 1 230 ? -7.988 -14.18 -2.283 1 98.88 230 THR B CA 1
ATOM 4969 C C . THR B 1 230 ? -8.391 -15.609 -2.621 1 98.88 230 THR B C 1
ATOM 4971 O O . THR B 1 230 ? -9.531 -16.016 -2.371 1 98.88 230 THR B O 1
ATOM 4974 N N . VAL B 1 231 ? -7.484 -16.391 -3.197 1 98.88 231 VAL B N 1
ATOM 4975 C CA . VAL B 1 231 ? -7.844 -17.734 -3.611 1 98.88 231 VAL B CA 1
ATOM 4976 C C . VAL B 1 231 ? -8.125 -18.594 -2.381 1 98.88 231 VAL B C 1
ATOM 4978 O O . VAL B 1 231 ? -9.008 -19.469 -2.408 1 98.88 231 VAL B O 1
ATOM 4981 N N . ASN B 1 232 ? -7.371 -18.391 -1.264 1 98.88 232 ASN B N 1
ATOM 4982 C CA . ASN B 1 232 ? -7.695 -19.078 -0.016 1 98.88 232 ASN B CA 1
ATOM 4983 C C . ASN B 1 232 ? -9.125 -18.797 0.422 1 98.88 232 ASN B C 1
ATOM 4985 O O . ASN B 1 232 ? -9.875 -19.719 0.743 1 98.88 232 ASN B O 1
ATOM 4989 N N . ALA B 1 233 ? -9.477 -17.516 0.392 1 98.88 233 ALA B N 1
ATOM 4990 C CA . ALA B 1 233 ? -10.82 -17.109 0.802 1 98.88 233 ALA B CA 1
ATOM 4991 C C . ALA B 1 233 ? -11.883 -17.734 -0.095 1 98.88 233 ALA B C 1
ATOM 4993 O O . ALA B 1 233 ? -12.906 -18.219 0.391 1 98.88 233 ALA B O 1
ATOM 4994 N N . LEU B 1 234 ? -11.664 -17.719 -1.394 1 98.81 234 LEU B N 1
ATOM 4995 C CA . LEU B 1 234 ? -12.602 -18.344 -2.316 1 98.81 234 LEU B CA 1
ATOM 4996 C C . LEU B 1 234 ? -12.758 -19.828 -1.995 1 98.81 234 LEU B C 1
ATOM 4998 O O . LEU B 1 234 ? -13.883 -20.344 -1.978 1 98.81 234 LEU B O 1
ATOM 5002 N N . PHE B 1 235 ? -11.711 -20.531 -1.697 1 98.69 235 PHE B N 1
ATOM 5003 C CA . PHE B 1 235 ? -11.703 -21.969 -1.463 1 98.69 235 PHE B CA 1
ATOM 5004 C C . PHE B 1 235 ? -12.547 -22.312 -0.242 1 98.69 235 PHE B C 1
ATOM 5006 O O . PHE B 1 235 ? -13.375 -23.234 -0.293 1 98.69 235 PHE B O 1
ATOM 5013 N N . TYR B 1 236 ? -12.305 -21.531 0.89 1 98.25 236 TYR B N 1
ATOM 5014 C CA . TYR B 1 236 ? -13.07 -21.906 2.078 1 98.25 236 TYR B CA 1
ATOM 5015 C C . TYR B 1 236 ? -14.391 -21.141 2.135 1 98.25 236 TYR B C 1
ATOM 5017 O O . TYR B 1 236 ? -15.086 -21.172 3.152 1 98.25 236 TYR B O 1
ATOM 5025 N N . GLY B 1 237 ? -14.727 -20.344 1.117 1 97.94 237 GLY B N 1
ATOM 5026 C CA . GLY B 1 237 ? -16.094 -19.875 0.902 1 97.94 237 GLY B CA 1
ATOM 5027 C C . GLY B 1 237 ? -16.312 -18.453 1.376 1 97.94 237 GLY B C 1
ATOM 5028 O O . GLY B 1 237 ? -17.453 -18.031 1.547 1 97.94 237 GLY B O 1
ATOM 5029 N N . ASP B 1 238 ? -15.352 -17.703 1.595 1 98.12 238 ASP B N 1
ATOM 5030 C CA . ASP B 1 238 ? -15.492 -16.312 2.027 1 98.12 238 ASP B CA 1
ATOM 5031 C C . ASP B 1 238 ? -15.398 -15.352 0.839 1 98.12 238 ASP B C 1
ATOM 5033 O O . ASP B 1 238 ? -14.453 -14.57 0.736 1 98.12 238 ASP B O 1
ATOM 5037 N N . LYS B 1 239 ? -16.391 -15.328 0.081 1 98.06 239 LYS B N 1
ATOM 5038 C CA . LYS B 1 239 ? -16.438 -14.5 -1.121 1 98.06 239 LYS B CA 1
ATOM 5039 C C . LYS B 1 239 ? -16.375 -13.016 -0.768 1 98.06 239 LYS B C 1
ATOM 5041 O O . LYS B 1 239 ? -15.844 -12.211 -1.541 1 98.06 239 LYS B O 1
ATOM 5046 N N . GLY B 1 240 ? -16.922 -12.688 0.409 1 97.94 240 GLY B N 1
ATOM 5047 C CA . GLY B 1 240 ? -16.859 -11.305 0.849 1 97.94 240 GLY B CA 1
ATOM 5048 C C . GLY B 1 240 ? -15.438 -10.805 1.033 1 97.94 240 GLY B C 1
ATOM 5049 O O . GLY B 1 240 ? -15.094 -9.703 0.597 1 97.94 240 GLY B O 1
ATOM 5050 N N . LEU B 1 241 ? -14.648 -11.617 1.707 1 97.69 241 LEU B N 1
ATOM 5051 C CA . LEU B 1 241 ? -13.242 -11.258 1.893 1 97.69 241 LEU B CA 1
ATOM 5052 C C . LEU B 1 241 ? -12.523 -11.172 0.552 1 97.69 241 LEU B C 1
ATOM 5054 O O . LEU B 1 241 ? -11.742 -10.25 0.32 1 97.69 241 LEU B O 1
ATOM 5058 N N . ALA B 1 242 ? -12.797 -12.148 -0.339 1 98.62 242 ALA B N 1
ATOM 5059 C CA . ALA B 1 242 ? -12.18 -12.133 -1.662 1 98.62 242 ALA B CA 1
ATOM 5060 C C . ALA B 1 242 ? -12.5 -10.836 -2.402 1 98.62 242 ALA B C 1
ATOM 5062 O O . ALA B 1 242 ? -11.609 -10.195 -2.963 1 98.62 242 ALA B O 1
ATOM 5063 N N . ALA B 1 243 ? -13.734 -10.43 -2.355 1 98.31 243 ALA B N 1
ATOM 5064 C CA . ALA B 1 243 ? -14.172 -9.211 -3.033 1 98.31 243 ALA B CA 1
ATOM 5065 C C . ALA B 1 243 ? -13.477 -7.984 -2.451 1 98.31 243 ALA B C 1
ATOM 5067 O O . ALA B 1 243 ? -13.039 -7.098 -3.191 1 98.31 243 ALA B O 1
ATOM 5068 N N . ARG B 1 244 ? -13.391 -7.93 -1.176 1 96.5 244 ARG B N 1
ATOM 5069 C CA . ARG B 1 244 ? -12.773 -6.793 -0.504 1 96.5 244 ARG B CA 1
ATOM 5070 C C . ARG B 1 244 ? -11.305 -6.668 -0.891 1 96.5 244 ARG B C 1
ATOM 5072 O O . ARG B 1 244 ? -10.82 -5.566 -1.16 1 96.5 244 ARG B O 1
ATOM 5079 N N . ILE B 1 245 ? -10.578 -7.773 -0.889 1 97.69 245 ILE B N 1
ATOM 5080 C CA . ILE B 1 245 ? -9.164 -7.758 -1.245 1 97.69 245 ILE B CA 1
ATOM 5081 C C . ILE B 1 245 ? -8.992 -7.258 -2.678 1 97.69 245 ILE B C 1
ATOM 5083 O O . ILE B 1 245 ? -8.141 -6.406 -2.949 1 97.69 245 ILE B O 1
ATOM 5087 N N . ILE B 1 246 ? -9.82 -7.781 -3.555 1 98.12 246 ILE B N 1
ATOM 5088 C CA . ILE B 1 246 ? -9.742 -7.426 -4.965 1 98.12 246 ILE B CA 1
ATOM 5089 C C . ILE B 1 246 ? -10.039 -5.938 -5.141 1 98.12 246 ILE B C 1
ATOM 5091 O O . ILE B 1 246 ? -9.305 -5.23 -5.844 1 98.12 246 ILE B O 1
ATOM 5095 N N . GLU B 1 247 ? -11.055 -5.445 -4.496 1 96.44 247 GLU B N 1
ATOM 5096 C CA . GLU B 1 247 ? -11.453 -4.047 -4.617 1 96.44 247 GLU B CA 1
ATOM 5097 C C . GLU B 1 247 ? -10.383 -3.113 -4.062 1 96.44 247 GLU B C 1
ATOM 5099 O O . GLU B 1 247 ? -10.039 -2.113 -4.691 1 96.44 247 GLU B O 1
ATOM 5104 N N . GLN B 1 248 ? -9.891 -3.465 -2.928 1 94.56 248 GLN B N 1
ATOM 5105 C CA . GLN B 1 248 ? -8.852 -2.65 -2.314 1 94.56 248 GLN B CA 1
ATOM 5106 C C . GLN B 1 248 ? -7.57 -2.678 -3.145 1 94.56 248 GLN B C 1
ATOM 5108 O O . GLN B 1 248 ? -6.844 -1.684 -3.205 1 94.56 248 GLN B O 1
ATOM 5113 N N . GLY B 1 249 ? -7.371 -3.783 -3.768 1 96.56 249 GLY B N 1
ATOM 5114 C CA . GLY B 1 249 ? -6.164 -3.961 -4.559 1 96.56 249 GLY B CA 1
ATOM 5115 C C . GLY B 1 249 ? -6.141 -3.105 -5.812 1 96.56 249 GLY B C 1
ATOM 5116 O O . GLY B 1 249 ? -5.09 -2.922 -6.426 1 96.56 249 GLY B O 1
ATOM 5117 N N . ILE B 1 250 ? -7.277 -2.551 -6.234 1 95.88 250 ILE B N 1
ATOM 5118 C CA . ILE B 1 250 ? -7.32 -1.67 -7.395 1 95.88 250 ILE B CA 1
ATOM 5119 C C . ILE B 1 250 ? -6.434 -0.449 -7.148 1 95.88 250 ILE B C 1
ATOM 5121 O O . ILE B 1 250 ? -5.645 -0.063 -8.016 1 95.88 250 ILE B O 1
ATOM 5125 N N . THR B 1 251 ? -6.492 0.11 -5.945 1 92.81 251 THR B N 1
ATOM 5126 C CA . THR B 1 251 ? -5.684 1.275 -5.602 1 92.81 251 THR B CA 1
ATOM 5127 C C . THR B 1 251 ? -4.348 0.848 -5.004 1 92.81 251 THR B C 1
ATOM 5129 O O . THR B 1 251 ? -3.289 1.269 -5.473 1 92.81 251 THR B O 1
ATOM 5132 N N . GLN B 1 252 ? -4.41 -0.104 -4.07 1 93.5 252 GLN B N 1
ATOM 5133 C CA . GLN B 1 252 ? -3.26 -0.477 -3.254 1 93.5 252 GLN B CA 1
ATOM 5134 C C . GLN B 1 252 ? -2.201 -1.192 -4.086 1 93.5 252 GLN B C 1
ATOM 5136 O O . GLN B 1 252 ? -1.009 -1.114 -3.785 1 93.5 252 GLN B O 1
ATOM 5141 N N . ARG B 1 253 ? -2.607 -1.897 -5.137 1 97.19 253 ARG B N 1
ATOM 5142 C CA . ARG B 1 253 ? -1.688 -2.717 -5.922 1 97.19 253 ARG B CA 1
ATOM 5143 C C . ARG B 1 253 ? -1.621 -2.234 -7.363 1 97.19 253 ARG B C 1
ATOM 5145 O O . ARG B 1 253 ? -0.661 -1.568 -7.758 1 97.19 253 ARG B O 1
ATOM 5152 N N . MET B 1 254 ? -2.785 -2.344 -8.078 1 96.81 254 MET B N 1
ATOM 5153 C CA . MET B 1 254 ? -2.797 -2.088 -9.516 1 96.81 254 MET B CA 1
ATOM 5154 C C . MET B 1 254 ? -2.354 -0.661 -9.812 1 96.81 254 MET B C 1
ATOM 5156 O O . MET B 1 254 ? -1.343 -0.45 -10.492 1 96.81 254 MET B O 1
ATOM 5160 N N . ALA B 1 255 ? -2.996 0.321 -9.242 1 95.06 255 ALA B N 1
ATOM 5161 C CA . ALA B 1 255 ? -2.686 1.719 -9.531 1 95.06 255 ALA B CA 1
ATOM 5162 C C . ALA B 1 255 ? -1.342 2.119 -8.93 1 95.06 255 ALA B C 1
ATOM 5164 O O . ALA B 1 255 ? -0.622 2.945 -9.492 1 95.06 255 ALA B O 1
ATOM 5165 N N . ALA B 1 256 ? -0.988 1.47 -7.809 1 94.94 256 ALA B N 1
ATOM 5166 C CA . ALA B 1 256 ? 0.256 1.798 -7.117 1 94.94 256 ALA B CA 1
ATOM 5167 C C . ALA B 1 256 ? 1.464 1.248 -7.871 1 94.94 256 ALA B C 1
ATOM 5169 O O . ALA B 1 256 ? 2.564 1.798 -7.781 1 94.94 256 ALA B O 1
ATOM 5170 N N . GLN B 1 257 ? 1.269 0.188 -8.688 1 97.12 257 GLN B N 1
ATOM 5171 C CA . GLN B 1 257 ? 2.422 -0.567 -9.164 1 97.12 257 GLN B CA 1
ATOM 5172 C C . GLN B 1 257 ? 2.607 -0.392 -10.672 1 97.12 257 GLN B C 1
ATOM 5174 O O . GLN B 1 257 ? 3.701 -0.61 -11.195 1 97.12 257 GLN B O 1
ATOM 5179 N N . ILE B 1 258 ? 1.505 -0.042 -11.367 1 97.69 258 ILE B N 1
ATOM 5180 C CA . ILE B 1 258 ? 1.557 0.092 -12.82 1 97.69 258 ILE B CA 1
ATOM 5181 C C . ILE B 1 258 ? 1.242 1.532 -13.219 1 97.69 258 ILE B C 1
ATOM 5183 O O . ILE B 1 258 ? 0.112 1.997 -13.047 1 97.69 258 ILE B O 1
ATOM 5187 N N . ASP B 1 259 ? 2.236 2.18 -13.734 1 96.25 259 ASP B N 1
ATOM 5188 C CA . ASP B 1 259 ? 2.012 3.59 -14.039 1 96.25 259 ASP B CA 1
ATOM 5189 C C . ASP B 1 259 ? 1.25 3.754 -15.352 1 96.25 259 ASP B C 1
ATOM 5191 O O . ASP B 1 259 ? 0.805 2.77 -15.945 1 96.25 259 ASP B O 1
ATOM 5195 N N . GLN B 1 260 ? 1.01 4.992 -15.812 1 95.5 260 GLN B N 1
ATOM 5196 C CA . GLN B 1 260 ? 0.149 5.277 -16.953 1 95.5 260 GLN B CA 1
ATOM 5197 C C . GLN B 1 260 ? 0.764 4.746 -18.25 1 95.5 260 GLN B C 1
ATOM 5199 O O . GLN B 1 260 ? 0.053 4.508 -19.234 1 95.5 260 GLN B O 1
ATOM 5204 N N . ASP B 1 261 ? 2.084 4.473 -18.25 1 96.31 261 ASP B N 1
ATOM 5205 C CA . ASP B 1 261 ? 2.773 3.924 -19.406 1 96.31 261 ASP B CA 1
ATOM 5206 C C . ASP B 1 261 ? 2.885 2.402 -19.312 1 96.31 261 ASP B C 1
ATOM 5208 O O . ASP B 1 261 ? 3.445 1.761 -20.203 1 96.31 261 ASP B O 1
ATOM 5212 N N . GLY B 1 262 ? 2.385 1.856 -18.25 1 97.62 262 GLY B N 1
ATOM 5213 C CA . GLY B 1 262 ? 2.41 0.418 -18.047 1 97.62 262 GLY B CA 1
ATOM 5214 C C . GLY B 1 262 ? 3.652 -0.058 -17.312 1 97.62 262 GLY B C 1
ATOM 5215 O O . GLY B 1 262 ? 3.787 -1.247 -17.016 1 97.62 262 GLY B O 1
ATOM 5216 N N . LYS B 1 263 ? 4.578 0.894 -17.031 1 97.56 263 LYS B N 1
ATOM 5217 C CA . LYS B 1 263 ? 5.836 0.544 -16.375 1 97.56 263 LYS B CA 1
ATOM 5218 C C . LYS B 1 263 ? 5.613 0.163 -14.914 1 97.56 263 LYS B C 1
ATOM 5220 O O . LYS B 1 263 ? 4.801 0.782 -14.219 1 97.56 263 LYS B O 1
ATOM 5225 N N . GLN B 1 264 ? 6.227 -0.917 -14.469 1 97.94 264 GLN B N 1
ATOM 5226 C CA . GLN B 1 264 ? 6.289 -1.343 -13.078 1 97.94 264 GLN B CA 1
ATOM 5227 C C . GLN B 1 264 ? 7.609 -0.935 -12.438 1 97.94 264 GLN B C 1
ATOM 5229 O O . GLN B 1 264 ? 8.508 -1.762 -12.273 1 97.94 264 GLN B O 1
ATOM 5234 N N . THR B 1 265 ? 7.676 0.275 -12.016 1 95 265 THR B N 1
ATOM 5235 C CA . THR B 1 265 ? 8.93 0.92 -11.648 1 95 265 THR B CA 1
ATOM 5236 C C . THR B 1 265 ? 9.648 0.126 -10.555 1 95 265 THR B C 1
ATOM 5238 O O . THR B 1 265 ? 10.867 -0.049 -10.609 1 95 265 THR B O 1
ATOM 5241 N N . MET B 1 266 ? 8.945 -0.352 -9.578 1 95.12 266 MET B N 1
ATOM 5242 C CA . MET B 1 266 ? 9.555 -1.103 -8.484 1 95.12 266 MET B CA 1
ATOM 5243 C C . MET B 1 266 ? 10.227 -2.373 -9.008 1 95.12 266 MET B C 1
ATOM 5245 O O . MET B 1 266 ? 11.266 -2.783 -8.5 1 95.12 266 MET B O 1
ATOM 5249 N N . GLU B 1 267 ? 9.641 -3.025 -10.008 1 96.94 267 GLU B N 1
ATOM 5250 C CA . GLU B 1 267 ? 10.203 -4.227 -10.609 1 96.94 267 GLU B CA 1
ATOM 5251 C C . GLU B 1 267 ? 11.383 -3.887 -11.516 1 96.94 267 GLU B C 1
ATOM 5253 O O . GLU B 1 267 ? 12.375 -4.617 -11.555 1 96.94 267 GLU B O 1
ATOM 5258 N N . LEU B 1 268 ? 11.242 -2.75 -12.234 1 95.56 268 LEU B N 1
ATOM 5259 C CA . LEU B 1 268 ? 12.25 -2.35 -13.211 1 95.56 268 LEU B CA 1
ATOM 5260 C C . LEU B 1 268 ? 13.547 -1.944 -12.516 1 95.56 268 LEU B C 1
ATOM 5262 O O . LEU B 1 268 ? 14.617 -1.99 -13.125 1 95.56 268 LEU B O 1
ATOM 5266 N N . GLU B 1 269 ? 13.477 -1.579 -11.219 1 93.44 269 GLU B N 1
ATOM 5267 C CA . GLU B 1 269 ? 14.641 -1.12 -10.469 1 93.44 269 GLU B CA 1
ATOM 5268 C C . GLU B 1 269 ? 15.406 -2.293 -9.867 1 93.44 269 GLU B C 1
ATOM 5270 O O . GLU B 1 269 ? 16.469 -2.109 -9.281 1 93.44 269 GLU B O 1
ATOM 5275 N N . ARG B 1 270 ? 14.898 -3.514 -10.031 1 93 270 ARG B N 1
ATOM 5276 C CA . ARG B 1 270 ? 15.531 -4.711 -9.492 1 93 270 ARG B CA 1
ATOM 5277 C C . ARG B 1 270 ? 16.609 -5.23 -10.422 1 93 270 ARG B C 1
ATOM 5279 O O . ARG B 1 270 ? 16.859 -4.648 -11.484 1 93 270 ARG B O 1
ATOM 5286 N N . THR B 1 271 ? 17.312 -6.312 -10.047 1 91.94 271 THR B N 1
ATOM 5287 C CA . THR B 1 271 ? 18.5 -6.77 -10.75 1 91.94 271 THR B CA 1
ATOM 5288 C C . THR B 1 271 ? 18.109 -7.645 -11.945 1 91.94 271 THR B C 1
ATOM 5290 O O . THR B 1 271 ? 18.906 -7.797 -12.883 1 91.94 271 THR B O 1
ATOM 5293 N N . ILE B 1 272 ? 16.922 -8.211 -11.914 1 94.31 272 ILE B N 1
ATOM 5294 C CA . ILE B 1 272 ? 16.391 -8.984 -13.023 1 94.31 272 ILE B CA 1
ATOM 5295 C C . ILE B 1 272 ? 14.984 -8.484 -13.367 1 94.31 272 ILE B C 1
ATOM 5297 O O . ILE B 1 272 ? 14.008 -9.227 -13.25 1 94.31 272 ILE B O 1
ATOM 5301 N N . PRO B 1 273 ? 14.945 -7.297 -13.945 1 95.31 273 PRO B N 1
ATOM 5302 C CA . PRO B 1 273 ? 13.688 -6.562 -14.039 1 95.31 273 PRO B CA 1
ATOM 5303 C C . PRO B 1 273 ? 12.672 -7.246 -14.961 1 95.31 273 PRO B C 1
ATOM 5305 O O . PRO B 1 273 ? 11.469 -7.16 -14.727 1 95.31 273 PRO B O 1
ATOM 5308 N N . PHE B 1 274 ? 13.078 -7.93 -16.016 1 95.81 274 PHE B N 1
ATOM 5309 C CA . PHE B 1 274 ? 12.133 -8.617 -16.891 1 95.81 274 PHE B CA 1
ATOM 5310 C C . PHE B 1 274 ? 11.406 -9.719 -16.141 1 95.81 274 PHE B C 1
ATOM 5312 O O . PHE B 1 274 ? 10.18 -9.828 -16.203 1 95.81 274 PHE B O 1
ATOM 5319 N N . HIS B 1 275 ? 12.172 -10.445 -15.406 1 95.56 275 HIS B N 1
ATOM 5320 C CA . HIS B 1 275 ? 11.602 -11.508 -14.586 1 95.56 275 HIS B CA 1
ATOM 5321 C C . HIS B 1 275 ? 10.586 -10.945 -13.594 1 95.56 275 HIS B C 1
ATOM 5323 O O . HIS B 1 275 ? 9.461 -11.438 -13.5 1 95.56 275 HIS B O 1
ATOM 5329 N N . TYR B 1 276 ? 11.008 -9.859 -12.906 1 96.69 276 TYR B N 1
ATOM 5330 C CA . TYR B 1 276 ? 10.156 -9.328 -11.852 1 96.69 276 TYR B CA 1
ATOM 5331 C C . TYR B 1 276 ? 8.891 -8.703 -12.43 1 96.69 276 TYR B C 1
ATOM 5333 O O . TYR B 1 276 ? 7.832 -8.758 -11.805 1 96.69 276 TYR B O 1
ATOM 5341 N N . SER B 1 277 ? 9 -8.102 -13.594 1 97.88 277 SER B N 1
ATOM 5342 C CA . SER B 1 277 ? 7.824 -7.523 -14.234 1 97.88 277 SER B CA 1
ATOM 5343 C C . SER B 1 277 ? 6.812 -8.594 -14.617 1 97.88 277 SER B C 1
ATOM 5345 O O . SER B 1 277 ? 5.613 -8.438 -14.383 1 97.88 277 SER B O 1
ATOM 5347 N N . LEU B 1 278 ? 7.32 -9.672 -15.195 1 98 278 LEU B N 1
ATOM 5348 C CA . LEU B 1 278 ? 6.441 -10.781 -15.531 1 98 278 LEU B CA 1
ATOM 5349 C C . LEU B 1 278 ? 5.859 -11.422 -14.273 1 98 278 LEU B C 1
ATOM 5351 O O . LEU B 1 278 ? 4.664 -11.711 -14.219 1 98 278 LEU B O 1
ATOM 5355 N N . PHE B 1 279 ? 6.746 -11.594 -13.359 1 98.19 279 PHE B N 1
ATOM 5356 C CA . PHE B 1 279 ? 6.387 -12.234 -12.102 1 98.19 279 PHE B CA 1
ATOM 5357 C C . PHE B 1 279 ? 5.246 -11.484 -11.414 1 98.19 279 PHE B C 1
ATOM 5359 O O . PHE B 1 279 ? 4.293 -12.102 -10.93 1 98.19 279 PHE B O 1
ATOM 5366 N N . ASN B 1 280 ? 5.301 -10.172 -11.367 1 98.69 280 ASN B N 1
ATOM 5367 C CA . ASN B 1 280 ? 4.25 -9.336 -10.789 1 98.69 280 ASN B CA 1
ATOM 5368 C C . ASN B 1 280 ? 2.949 -9.445 -11.578 1 98.69 280 ASN B C 1
ATOM 5370 O O . ASN B 1 280 ? 1.867 -9.523 -11 1 98.69 280 ASN B O 1
ATOM 5374 N N . LEU B 1 281 ? 3.025 -9.469 -12.906 1 98.75 281 LEU B N 1
ATOM 5375 C CA . LEU B 1 281 ? 1.843 -9.531 -13.758 1 98.75 281 LEU B CA 1
ATOM 5376 C C . LEU B 1 281 ? 1.146 -10.875 -13.625 1 98.75 281 LEU B C 1
ATOM 5378 O O . LEU B 1 281 ? -0.081 -10.961 -13.719 1 98.75 281 LEU B O 1
ATOM 5382 N N . GLU B 1 282 ? 1.94 -11.945 -13.367 1 98.56 282 GLU B N 1
ATOM 5383 C CA . GLU B 1 282 ? 1.314 -13.234 -13.102 1 98.56 282 GLU B CA 1
ATOM 5384 C C . GLU B 1 282 ? 0.349 -13.148 -11.922 1 98.56 282 GLU B C 1
ATOM 5386 O O . GLU B 1 282 ? -0.766 -13.672 -11.992 1 98.56 282 GLU B O 1
ATOM 5391 N N . ALA B 1 283 ? 0.788 -12.484 -10.898 1 98.81 283 ALA B N 1
ATOM 5392 C CA . ALA B 1 283 ? -0.06 -12.336 -9.719 1 98.81 283 ALA B CA 1
ATOM 5393 C C . ALA B 1 283 ? -1.266 -11.453 -10.016 1 98.81 283 ALA B C 1
ATOM 5395 O O . ALA B 1 283 ? -2.383 -11.742 -9.586 1 98.81 283 ALA B O 1
ATOM 5396 N N . HIS B 1 284 ? -1.056 -10.352 -10.742 1 98.81 284 HIS B N 1
ATOM 5397 C CA . HIS B 1 284 ? -2.168 -9.484 -11.133 1 98.81 284 HIS B CA 1
ATOM 5398 C C . HIS B 1 284 ? -3.188 -10.25 -11.977 1 98.81 284 HIS B C 1
ATOM 5400 O O . HIS B 1 284 ? -4.395 -10.047 -11.828 1 98.81 284 HIS B O 1
ATOM 5406 N N . LEU B 1 285 ? -2.736 -11.086 -12.867 1 98.69 285 LEU B N 1
ATOM 5407 C CA . LEU B 1 285 ? -3.635 -11.844 -13.734 1 98.69 285 LEU B CA 1
ATOM 5408 C C . LEU B 1 285 ? -4.43 -12.867 -12.93 1 98.69 285 LEU B C 1
ATOM 5410 O O . LEU B 1 285 ? -5.594 -13.133 -13.234 1 98.69 285 LEU B O 1
ATOM 5414 N N . LEU B 1 286 ? -3.793 -13.484 -11.93 1 98.75 286 LEU B N 1
ATOM 5415 C CA . LEU B 1 286 ? -4.547 -14.352 -11.031 1 98.75 286 LEU B CA 1
ATOM 5416 C C . LEU B 1 286 ? -5.648 -13.578 -10.32 1 98.75 286 LEU B C 1
ATOM 5418 O O . LEU B 1 286 ? -6.773 -14.07 -10.195 1 98.75 286 LEU B O 1
ATOM 5422 N N . LEU B 1 287 ? -5.305 -12.383 -9.891 1 98.88 287 LEU B N 1
ATOM 5423 C CA . LEU B 1 287 ? -6.309 -11.555 -9.234 1 98.88 287 LEU B CA 1
ATOM 5424 C C . LEU B 1 287 ? -7.438 -11.203 -10.195 1 98.88 287 LEU B C 1
ATOM 5426 O O . LEU B 1 287 ? -8.602 -11.141 -9.797 1 98.88 287 LEU B O 1
ATOM 5430 N N . ASN B 1 288 ? -7.105 -10.906 -11.477 1 98.75 288 ASN B N 1
ATOM 5431 C CA . ASN B 1 288 ? -8.148 -10.727 -12.484 1 98.75 288 ASN B CA 1
ATOM 5432 C C . ASN B 1 288 ? -9.062 -11.953 -12.562 1 98.75 288 ASN B C 1
ATOM 5434 O O . ASN B 1 288 ? -10.289 -11.82 -12.602 1 98.75 288 ASN B O 1
ATOM 5438 N N . ARG B 1 289 ? -8.492 -13.109 -12.617 1 98.56 289 ARG B N 1
ATOM 5439 C CA . ARG B 1 289 ? -9.234 -14.359 -12.688 1 98.56 289 ARG B CA 1
ATOM 5440 C C . ARG B 1 289 ? -10.117 -14.539 -11.453 1 98.56 289 ARG B C 1
ATOM 5442 O O . ARG B 1 289 ? -11.297 -14.883 -11.578 1 98.56 289 ARG B O 1
ATOM 5449 N N . TYR B 1 290 ? -9.586 -14.312 -10.312 1 98.81 290 TYR B N 1
ATOM 5450 C CA . TYR B 1 290 ? -10.328 -14.492 -9.07 1 98.81 290 TYR B CA 1
ATOM 5451 C C . TYR B 1 290 ? -11.477 -13.5 -8.977 1 98.81 290 TYR B C 1
ATOM 5453 O O . TYR B 1 290 ? -12.531 -13.812 -8.414 1 98.81 290 TYR B O 1
ATOM 5461 N N . ALA B 1 291 ? -11.297 -12.328 -9.539 1 98.81 291 ALA B N 1
ATOM 5462 C CA . ALA B 1 291 ? -12.344 -11.305 -9.539 1 98.81 291 ALA B CA 1
ATOM 5463 C C . ALA B 1 291 ? -13.594 -11.797 -10.258 1 98.81 291 ALA B C 1
ATOM 5465 O O . ALA B 1 291 ? -14.711 -11.391 -9.93 1 98.81 291 ALA B O 1
ATOM 5466 N N . GLU B 1 292 ? -13.461 -12.688 -11.211 1 98.31 292 GLU B N 1
ATOM 5467 C CA . GLU B 1 292 ? -14.594 -13.25 -11.938 1 98.31 292 GLU B CA 1
ATOM 5468 C C . GLU B 1 292 ? -15.539 -13.992 -10.992 1 98.31 292 GLU B C 1
ATOM 5470 O O . GLU B 1 292 ? -16.75 -14.031 -11.219 1 98.31 292 GLU B O 1
ATOM 5475 N N . HIS B 1 293 ? -15.008 -14.547 -9.953 1 98.44 293 HIS B N 1
ATOM 5476 C CA . HIS B 1 293 ? -15.797 -15.352 -9.023 1 98.44 293 HIS B CA 1
ATOM 5477 C C . HIS B 1 293 ? -16.641 -14.469 -8.102 1 98.44 293 HIS B C 1
ATOM 5479 O O . HIS B 1 293 ? -17.547 -14.953 -7.422 1 98.44 293 HIS B O 1
ATOM 5485 N N . VAL B 1 294 ? -16.328 -13.203 -8.047 1 97.94 294 VAL B N 1
ATOM 5486 C CA . VAL B 1 294 ? -17.078 -12.297 -7.191 1 97.94 294 VAL B CA 1
ATOM 5487 C C . VAL B 1 294 ? -17.719 -11.195 -8.039 1 97.94 294 VAL B C 1
ATOM 5489 O O . VAL B 1 294 ? -18.031 -10.109 -7.539 1 97.94 294 VAL B O 1
ATOM 5492 N N . GLU B 1 295 ? -17.766 -11.383 -9.305 1 96.38 295 GLU B N 1
ATOM 5493 C CA . GLU B 1 295 ? -18.484 -10.562 -10.281 1 96.38 295 GLU B CA 1
ATOM 5494 C C . GLU B 1 295 ? -17.922 -9.141 -10.305 1 96.38 295 GLU B C 1
ATOM 5496 O O . GLU B 1 295 ? -18.688 -8.172 -10.312 1 96.38 295 GLU B O 1
ATOM 5501 N N . PHE B 1 296 ? -16.719 -9.031 -10.18 1 96.94 296 PHE B N 1
ATOM 5502 C CA . PHE B 1 296 ? -15.992 -7.777 -10.305 1 96.94 296 PHE B CA 1
ATOM 5503 C C . PHE B 1 296 ? -15.148 -7.77 -11.578 1 96.94 296 PHE B C 1
ATOM 5505 O O . PHE B 1 296 ? -14.297 -8.641 -11.766 1 96.94 296 PHE B O 1
ATOM 5512 N N . ASP B 1 297 ? -15.352 -6.859 -12.469 1 97.69 297 ASP B N 1
ATOM 5513 C CA . ASP B 1 297 ? -14.609 -6.809 -13.727 1 97.69 297 ASP B CA 1
ATOM 5514 C C . ASP B 1 297 ? -13.25 -6.145 -13.531 1 97.69 297 ASP B C 1
ATOM 5516 O O . ASP B 1 297 ? -13.023 -5.027 -14 1 97.69 297 ASP B O 1
ATOM 5520 N N . ARG B 1 298 ? -12.344 -6.855 -12.992 1 98.06 298 ARG B N 1
ATOM 5521 C CA . ARG B 1 298 ? -11 -6.352 -12.75 1 98.06 298 ARG B CA 1
ATOM 5522 C C . ARG B 1 298 ? -10.188 -6.297 -14.039 1 98.06 298 ARG B C 1
ATOM 5524 O O . ARG B 1 298 ? -9.234 -5.531 -14.148 1 98.06 298 ARG B O 1
ATOM 5531 N N . TRP B 1 299 ? -10.555 -7.062 -15.07 1 97.94 299 TRP B N 1
ATOM 5532 C CA . TRP B 1 299 ? -9.859 -7.062 -16.344 1 97.94 299 TRP B CA 1
ATOM 5533 C C . TRP B 1 299 ? -9.859 -5.672 -16.969 1 97.94 299 TRP B C 1
ATOM 5535 O O . TRP B 1 299 ? -8.867 -5.254 -17.578 1 97.94 299 TRP B O 1
ATOM 5545 N N . ASN B 1 300 ? -10.93 -4.926 -16.75 1 97 300 ASN B N 1
ATOM 5546 C CA . ASN B 1 300 ? -11.078 -3.639 -17.406 1 97 300 ASN B CA 1
ATOM 5547 C C . ASN B 1 300 ? -11.07 -2.484 -16.406 1 97 300 ASN B C 1
ATOM 5549 O O . ASN B 1 300 ? -11.406 -1.352 -16.766 1 97 300 ASN B O 1
ATOM 5553 N N . ALA B 1 301 ? -10.789 -2.812 -15.203 1 96.88 301 ALA B N 1
ATOM 5554 C CA . ALA B 1 301 ? -10.719 -1.754 -14.203 1 96.88 301 ALA B CA 1
ATOM 5555 C C . ALA B 1 301 ? -9.562 -0.804 -14.484 1 96.88 301 ALA B C 1
ATOM 5557 O O . ALA B 1 301 ? -8.461 -1.242 -14.82 1 96.88 301 ALA B O 1
ATOM 5558 N N . ILE B 1 302 ? -9.836 0.482 -14.461 1 95.62 302 ILE B N 1
ATOM 5559 C CA . ILE B 1 302 ? -8.852 1.545 -14.609 1 95.62 302 ILE B CA 1
ATOM 5560 C C . ILE B 1 302 ? -8.953 2.52 -13.438 1 95.62 302 ILE B C 1
ATOM 5562 O O . ILE B 1 302 ? -10.062 2.887 -13.031 1 95.62 302 ILE B O 1
ATOM 5566 N N . ARG B 1 303 ? -7.875 2.803 -12.812 1 93.75 303 ARG B N 1
ATOM 5567 C CA . ARG B 1 303 ? -7.785 3.816 -11.766 1 93.75 303 ARG B CA 1
ATOM 5568 C C . ARG B 1 303 ? -6.66 4.805 -12.055 1 93.75 303 ARG B C 1
ATOM 5570 O O . ARG B 1 303 ? -5.492 4.422 -12.133 1 93.75 303 ARG B O 1
ATOM 5577 N N . ASP B 1 304 ? -7.027 6.109 -12.258 1 90.44 304 ASP B N 1
ATOM 5578 C CA . ASP B 1 304 ? -6.074 7.172 -12.57 1 90.44 304 ASP B CA 1
ATOM 5579 C C . ASP B 1 304 ? -5.266 6.828 -13.82 1 90.44 304 ASP B C 1
ATOM 5581 O O . ASP B 1 304 ? -4.047 7.02 -13.844 1 90.44 304 ASP B O 1
ATOM 5585 N N . GLY B 1 305 ? -5.957 6.258 -14.789 1 93.19 305 GLY B N 1
ATOM 5586 C CA . GLY B 1 305 ? -5.332 5.93 -16.062 1 93.19 305 GLY B CA 1
ATOM 5587 C C . GLY B 1 305 ? -4.441 4.703 -15.992 1 93.19 305 GLY B C 1
ATOM 5588 O O . GLY B 1 305 ? -3.717 4.398 -16.938 1 93.19 305 GLY B O 1
ATOM 5589 N N . ARG B 1 306 ? -4.465 4.027 -14.898 1 95.44 306 ARG B N 1
ATOM 5590 C CA . ARG B 1 306 ? -3.578 2.898 -14.641 1 95.44 306 ARG B CA 1
ATOM 5591 C C . ARG B 1 306 ? -4.359 1.589 -14.602 1 95.44 306 ARG B C 1
ATOM 5593 O O . ARG B 1 306 ? -5.461 1.534 -14.055 1 95.44 306 ARG B O 1
ATOM 5600 N N . GLY B 1 307 ? -3.834 0.475 -15.234 1 97.19 307 GLY B N 1
ATOM 5601 C CA . GLY B 1 307 ? -4.52 -0.807 -15.297 1 97.19 307 GLY B CA 1
ATOM 5602 C C . GLY B 1 307 ? -3.586 -1.965 -15.609 1 97.19 307 GLY B C 1
ATOM 5603 O O . GLY B 1 307 ? -2.453 -1.757 -16.047 1 97.19 307 GLY B O 1
ATOM 5604 N N . VAL B 1 308 ? -4.047 -3.176 -15.414 1 98.5 308 VAL B N 1
ATOM 5605 C CA . VAL B 1 308 ? -3.252 -4.383 -15.617 1 98.5 308 VAL B CA 1
ATOM 5606 C C . VAL B 1 308 ? -2.914 -4.535 -17.094 1 98.5 308 VAL B C 1
ATOM 5608 O O . VAL B 1 308 ? -1.787 -4.895 -17.453 1 98.5 308 VAL B O 1
ATOM 5611 N N . LYS B 1 309 ? -3.873 -4.191 -17.953 1 97.94 309 LYS B N 1
ATOM 5612 C CA . LYS B 1 309 ? -3.662 -4.332 -19.391 1 97.94 309 LYS B CA 1
ATOM 5613 C C . LYS B 1 309 ? -2.488 -3.477 -19.859 1 97.94 309 LYS B C 1
ATOM 5615 O O . LYS B 1 309 ? -1.714 -3.896 -20.734 1 97.94 309 LYS B O 1
ATOM 5620 N N . GLN B 1 310 ? -2.375 -2.303 -19.312 1 97.19 310 GLN B N 1
ATOM 5621 C CA . GLN B 1 310 ? -1.271 -1.417 -19.656 1 97.19 310 GLN B CA 1
ATOM 5622 C C . GLN B 1 310 ? 0.074 -2.047 -19.312 1 97.19 310 GLN B C 1
ATOM 5624 O O . GLN B 1 310 ? 1.044 -1.906 -20.062 1 97.19 310 GLN B O 1
ATOM 5629 N N . GLY B 1 311 ? 0.142 -2.719 -18.188 1 98.25 311 GLY B N 1
ATOM 5630 C CA . GLY B 1 311 ? 1.36 -3.408 -17.797 1 98.25 311 GLY B CA 1
ATOM 5631 C C . GLY B 1 311 ? 1.744 -4.531 -18.734 1 98.25 311 GLY B C 1
ATOM 5632 O O . GLY B 1 311 ? 2.92 -4.695 -19.062 1 98.25 311 GLY B O 1
ATOM 5633 N N . ILE B 1 312 ? 0.742 -5.277 -19.172 1 98.44 312 ILE B N 1
ATOM 5634 C CA . ILE B 1 312 ? 0.974 -6.371 -20.109 1 98.44 312 ILE B CA 1
ATOM 5635 C C . ILE B 1 312 ? 1.434 -5.812 -21.453 1 98.44 312 ILE B C 1
ATOM 5637 O O . ILE B 1 312 ? 2.443 -6.254 -22.016 1 98.44 312 ILE B O 1
ATOM 5641 N N . ASP B 1 313 ? 0.723 -4.781 -21.938 1 97.94 313 ASP B N 1
ATOM 5642 C CA . ASP B 1 313 ? 1.011 -4.195 -23.25 1 97.94 313 ASP B CA 1
ATOM 5643 C C . ASP B 1 313 ? 2.414 -3.592 -23.281 1 97.94 313 ASP B C 1
ATOM 5645 O O . ASP B 1 313 ? 3.076 -3.605 -24.312 1 97.94 313 ASP B O 1
ATOM 5649 N N . TYR B 1 314 ? 2.875 -3.146 -22.156 1 97.81 314 TYR B N 1
ATOM 5650 C CA . TYR B 1 314 ? 4.223 -2.594 -22.078 1 97.81 314 TYR B CA 1
ATOM 5651 C C . TYR B 1 314 ? 5.273 -3.668 -22.328 1 97.81 314 TYR B C 1
ATOM 5653 O O . TYR B 1 314 ? 6.301 -3.4 -22.953 1 97.81 314 TYR B O 1
ATOM 5661 N N . LEU B 1 315 ? 5.012 -4.918 -21.875 1 97.19 315 LEU B N 1
ATOM 5662 C CA . LEU B 1 315 ? 6.027 -5.965 -21.922 1 97.19 315 LEU B CA 1
ATOM 5663 C C . LEU B 1 315 ? 5.98 -6.711 -23.25 1 97.19 315 LEU B C 1
ATOM 5665 O O . LEU B 1 315 ? 6.977 -7.305 -23.672 1 97.19 315 LEU B O 1
ATOM 5669 N N . VAL B 1 316 ? 4.828 -6.703 -23.938 1 97.25 316 VAL B N 1
ATOM 5670 C CA . VAL B 1 316 ? 4.559 -7.551 -25.094 1 97.25 316 VAL B CA 1
ATOM 5671 C C . VAL B 1 316 ? 5.605 -7.301 -26.172 1 97.25 316 VAL B C 1
ATOM 5673 O O . VAL B 1 316 ? 6.188 -8.242 -26.719 1 97.25 316 VAL B O 1
ATOM 5676 N N . PRO B 1 317 ? 5.996 -5.965 -26.484 1 96.62 317 PRO B N 1
ATOM 5677 C CA . PRO B 1 317 ? 7.016 -5.762 -27.516 1 96.62 317 PRO B CA 1
ATOM 5678 C C . PRO B 1 317 ? 8.367 -6.367 -27.141 1 96.62 317 PRO B C 1
ATOM 5680 O O . PRO B 1 317 ? 9.102 -6.84 -28.016 1 96.62 317 PRO B O 1
ATOM 5683 N N . PHE B 1 318 ? 8.648 -6.445 -25.875 1 95.88 318 PHE B N 1
ATOM 5684 C CA . PHE B 1 318 ? 9.938 -6.945 -25.422 1 95.88 318 PHE B CA 1
ATOM 5685 C C . PHE B 1 318 ? 9.938 -8.469 -25.344 1 95.88 318 PHE B C 1
ATOM 5687 O O . PHE B 1 318 ? 10.992 -9.102 -25.391 1 95.88 318 PHE B O 1
ATOM 5694 N N . ILE B 1 319 ? 8.75 -9.094 -25.172 1 95.75 319 ILE B N 1
ATOM 5695 C CA . ILE B 1 319 ? 8.633 -10.547 -25.266 1 95.75 319 ILE B CA 1
ATOM 5696 C C . ILE B 1 319 ? 8.844 -10.977 -26.719 1 95.75 319 ILE B C 1
ATOM 5698 O O . ILE B 1 319 ? 9.539 -11.961 -26.984 1 95.75 319 ILE B O 1
ATOM 5702 N N . ARG B 1 320 ? 8.352 -10.188 -27.625 1 95.12 320 ARG B N 1
ATOM 5703 C CA . ARG B 1 320 ? 8.484 -10.492 -29.047 1 95.12 320 ARG B CA 1
ATOM 5704 C C . ARG B 1 320 ? 9.922 -10.297 -29.516 1 95.12 320 ARG B C 1
ATOM 5706 O O . ARG B 1 320 ? 10.43 -11.078 -30.312 1 95.12 320 ARG B O 1
ATOM 5713 N N . GLU B 1 321 ? 10.477 -9.203 -29.062 1 94.31 321 GLU B N 1
ATOM 5714 C CA . GLU B 1 321 ? 11.852 -8.852 -29.406 1 94.31 321 GLU B CA 1
ATOM 5715 C C . GLU B 1 321 ? 12.656 -8.492 -28.172 1 94.31 321 GLU B C 1
ATOM 5717 O O . GLU B 1 321 ? 12.93 -7.312 -27.922 1 94.31 321 GLU B O 1
ATOM 5722 N N . PRO B 1 322 ? 13.195 -9.539 -27.516 1 91.75 322 PRO B N 1
ATOM 5723 C CA . PRO B 1 322 ? 13.859 -9.32 -26.234 1 91.75 322 PRO B CA 1
ATOM 5724 C C . PRO B 1 322 ? 15.055 -8.367 -26.344 1 91.75 322 PRO B C 1
ATOM 5726 O O . PRO B 1 322 ? 15.414 -7.703 -25.375 1 91.75 322 PRO B O 1
ATOM 5729 N N . ASP B 1 323 ? 15.641 -8.234 -27.484 1 91.62 323 ASP B N 1
ATOM 5730 C CA . ASP B 1 323 ? 16.812 -7.379 -27.688 1 91.62 323 ASP B CA 1
ATOM 5731 C C . ASP B 1 323 ? 16.453 -5.906 -27.516 1 91.62 323 ASP B C 1
ATOM 5733 O O . ASP B 1 323 ? 17.328 -5.059 -27.344 1 91.62 323 ASP B O 1
ATOM 5737 N N . LEU B 1 324 ? 15.219 -5.598 -27.516 1 93.06 324 LEU B N 1
ATOM 5738 C CA . LEU B 1 324 ? 14.766 -4.219 -27.391 1 93.06 324 LEU B CA 1
ATOM 5739 C C . LEU B 1 324 ? 14.633 -3.816 -25.938 1 93.06 324 LEU B C 1
ATOM 5741 O O . LEU B 1 324 ? 14.43 -2.641 -25.625 1 93.06 324 LEU B O 1
ATOM 5745 N N . TRP B 1 325 ? 14.75 -4.824 -25.016 1 94.31 325 TRP B N 1
ATOM 5746 C CA . TRP B 1 325 ? 14.617 -4.531 -23.594 1 94.31 325 TRP B CA 1
ATOM 5747 C C . TRP B 1 325 ? 15.664 -3.518 -23.141 1 94.31 325 TRP B C 1
ATOM 5749 O O . TRP B 1 325 ? 16.859 -3.781 -23.219 1 94.31 325 TRP B O 1
ATOM 5759 N N . PRO B 1 326 ? 15.242 -2.352 -22.578 1 93.25 326 PRO B N 1
ATOM 5760 C CA . PRO B 1 326 ? 16.172 -1.241 -22.375 1 93.25 326 PRO B CA 1
ATOM 5761 C C . PRO B 1 326 ? 16.844 -1.283 -21.016 1 93.25 326 PRO B C 1
ATOM 5763 O O . PRO B 1 326 ? 17.594 -0.367 -20.656 1 93.25 326 PRO B O 1
ATOM 5766 N N . TYR B 1 327 ? 16.578 -2.248 -20.219 1 93 327 TYR B N 1
ATOM 5767 C CA . TYR B 1 327 ? 17.141 -2.312 -18.875 1 93 327 TYR B CA 1
ATOM 5768 C C . TYR B 1 327 ? 18.219 -3.395 -18.797 1 93 327 TYR B C 1
ATOM 5770 O O . TYR B 1 327 ? 18.172 -4.375 -19.531 1 93 327 TYR B O 1
ATOM 5778 N N . SER B 1 328 ? 19.203 -3.166 -17.922 1 87.81 328 SER B N 1
ATOM 5779 C CA . SER B 1 328 ? 20.141 -4.23 -17.609 1 87.81 328 SER B CA 1
ATOM 5780 C C . SER B 1 328 ? 19.453 -5.406 -16.922 1 87.81 328 SER B C 1
ATOM 5782 O O . SER B 1 328 ? 18.609 -5.211 -16.047 1 87.81 328 SER B O 1
ATOM 5784 N N . ASP B 1 329 ? 19.703 -6.582 -17.422 1 88.5 329 ASP B N 1
ATOM 5785 C CA . ASP B 1 329 ? 19.016 -7.781 -16.922 1 88.5 329 ASP B CA 1
ATOM 5786 C C . ASP B 1 329 ? 19.984 -8.953 -16.797 1 88.5 329 ASP B C 1
ATOM 5788 O O . ASP B 1 329 ? 20.516 -9.438 -17.797 1 88.5 329 ASP B O 1
ATOM 5792 N N . LEU B 1 330 ? 20.156 -9.477 -15.625 1 82.38 330 LEU B N 1
ATOM 5793 C CA . LEU B 1 330 ? 21.141 -10.523 -15.336 1 82.38 330 LEU B CA 1
ATOM 5794 C C . LEU B 1 330 ? 20.719 -11.852 -15.953 1 82.38 330 LEU B C 1
ATOM 5796 O O . LEU B 1 330 ? 21.562 -12.711 -16.219 1 82.38 330 LEU B O 1
ATOM 5800 N N . GLN B 1 331 ? 19.5 -12.266 -16.125 1 79.75 331 GLN B N 1
ATOM 5801 C CA . GLN B 1 331 ? 19.031 -13.602 -16.5 1 79.75 331 GLN B CA 1
ATOM 5802 C C . GLN B 1 331 ? 18.219 -13.555 -17.797 1 79.75 331 GLN B C 1
ATOM 5804 O O . GLN B 1 331 ? 18.062 -14.578 -18.469 1 79.75 331 GLN B O 1
ATOM 5809 N N . GLY B 1 332 ? 17.766 -12.391 -18.25 1 81.69 332 GLY B N 1
ATOM 5810 C CA . GLY B 1 332 ? 16.906 -12.305 -19.406 1 81.69 332 GLY B CA 1
ATOM 5811 C C . GLY B 1 332 ? 15.484 -12.789 -19.141 1 81.69 332 GLY B C 1
ATOM 5812 O O . GLY B 1 332 ? 15.016 -12.727 -18 1 81.69 332 GLY B O 1
ATOM 5813 N N . ILE B 1 333 ? 14.828 -13.398 -20.234 1 85.19 333 ILE B N 1
ATOM 5814 C CA . ILE B 1 333 ? 13.406 -13.711 -20.125 1 85.19 333 ILE B CA 1
ATOM 5815 C C . ILE B 1 333 ? 13.227 -15.141 -19.641 1 85.19 333 ILE B C 1
ATOM 5817 O O . ILE B 1 333 ? 13.906 -16.062 -20.109 1 85.19 333 ILE B O 1
ATOM 5821 N N . VAL B 1 334 ? 12.359 -15.242 -18.656 1 91 334 VAL B N 1
ATOM 5822 C CA . VAL B 1 334 ? 11.859 -16.562 -18.281 1 91 334 VAL B CA 1
ATOM 5823 C C . VAL B 1 334 ? 10.648 -16.922 -19.141 1 91 334 VAL B C 1
ATOM 5825 O O . VAL B 1 334 ? 9.523 -16.5 -18.859 1 91 334 VAL B O 1
ATOM 5828 N N . TRP B 1 335 ? 10.797 -17.766 -20.031 1 93.56 335 TRP B N 1
ATOM 5829 C CA . TRP B 1 335 ? 9.828 -17.984 -21.094 1 93.56 335 TRP B CA 1
ATOM 5830 C C . TRP B 1 335 ? 8.57 -18.656 -20.562 1 93.56 335 TRP B C 1
ATOM 5832 O O . TRP B 1 335 ? 7.469 -18.406 -21.047 1 93.56 335 TRP B O 1
ATOM 5842 N N . ASP B 1 336 ? 8.711 -19.5 -19.562 1 95 336 ASP B N 1
ATOM 5843 C CA . ASP B 1 336 ? 7.539 -20.109 -18.938 1 95 336 ASP B CA 1
ATOM 5844 C C . ASP B 1 336 ? 6.602 -19.047 -18.375 1 95 336 ASP B C 1
ATOM 5846 O O . ASP B 1 336 ? 5.383 -19.156 -18.5 1 95 336 ASP B O 1
ATOM 5850 N N . SER B 1 337 ? 7.23 -18.094 -17.766 1 96.06 337 SER B N 1
ATOM 5851 C CA . SER B 1 337 ? 6.465 -16.984 -17.203 1 96.06 337 SER B CA 1
ATOM 5852 C C . SER B 1 337 ? 5.801 -16.156 -18.297 1 96.06 337 SER B C 1
ATOM 5854 O O . SER B 1 337 ? 4.633 -15.789 -18.172 1 96.06 337 SER B O 1
ATOM 5856 N N . ALA B 1 338 ? 6.52 -15.875 -19.344 1 97.12 338 ALA B N 1
ATOM 5857 C CA . ALA B 1 338 ? 5.969 -15.141 -20.484 1 97.12 338 ALA B CA 1
ATOM 5858 C C . ALA B 1 338 ? 4.785 -15.883 -21.094 1 97.12 338 ALA B C 1
ATOM 5860 O O . ALA B 1 338 ? 3.771 -15.273 -21.438 1 97.12 338 ALA B O 1
ATOM 5861 N N . LEU B 1 339 ? 4.93 -17.188 -21.234 1 97.5 339 LEU B N 1
ATOM 5862 C CA . LEU B 1 339 ? 3.854 -18.016 -21.781 1 97.5 339 LEU B CA 1
ATOM 5863 C C . LEU B 1 339 ? 2.594 -17.891 -20.922 1 97.5 339 LEU B C 1
ATOM 5865 O O . LEU B 1 339 ? 1.501 -17.672 -21.453 1 97.5 339 LEU B O 1
ATOM 5869 N N . ARG B 1 340 ? 2.77 -18 -19.609 1 97.31 340 ARG B N 1
ATOM 5870 C CA . ARG B 1 340 ? 1.633 -17.922 -18.703 1 97.31 340 ARG B CA 1
ATOM 5871 C C . ARG B 1 340 ? 0.927 -16.578 -18.828 1 97.31 340 ARG B C 1
ATOM 5873 O O . ARG B 1 340 ? -0.3 -16.516 -18.938 1 97.31 340 ARG B O 1
ATOM 5880 N N . VAL B 1 341 ? 1.694 -15.508 -18.828 1 98 341 VAL B N 1
ATOM 5881 C CA . VAL B 1 341 ? 1.14 -14.164 -18.891 1 98 341 VAL B CA 1
ATOM 5882 C C . VAL B 1 341 ? 0.377 -13.992 -20.203 1 98 341 VAL B C 1
ATOM 5884 O O . VAL B 1 341 ? -0.751 -13.492 -20.219 1 98 341 VAL B O 1
ATOM 5887 N N . LEU B 1 342 ? 0.949 -14.469 -21.312 1 98 342 LEU B N 1
ATOM 5888 C CA . LEU B 1 342 ? 0.335 -14.273 -22.625 1 98 342 LEU B CA 1
ATOM 5889 C C . LEU B 1 342 ? -0.927 -15.117 -22.766 1 98 342 LEU B C 1
ATOM 5891 O O . LEU B 1 342 ? -1.956 -14.625 -23.25 1 98 342 LEU B O 1
ATOM 5895 N N . LEU B 1 343 ? -0.884 -16.359 -22.344 1 97.88 343 LEU B N 1
ATOM 5896 C CA . LEU B 1 343 ? -2.051 -17.234 -22.484 1 97.88 343 LEU B CA 1
ATOM 5897 C C . LEU B 1 343 ? -3.209 -16.719 -21.641 1 97.88 343 LEU B C 1
ATOM 5899 O O . LEU B 1 343 ? -4.355 -16.703 -22.094 1 97.88 343 LEU B O 1
ATOM 5903 N N . GLN B 1 344 ? -2.889 -16.344 -20.438 1 97.75 344 GLN B N 1
ATOM 5904 C CA . GLN B 1 344 ? -3.928 -15.789 -19.562 1 97.75 344 GLN B CA 1
ATOM 5905 C C . GLN B 1 344 ? -4.473 -14.477 -20.109 1 97.75 344 GLN B C 1
ATOM 5907 O O . GLN B 1 344 ? -5.66 -14.188 -19.984 1 97.75 344 GLN B O 1
ATOM 5912 N N . SER B 1 345 ? -3.586 -13.656 -20.719 1 98 345 SER B N 1
ATOM 5913 C CA . SER B 1 345 ? -4.016 -12.406 -21.344 1 98 345 SER B CA 1
ATOM 5914 C C . SER B 1 345 ? -4.926 -12.656 -22.531 1 98 345 SER B C 1
ATOM 5916 O O . SER B 1 345 ? -5.906 -11.938 -22.734 1 98 345 SER B O 1
ATOM 5918 N N . VAL B 1 346 ? -4.621 -13.672 -23.344 1 97.5 346 VAL B N 1
ATOM 5919 C CA . VAL B 1 346 ? -5.473 -14.031 -24.469 1 97.5 346 VAL B CA 1
ATOM 5920 C C . VAL B 1 346 ? -6.867 -14.398 -23.969 1 97.5 346 VAL B C 1
ATOM 5922 O O . VAL B 1 346 ? -7.871 -13.977 -24.547 1 97.5 346 VAL B O 1
ATOM 5925 N N . ARG B 1 347 ? -6.926 -15.117 -22.891 1 96.25 347 ARG B N 1
ATOM 5926 C CA . ARG B 1 347 ? -8.203 -15.516 -22.328 1 96.25 347 ARG B CA 1
ATOM 5927 C C . ARG B 1 347 ? -8.969 -14.312 -21.797 1 96.25 347 ARG B C 1
ATOM 5929 O O . ARG B 1 347 ? -10.172 -14.164 -22.062 1 96.25 347 ARG B O 1
ATOM 5936 N N . GLY B 1 348 ? -8.305 -13.484 -21.078 1 96.19 348 GLY B N 1
ATOM 5937 C CA . GLY B 1 348 ? -8.953 -12.398 -20.359 1 96.19 348 GLY B CA 1
ATOM 5938 C C . GLY B 1 348 ? -9.328 -11.234 -21.266 1 96.19 348 GLY B C 1
ATOM 5939 O O . GLY B 1 348 ? -10.297 -10.523 -21 1 96.19 348 GLY B O 1
ATOM 5940 N N . TYR B 1 349 ? -8.453 -11 -22.25 1 96.62 349 TYR B N 1
ATOM 5941 C CA . TYR B 1 349 ? -8.68 -9.914 -23.203 1 96.62 349 TYR B CA 1
ATOM 5942 C C . TYR B 1 349 ? -8.977 -10.469 -24.594 1 96.62 349 TYR B C 1
ATOM 5944 O O . TYR B 1 349 ? -8.352 -10.062 -25.562 1 96.62 349 TYR B O 1
ATOM 5952 N N . ALA B 1 350 ? -10 -11.211 -24.703 1 89.12 350 ALA B N 1
ATOM 5953 C CA . ALA B 1 350 ? -10.289 -12.008 -25.906 1 89.12 350 ALA B CA 1
ATOM 5954 C C . ALA B 1 350 ? -10.461 -11.109 -27.125 1 89.12 350 ALA B C 1
ATOM 5956 O O . ALA B 1 350 ? -9.969 -11.422 -28.203 1 89.12 350 ALA B O 1
ATOM 5957 N N . LYS B 1 351 ? -11.086 -9.938 -27.016 1 88.75 351 LYS B N 1
ATOM 5958 C CA . LYS B 1 351 ? -11.359 -9.047 -28.141 1 88.75 351 LYS B CA 1
ATOM 5959 C C . LYS B 1 351 ? -10.094 -8.312 -28.578 1 88.75 351 LYS B C 1
ATOM 5961 O O . LYS B 1 351 ? -10 -7.852 -29.719 1 88.75 351 LYS B O 1
ATOM 5966 N N . GLN B 1 352 ? -9.062 -8.336 -27.719 1 88.62 352 GLN B N 1
ATOM 5967 C CA . GLN B 1 352 ? -7.832 -7.609 -27.984 1 88.62 352 GLN B CA 1
ATOM 5968 C C . GLN B 1 352 ? -6.617 -8.531 -27.906 1 88.62 352 GLN B C 1
ATOM 5970 O O . GLN B 1 352 ? -5.555 -8.125 -27.438 1 88.62 352 GLN B O 1
ATOM 5975 N N . SER B 1 353 ? -6.895 -9.734 -28.344 1 92.5 353 SER B N 1
ATOM 5976 C CA . SER B 1 353 ? -5.883 -10.734 -28.047 1 92.5 353 SER B CA 1
ATOM 5977 C C . SER B 1 353 ? -4.91 -10.906 -29.203 1 92.5 353 SER B C 1
ATOM 5979 O O . SER B 1 353 ? -3.984 -11.719 -29.141 1 92.5 353 SER B O 1
ATOM 5981 N N . ALA B 1 354 ? -5.094 -10.117 -30.297 1 94.5 354 ALA B N 1
ATOM 5982 C CA . ALA B 1 354 ? -4.285 -10.312 -31.5 1 94.5 354 ALA B CA 1
ATOM 5983 C C . ALA B 1 354 ? -2.801 -10.141 -31.203 1 94.5 354 ALA B C 1
ATOM 5985 O O . ALA B 1 354 ? -1.977 -10.961 -31.609 1 94.5 354 ALA B O 1
ATOM 5986 N N . SER B 1 355 ? -2.5 -9.102 -30.531 1 95.06 355 SER B N 1
ATOM 5987 C CA . SER B 1 355 ? -1.1 -8.82 -30.234 1 95.06 355 SER B CA 1
ATOM 5988 C C . SER B 1 355 ? -0.504 -9.883 -29.312 1 95.06 355 SER B C 1
ATOM 5990 O O . SER B 1 355 ? 0.676 -10.219 -29.422 1 95.06 355 SER B O 1
ATOM 5992 N N . TYR B 1 356 ? -1.25 -10.445 -28.391 1 97.38 356 TYR B N 1
ATOM 5993 C CA . TYR B 1 356 ? -0.783 -11.5 -27.484 1 97.38 356 TYR B CA 1
ATOM 5994 C C . TYR B 1 356 ? -0.537 -12.797 -28.25 1 97.38 356 TYR B C 1
ATOM 5996 O O . TYR B 1 356 ? 0.458 -13.484 -28.016 1 97.38 356 TYR B O 1
ATOM 6004 N N . ARG B 1 357 ? -1.477 -13.094 -29.172 1 96 357 ARG B N 1
ATOM 6005 C CA . ARG B 1 357 ? -1.332 -14.289 -30 1 96 357 ARG B CA 1
ATOM 6006 C C . ARG B 1 357 ? -0.096 -14.195 -30.891 1 96 357 ARG B C 1
ATOM 6008 O O . ARG B 1 357 ? 0.598 -15.195 -31.094 1 96 357 ARG B O 1
ATOM 6015 N N . GLU B 1 358 ? 0.166 -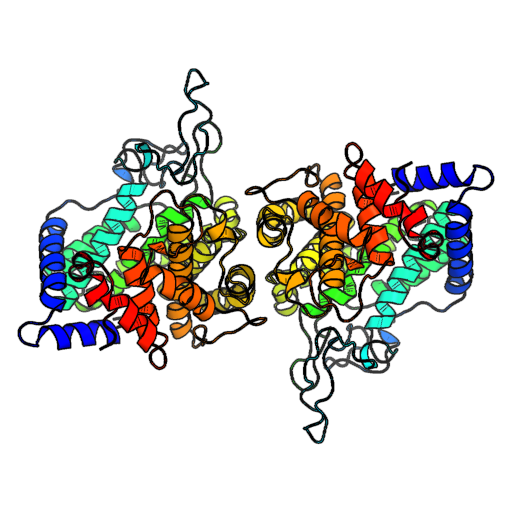12.992 -31.406 1 96.44 358 GLU B N 1
ATOM 6016 C CA . GLU B 1 358 ? 1.377 -12.789 -32.188 1 96.44 358 GLU B CA 1
ATOM 6017 C C . GLU B 1 358 ? 2.629 -12.992 -31.344 1 96.44 358 GLU B C 1
ATOM 6019 O O . GLU B 1 358 ? 3.615 -13.57 -31.812 1 96.44 358 GLU B O 1
ATOM 6024 N N . ALA B 1 359 ? 2.58 -12.539 -30.141 1 96.81 359 ALA B N 1
ATOM 6025 C CA . ALA B 1 359 ? 3.711 -12.703 -29.234 1 96.81 359 ALA B CA 1
ATOM 6026 C C . ALA B 1 359 ? 3.932 -14.172 -28.891 1 96.81 359 ALA B C 1
ATOM 6028 O O . ALA B 1 359 ? 5.07 -14.617 -28.734 1 96.81 359 ALA B O 1
ATOM 6029 N N . LEU B 1 360 ? 2.852 -14.945 -28.75 1 96.44 360 LEU B N 1
ATOM 6030 C CA . LEU B 1 360 ? 2.932 -16.359 -28.453 1 96.44 360 LEU B CA 1
ATOM 6031 C C . LEU B 1 360 ? 3.695 -17.109 -29.531 1 96.44 360 LEU B C 1
ATOM 6033 O O . LEU B 1 360 ? 4.43 -18.062 -29.25 1 96.44 360 LEU B O 1
ATOM 6037 N N . LYS B 1 361 ? 3.59 -16.641 -30.781 1 95.19 361 LYS B N 1
ATOM 6038 C CA . LYS B 1 361 ? 4.254 -17.281 -31.906 1 95.19 361 LYS B CA 1
ATOM 6039 C C . LYS B 1 361 ? 5.766 -17.094 -31.828 1 95.19 361 LYS B C 1
ATOM 6041 O O . LYS B 1 361 ? 6.52 -17.844 -32.469 1 95.19 361 LYS B O 1
ATOM 6046 N N . CYS B 1 362 ? 6.164 -16.109 -31.078 1 95.38 362 CYS B N 1
ATOM 6047 C CA . CYS B 1 362 ? 7.582 -15.773 -31.031 1 95.38 362 CYS B CA 1
ATOM 6048 C C . CYS B 1 362 ? 8.281 -16.516 -29.891 1 95.38 362 CYS B C 1
ATOM 6050 O O . CYS B 1 362 ? 9.5 -16.438 -29.766 1 95.38 362 CYS B O 1
ATOM 6052 N N . LEU B 1 363 ? 7.551 -17.312 -29.078 1 96.38 363 LEU B N 1
ATOM 6053 C CA . LEU B 1 363 ? 8.156 -18.016 -27.938 1 96.38 363 LEU B CA 1
ATOM 6054 C C . LEU B 1 363 ? 8.938 -19.234 -28.406 1 96.38 363 LEU B C 1
ATOM 6056 O O . LEU B 1 363 ? 8.633 -19.812 -29.469 1 96.38 363 LEU B O 1
ATOM 6060 N N . PRO B 1 364 ? 9.93 -19.609 -27.672 1 95.19 364 PRO B N 1
ATOM 6061 C CA . PRO B 1 364 ? 10.688 -20.812 -28.016 1 95.19 364 PRO B CA 1
ATOM 6062 C C . PRO B 1 364 ? 9.805 -22.062 -28.125 1 95.19 364 PRO B C 1
ATOM 6064 O O . PRO B 1 364 ? 8.844 -22.219 -27.375 1 95.19 364 PRO B O 1
ATOM 6067 N N . GLN B 1 365 ? 10.227 -22.953 -28.922 1 93.94 365 GLN B N 1
ATOM 6068 C CA . GLN B 1 365 ? 9.453 -24.141 -29.219 1 93.94 365 GLN B CA 1
ATOM 6069 C C . GLN B 1 365 ? 9.273 -25.016 -27.984 1 93.94 365 GLN B C 1
ATOM 6071 O O . GLN B 1 365 ? 8.289 -25.75 -27.859 1 93.94 365 GLN B O 1
ATOM 6076 N N . GLU B 1 366 ? 10.164 -24.859 -27.094 1 93.81 366 GLU B N 1
ATOM 6077 C CA . GLU B 1 366 ? 10.133 -25.672 -25.891 1 93.81 366 GLU B CA 1
ATOM 6078 C C . GLU B 1 366 ? 8.891 -25.375 -25.062 1 93.81 366 GLU B C 1
ATOM 6080 O O . GLU B 1 366 ? 8.438 -26.203 -24.266 1 93.81 366 GLU B O 1
ATOM 6085 N N . THR B 1 367 ? 8.312 -24.156 -25.266 1 94.62 367 THR B N 1
ATOM 6086 C CA . THR B 1 367 ? 7.148 -23.781 -24.469 1 94.62 367 THR B CA 1
ATOM 6087 C C . THR B 1 367 ? 5.91 -24.562 -24.906 1 94.62 367 THR B C 1
ATOM 6089 O O . THR B 1 367 ? 4.906 -24.594 -24.203 1 94.62 367 THR B O 1
ATOM 6092 N N . LEU B 1 368 ? 5.98 -25.234 -26.047 1 92.31 368 LEU B N 1
ATOM 6093 C CA . LEU B 1 368 ? 4.848 -25.984 -26.578 1 92.31 368 LEU B CA 1
ATOM 6094 C C . LEU B 1 368 ? 4.578 -27.234 -25.734 1 92.31 368 LEU B C 1
ATOM 6096 O O . LEU B 1 368 ? 3.477 -27.781 -25.781 1 92.31 368 LEU B O 1
ATOM 6100 N N . GLN B 1 369 ? 5.566 -27.641 -25 1 95.19 369 GLN B N 1
ATOM 6101 C CA . GLN B 1 369 ? 5.422 -28.859 -24.219 1 95.19 369 GLN B CA 1
ATOM 6102 C C . GLN B 1 369 ? 4.918 -28.562 -22.812 1 95.19 369 GLN B C 1
ATOM 6104 O O . GLN B 1 369 ? 4.672 -29.484 -22.031 1 95.19 369 GLN B O 1
ATOM 6109 N N . LEU B 1 370 ? 4.785 -27.344 -22.5 1 95.81 370 LEU B N 1
ATOM 6110 C CA . LEU B 1 370 ? 4.434 -26.969 -21.141 1 95.81 370 LEU B CA 1
ATOM 6111 C C . LEU B 1 370 ? 2.939 -27.156 -20.891 1 95.81 370 LEU B C 1
ATOM 6113 O O . LEU B 1 370 ? 2.119 -26.891 -21.781 1 95.81 370 LEU B O 1
ATOM 6117 N N . ARG B 1 371 ? 2.578 -27.578 -19.719 1 96.69 371 ARG B N 1
ATOM 6118 C CA . ARG B 1 371 ? 1.193 -27.859 -19.359 1 96.69 371 ARG B CA 1
ATOM 6119 C C . ARG B 1 371 ? 0.343 -26.594 -19.438 1 96.69 371 ARG B C 1
ATOM 6121 O O . ARG B 1 371 ? -0.885 -26.672 -19.5 1 96.69 371 ARG B O 1
ATOM 6128 N N . GLU B 1 372 ? 1.003 -25.422 -19.406 1 97 372 GLU B N 1
ATOM 6129 C CA . GLU B 1 372 ? 0.292 -24.141 -19.562 1 97 372 GLU B CA 1
ATOM 6130 C C . GLU B 1 372 ? -0.546 -24.125 -20.828 1 97 372 GLU B C 1
ATOM 6132 O O . GLU B 1 372 ? -1.61 -23.516 -20.875 1 97 372 GLU B O 1
ATOM 6137 N N . GLN B 1 373 ? -0.07 -24.875 -21.875 1 96.56 373 GLN B N 1
ATOM 6138 C CA . GLN B 1 373 ? -0.786 -24.969 -23.141 1 96.56 373 GLN B CA 1
ATOM 6139 C C . GLN B 1 373 ? -2.15 -25.625 -22.953 1 96.56 373 GLN B C 1
ATOM 6141 O O . GLN B 1 373 ? -3.104 -25.297 -23.656 1 96.56 373 GLN B O 1
ATOM 6146 N N . LEU B 1 374 ? -2.195 -26.562 -22.016 1 97.88 374 LEU B N 1
ATOM 6147 C CA . LEU B 1 374 ? -3.438 -27.266 -21.719 1 97.88 374 LEU B CA 1
ATOM 6148 C C . LEU B 1 374 ? -4.312 -26.453 -20.766 1 97.88 374 LEU B C 1
ATOM 6150 O O . LEU B 1 374 ? -5.527 -26.375 -20.953 1 97.88 374 LEU B O 1
ATOM 6154 N N . MET B 1 375 ? -3.73 -25.812 -19.781 1 97.75 375 MET B N 1
ATOM 6155 C CA . MET B 1 375 ? -4.406 -25.141 -18.672 1 97.75 375 MET B CA 1
ATOM 6156 C C . MET B 1 375 ? -5.137 -23.891 -19.172 1 97.75 375 MET B C 1
ATOM 6158 O O . MET B 1 375 ? -6.223 -23.562 -18.688 1 97.75 375 MET B O 1
ATOM 6162 N N . TRP B 1 376 ? -4.516 -23.172 -20.062 1 96.25 376 TRP B N 1
ATOM 6163 C CA . TRP B 1 376 ? -5.008 -21.859 -20.469 1 96.25 376 TRP B CA 1
ATOM 6164 C C . TRP B 1 376 ? -5.34 -21.828 -21.953 1 96.25 376 TRP B C 1
ATOM 6166 O O . TRP B 1 376 ? -5.059 -20.844 -22.641 1 96.25 376 TRP B O 1
ATOM 6176 N N . CYS B 1 377 ? -5.902 -22.922 -22.469 1 91.56 377 CYS B N 1
ATOM 6177 C CA . CYS B 1 377 ? -6.293 -23.047 -23.859 1 91.56 377 CYS B CA 1
ATOM 6178 C C . CYS B 1 377 ? -7.531 -22.203 -24.172 1 91.56 377 CYS B C 1
ATOM 6180 O O . CYS B 1 377 ? -8.641 -22.578 -23.781 1 91.56 377 CYS B O 1
ATOM 6182 N N . ALA B 1 378 ? -7.395 -21 -24.859 1 84.75 378 ALA B N 1
ATOM 6183 C CA . ALA B 1 378 ? -8.484 -20.047 -25.094 1 84.75 378 ALA B CA 1
ATOM 6184 C C . ALA B 1 378 ? -9.336 -20.484 -26.281 1 84.75 378 ALA B C 1
ATOM 6186 O O . ALA B 1 378 ? -10.438 -19.953 -26.484 1 84.75 378 ALA B O 1
ATOM 6187 N N . GLY B 1 379 ? -9.141 -21.609 -26.953 1 77.75 379 GLY B N 1
ATOM 6188 C CA . GLY B 1 379 ? -9.898 -22.047 -28.109 1 77.75 379 GLY B CA 1
ATOM 6189 C C . GLY B 1 379 ? -9.43 -21.391 -29.406 1 77.75 379 GLY B C 1
ATOM 6190 O O . GLY B 1 379 ? -8.766 -20.359 -29.375 1 77.75 379 GLY B O 1
#

Nearest PDB structures (foldseek):
  3nnb-assembly1_A  TM=9.299E-01  e=8.561E-27  Bacteroides ovatus ATCC 8483
  8bdq-assembly1_A  TM=9.165E-01  e=2.251E-23  Bacteroides ovatus
  1qaz-assembly1_A  TM=6.085E-01  e=1.416E-05  Sphingomonas sp.
  4f10-assembly1_A  TM=6.037E-01  e=4.530E-05  Sphingomonas sp.
  4f10-assembly2_B  TM=5.941E-01  e=2.712E-04  Sphingomonas sp.

pLDDT: mean 96.24, std 3.38, range [70.94, 98.94]

Foldseek 3Di:
DDAQQFDPVLLVLLLVQVPDPPRLLVLQLVLLLVVLVVLLPDDAFFQLQAQDDFPVNDSQEAAAAAQQWWQCPVDPVSPQTDGDFPDGDVVRCDRNGCLVRLVCLLVLLLSLLSNCLNPVDLSSLLSSLNNLCQAQPDPVTHHQLENLQARAGPNPGRGALLSLVSCLSVSSNLRSCVSSVVSVNADPVNLVSVLVSLVVNLCCLCPPPRNVRQCQDQALSNLSSLLSSLSSCVSNPNLVVNQVSLVVCVVRPFPSQQDLQLDRVVLLPGQASQVRLLSSLLSVLSSCSNCVVNPHRLLPDDDPNTHSVSNLVNCLVCLLPVVPPPGRHDPGDDLLSLLLSLLSCCQSVVVPNVSSVVSNVSGDPVNSNHCSCSRRRND/DDAQQFDPVLLVLLLVQVPDPPRLLVLQLVVLLVVLVVLLPDDAFFQLQAQDDFPVNDSQEAAAAAQQWWQCPVDPVSPQTDGDFPDGDVVRCDRNGCLVRLVCLLCLLLSLLSNCLNPVDLSSLLSSLNNLCQAQPDPVTHHQLENLQARAGPNPGRTALLSLVSCLSVSSNLRSCVSSVVSVNADPVNLVSVLVSLVVNLVCLCPPPRNVRQCQDQALSNLSSLLSSLSSCVSNPNLVVNQVSLVVCVVRPFPSQQDLQLDRVVLLPGQASQARLLSSLLSVLSSCSNCVVNPHRLLPDDDPNTHSVSNLVNCLVCLLPVVPPPGRHDPGDDLLSLLLSLLSCCQSVVVPNVSSVVSNVSGDPVNSNHCSCSRRRND

Sequence (758 aa):
MKLYTLDETCLENARAGLKQPFSPLQLALSKLVAEADILRREAPESVVHKKLRPVSGDAHDYYSLGTYWWPNPRRPNGLPYIRRDGHVNPQCENNDTDTSRIIRMCERCLTLGLAWYFTGQRQYAQAAAQQIRCWFLDTDTRMNPHLNYGQAIPGIVSGRGTGLIDTRLLWMVVDTIGLINTASVLNTDDIIGLHQWFRDFNHWMYYSEIGHSEYVWHNNHGTWYDAQRTVNALFYGDKGLAARIIEQGITQRMAAQIDQDGKQTMELERTIPFHYSLFNLEAHLLLNRYAEHVEFDRWNAIRDGRGVKQGIDYLVPFIREPDLWPYSDLQGIVWDSALRVLLQSVRGYAKQSASYREALKCLPQETLQLREQLMWCAGMKLYTLDETCLENARAGLKQPFSPLQLALSKLVAEADILRREAPESVVHKKLRPVSGDAHDYYSLGTYWWPNPRRPNGLPYIRRDGHVNPQCENNDTDTSRIIRMCERCLTLGLAWYFTGQRQYAQAAAQQIRCWFLDTDTRMNPHLNYGQAIPGIVSGRGTGLIDTRLLWMVVDTIGLINTASVLNTDDIIGLHQWFRDFNHWMYYSEIGHSEYVWHNNHGTWYDAQRTVNALFYGDKGLAARIIEQGITQRMAAQIDQDGKQTMELERTIPFHYSLFNLEAHLLLNRYAEHVEFDRWNAIRDGRGVKQGIDYLVPFIREPDLWPYSDLQGIVWDSALRVLLQSVRGYAKQSASYREALKCLPQETLQLREQLMWCAG